Protein AF-0000000084599382 (afdb_homodimer)

Sequence (572 aa):
MKQIPFYIVDVFTDQAFSGNQLAVFILDDNLEVSIRQQLAKELHFSETIFLQLTENHIIDAWIHTPEEEIPFGGHPLIGAAFIWHSRYGSTLNKVVFRTKSGLVPVLIDNQTSIYWMTQQTPQFSQVIPPYEAAKVLGLKEVDFHPFWPVQEISTGLPVVVAPVKSVEVLKRTKLNHSAYEALISRIEAKGICVFAMEGDRSDLSVRDFAPCYGIPEDVATGSSNGAILAFIMKHEAVSCLSLVSEQGVFMNRPSTLHLKGEKKVNSFDIHVGGQAVLLASGTWNAMKQIPFYIVDVFTDQAFSGNQLAVFILDDNLEVSIRQQLAKELHFSETIFLQLTENHIIDAWIHTPEEEIPFGGHPLIGAAFIWHSRYGSTLNKVVFRTKSGLVPVLIDNQTSIYWMTQQTPQFSQVIPPYEAAKVLGLKEVDFHPFWPVQEISTGLPVVVAPVKSVEVLKRTKLNHSAYEALISRIEAKGICVFAMEGDRSDLSVRDFAPCYGIPEDVATGSSNGAILAFIMKHEAVSCLSLVSEQGVFMNRPSTLHLKGEKKVNSFDIHVGGQAVLLASGTWNA

Foldseek 3Di:
DDKWKKFWKAWQDPDPPFHFIEMETEDADDDDQVVVLCVQLVVQGQKYKYWYQDPVQEIEIWIAGNVGTDQDFDRHVQVVVVVCCVPVPPPDQWHWYQTNLGIWIWGADPVVRKIKIWFAFKDWDDFDDLVLVCLQFVHDSQQFDPPATFTWMFRRAIETETEGADVVRVLPTDGDPVSLVVVCVVDPHQKYKYWYCDDDPWRMEIWMAHCVSVGRTGQDGQGNVQRVVQRCCVVVVHFKDWTWYWGNVSVVRIGIKIWIWGDDPPTITIMIIRHMGTDDIDIDDD/DDKWKKFWKAWQDPDPPFHFIEMETEDADDDDQVVVLCVQLVVQGQKYKYWYDDPVQEIEIWIAGNVGTDQDFDRHVQVNVVVCCVPVPDPPQWHWYQTNLGIWIWGADPVVRKIKIWFAFKDWDDFDDLVLVCLQFVHDSQQFDPPATFTWMFRSAIETETEGADVVRVLPTDGDPVSLVVVCVVDPHQKYKYWYCDDDPWRMEIWMAHCVSVGRTGQDGQGNVQRVVQRCCVVVVHFKDWTWYWGNVSVVRIGIKIWIWGDDPPTITIMIIRHMDTDDIDIDDD

InterPro domains:
  IPR003719 Phenazine biosynthesis PhzF-like [PF02567] (9-282)
  IPR003719 Phenazine biosynthesis PhzF-like [PIRSF016184] (1-285)
  IPR003719 Phenazine biosynthesis PhzF-like [PTHR13774] (5-284)
  IPR003719 Phenazine biosynthesis PhzF-like [TIGR00654] (3-285)

Organism: NCBI:txid1246626

Secondary structure (DSSP, 8-state):
--EEEEEEEEES-SSTT-SEEEEEEEESS---HHHHHHHHHHH--SEEEEEEE-TTSEEEEEEE-SS-EES--HHHHHHHHHHHHHHH--S-SEEEEEETTEEEEEEEETTTTEEEEEPPPPEEEEEEPHHHHHHHHT--GGGB-SSPPEEEEESSS-EEEEEBS-HHHHHH----HHHHHHHHTTSS--EEEEEES--SSSSEEEEEEEGGGTEEEES--HHHHHHHHHHHHHHHT-SEEEEEEEESGGGT--EEEEEEEEE-SSSEEEEEEE-EEEEEEEEEE-/--EEEEEEEEES-SSTT-SEEEEEEEESS---HHHHHHHHHHH--SEEEEEEE-TTSEEEEEEE-SS-EES--HHHHHHHHHHHHHHH--S-SEEEEEETTEEEEEEEETTTTEEEEEPPPPEEEEEEPHHHHHHHHT--GGGB-SSSPEEEEESSS-EEEEEBS-HHHHHH----HHHHHHHHTTSS--EEEEEES--SSSSEEEEEEEGGGTEEEES--HHHHHHHHHHHHHHHT-SEEEEEEEESGGGT--EEEEEEEEE-SSSEEEEEEE-EEEEEEEEEE-

Structure (mmCIF, N/CA/C/O backbone):
data_AF-0000000084599382-model_v1
#
loop_
_entity.id
_entity.type
_entity.pdbx_description
1 polymer 'Phenazine biosynthesis PhzC/PhzF protein'
#
loop_
_atom_site.group_PDB
_atom_site.id
_atom_site.type_symbol
_atom_site.label_atom_id
_atom_site.label_alt_id
_atom_site.label_comp_id
_atom_site.label_asym_id
_atom_site.label_entity_id
_atom_site.label_seq_id
_atom_site.pdbx_PDB_ins_code
_atom_site.Cartn_x
_atom_site.Cartn_y
_atom_site.Cartn_z
_atom_site.occupancy
_atom_site.B_iso_or_equiv
_atom_site.auth_seq_id
_atom_site.auth_comp_id
_atom_site.auth_asym_id
_atom_site.auth_atom_id
_atom_site.pdbx_PDB_model_num
ATOM 1 N N . MET A 1 1 ? 21.266 0.388 14.094 1 64.56 1 MET A N 1
ATOM 2 C CA . MET A 1 1 ? 20.234 -0.246 13.273 1 64.56 1 MET A CA 1
ATOM 3 C C . MET A 1 1 ? 20.859 -0.95 12.07 1 64.56 1 MET A C 1
ATOM 5 O O . MET A 1 1 ? 21.844 -0.473 11.508 1 64.56 1 MET A O 1
ATOM 9 N N . LYS A 1 2 ? 20.594 -2.242 11.914 1 84.31 2 LYS A N 1
ATOM 10 C CA . LYS A 1 2 ? 21.094 -3.039 10.797 1 84.31 2 LYS A CA 1
ATOM 11 C C . LYS A 1 2 ? 20.484 -2.574 9.477 1 84.31 2 LYS A C 1
ATOM 13 O O . LYS A 1 2 ? 19.297 -2.225 9.422 1 84.31 2 LYS A O 1
ATOM 18 N N . GLN A 1 3 ? 21.375 -2.4 8.453 1 92.25 3 GLN A N 1
ATOM 19 C CA . GLN A 1 3 ? 20.906 -2.039 7.121 1 92.25 3 GLN A CA 1
ATOM 20 C C . GLN A 1 3 ? 20.719 -3.279 6.25 1 92.25 3 GLN A C 1
ATOM 22 O O . GLN A 1 3 ? 21.656 -4.062 6.066 1 92.25 3 GLN A O 1
ATOM 27 N N . ILE A 1 4 ? 19.625 -3.438 5.738 1 95.06 4 ILE A N 1
ATOM 28 C CA . ILE A 1 4 ? 19.281 -4.602 4.93 1 95.06 4 ILE A CA 1
ATOM 29 C C . ILE A 1 4 ? 19.062 -4.176 3.479 1 95.06 4 ILE A C 1
ATOM 31 O O . ILE A 1 4 ? 18.188 -3.359 3.189 1 95.06 4 ILE A O 1
ATOM 35 N N . PRO A 1 5 ? 19.797 -4.711 2.57 1 95.69 5 PR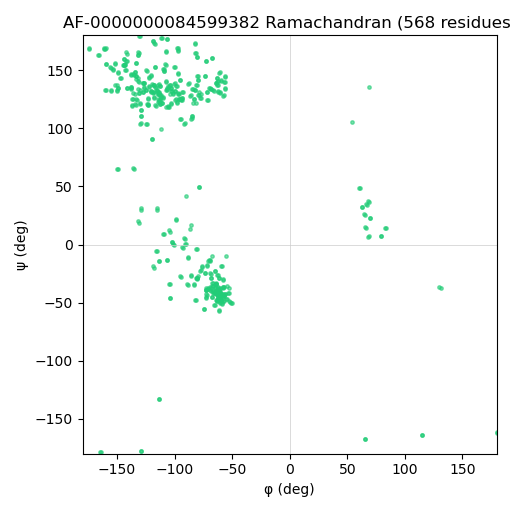O A N 1
ATOM 36 C CA . PRO A 1 5 ? 19.531 -4.402 1.163 1 95.69 5 PRO A CA 1
ATOM 37 C C . PRO A 1 5 ? 18.156 -4.871 0.709 1 95.69 5 PRO A C 1
ATOM 39 O O . PRO A 1 5 ? 17.688 -5.941 1.12 1 95.69 5 PRO A O 1
ATOM 42 N N . PHE A 1 6 ? 17.484 -4.02 -0.124 1 96.62 6 PHE A N 1
ATOM 43 C CA . PHE A 1 6 ? 16.203 -4.418 -0.664 1 96.62 6 PHE A CA 1
ATOM 44 C C . PHE A 1 6 ? 16.031 -3.908 -2.088 1 96.62 6 PHE A C 1
ATOM 46 O O . PHE A 1 6 ? 16.75 -3.014 -2.525 1 96.62 6 PHE A O 1
ATOM 53 N N . TYR A 1 7 ? 15.125 -4.555 -2.799 1 97 7 TYR A N 1
ATOM 54 C CA . TYR A 1 7 ? 14.766 -4.246 -4.18 1 97 7 TYR A CA 1
ATOM 55 C C . TYR A 1 7 ? 13.258 -4.211 -4.359 1 97 7 TYR A C 1
ATOM 57 O O . TYR A 1 7 ? 12.523 -4.949 -3.691 1 97 7 TYR A O 1
ATOM 65 N N . ILE A 1 8 ? 12.828 -3.324 -5.215 1 96.5 8 ILE A N 1
ATOM 66 C CA . ILE A 1 8 ? 11.438 -3.311 -5.664 1 96.5 8 ILE A CA 1
ATOM 67 C C . ILE A 1 8 ? 11.375 -3.699 -7.137 1 96.5 8 ILE A C 1
ATOM 69 O O . ILE A 1 8 ? 12.047 -3.098 -7.977 1 96.5 8 ILE A O 1
ATOM 73 N N . VAL A 1 9 ? 10.555 -4.688 -7.445 1 97.25 9 VAL A N 1
ATOM 74 C CA . VAL A 1 9 ? 10.461 -5.199 -8.812 1 97.25 9 VAL A CA 1
ATOM 75 C C . VAL A 1 9 ? 8.992 -5.367 -9.195 1 97.25 9 VAL A C 1
ATOM 77 O O . VAL A 1 9 ? 8.133 -5.57 -8.336 1 97.25 9 VAL A O 1
ATOM 80 N N . ASP A 1 10 ? 8.727 -5.188 -10.445 1 96.88 10 ASP A N 1
ATOM 81 C CA . ASP A 1 10 ? 7.473 -5.641 -11.047 1 96.88 10 ASP A CA 1
ATOM 82 C C . ASP A 1 10 ? 7.645 -7 -11.719 1 96.88 10 ASP A C 1
ATOM 84 O O . ASP A 1 10 ? 8.539 -7.184 -12.547 1 96.88 10 ASP A O 1
ATOM 88 N N . VAL A 1 11 ? 6.801 -7.898 -11.305 1 97.94 11 VAL A N 1
ATOM 89 C CA . VAL A 1 11 ? 6.93 -9.273 -11.773 1 97.94 11 VAL A CA 1
ATOM 90 C C . VAL A 1 11 ? 5.785 -9.602 -12.734 1 97.94 11 VAL A C 1
ATOM 92 O O . VAL A 1 11 ? 4.691 -9.039 -12.617 1 97.94 11 VAL A O 1
ATOM 95 N N . PHE A 1 12 ? 6.043 -10.492 -13.711 1 97.94 12 PHE A N 1
ATOM 96 C CA . PHE A 1 12 ? 5.133 -10.914 -14.773 1 97.94 12 PHE A CA 1
ATOM 97 C C . PHE A 1 12 ? 4.871 -9.766 -15.742 1 97.94 12 PHE A C 1
ATOM 99 O O . PHE A 1 12 ? 3.738 -9.562 -16.188 1 97.94 12 PHE A O 1
ATOM 106 N N . THR A 1 13 ? 5.895 -9 -15.984 1 97 13 THR A N 1
ATOM 107 C CA . THR A 1 13 ? 5.891 -7.902 -16.953 1 97 13 THR A CA 1
ATOM 108 C C . THR A 1 13 ? 7.312 -7.535 -17.359 1 97 13 THR A C 1
ATOM 110 O O . THR A 1 13 ? 8.273 -7.859 -16.656 1 97 13 THR A O 1
ATOM 113 N N . ASP A 1 14 ? 7.391 -6.988 -18.484 1 94.56 14 ASP A N 1
ATOM 114 C CA . ASP A 1 14 ? 8.672 -6.43 -18.906 1 94.56 14 ASP A CA 1
ATOM 115 C C . ASP A 1 14 ? 8.625 -4.902 -18.922 1 94.56 14 ASP A C 1
ATOM 117 O O . ASP A 1 14 ? 9.555 -4.254 -19.406 1 94.56 14 ASP A O 1
ATOM 121 N N . GLN A 1 15 ? 7.5 -4.363 -18.375 1 93.5 15 GLN A N 1
ATOM 122 C CA . GLN A 1 15 ? 7.309 -2.916 -18.344 1 93.5 15 GLN A CA 1
ATOM 123 C C . GLN A 1 15 ? 7.105 -2.42 -16.906 1 93.5 15 GLN A C 1
ATOM 125 O O . GLN A 1 15 ? 6.34 -3.01 -16.141 1 93.5 15 GLN A O 1
ATOM 130 N N . ALA A 1 16 ? 7.785 -1.302 -16.578 1 92 16 ALA A N 1
ATOM 131 C CA . ALA A 1 16 ? 7.629 -0.704 -15.25 1 92 16 ALA A CA 1
ATOM 132 C C . ALA A 1 16 ? 6.184 -0.266 -15.016 1 92 16 ALA A C 1
ATOM 134 O O . ALA A 1 16 ? 5.508 0.185 -15.938 1 92 16 ALA A O 1
ATOM 135 N N . PHE A 1 17 ? 5.699 -0.323 -13.789 1 91.12 17 PHE A N 1
ATOM 136 C CA . PHE A 1 17 ? 4.398 0.143 -13.328 1 91.12 17 PHE A CA 1
ATOM 137 C C . PHE A 1 17 ? 3.279 -0.732 -13.883 1 91.12 17 PHE A C 1
ATOM 139 O O . PHE A 1 17 ? 2.154 -0.265 -14.07 1 91.12 17 PHE A O 1
ATOM 146 N N . SER A 1 18 ? 3.682 -1.909 -14.211 1 93.38 18 SER A N 1
ATOM 147 C CA . SER A 1 18 ? 2.781 -3 -14.57 1 93.38 18 SER A CA 1
ATOM 148 C C . SER A 1 18 ? 3.102 -4.266 -13.781 1 93.38 18 SER A C 1
ATOM 150 O O . SER A 1 18 ? 3.918 -4.238 -12.859 1 93.38 18 SER A O 1
ATOM 152 N N . GLY A 1 19 ? 2.438 -5.277 -14.031 1 95.75 19 GLY A N 1
ATOM 153 C CA . GLY A 1 19 ? 2.746 -6.516 -13.336 1 95.75 19 GLY A CA 1
ATOM 154 C C . GLY A 1 19 ? 2.482 -6.434 -11.844 1 95.75 19 GLY A C 1
ATOM 155 O O . GLY A 1 19 ? 1.806 -5.516 -11.375 1 95.75 19 GLY A O 1
ATOM 156 N N . ASN A 1 20 ? 2.965 -7.398 -11.18 1 96.62 20 ASN A N 1
ATOM 157 C CA . ASN A 1 20 ? 2.75 -7.531 -9.742 1 96.62 20 ASN A CA 1
ATOM 158 C C . ASN A 1 20 ? 3.951 -7.023 -8.953 1 96.62 20 ASN A C 1
ATOM 160 O O . ASN A 1 20 ? 5.062 -7.535 -9.109 1 96.62 20 ASN A O 1
ATOM 164 N N . GLN A 1 21 ? 3.734 -6.105 -8.055 1 95.25 21 GLN A N 1
ATOM 165 C CA . GLN A 1 21 ? 4.812 -5.492 -7.289 1 95.25 21 GLN A CA 1
ATOM 166 C C . GLN A 1 21 ? 5.352 -6.457 -6.234 1 95.25 21 GLN A C 1
ATOM 168 O O . GLN A 1 21 ? 4.59 -7.211 -5.629 1 95.25 21 GLN A O 1
ATOM 173 N N . LEU A 1 22 ? 6.668 -6.363 -6.016 1 97.06 22 LEU A N 1
ATOM 174 C CA . LEU A 1 22 ? 7.328 -7.227 -5.043 1 97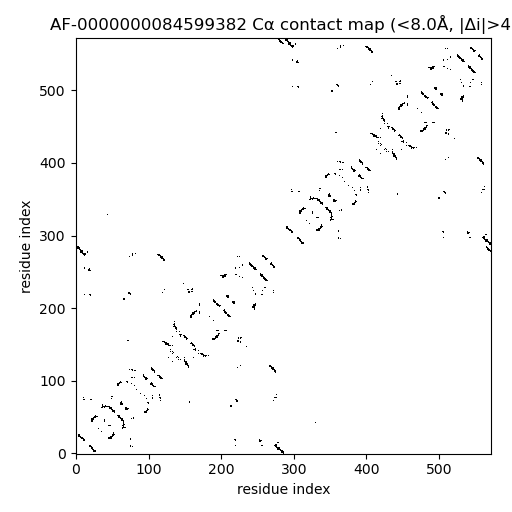.06 22 LEU A CA 1
ATOM 175 C C . LEU A 1 22 ? 8.523 -6.523 -4.414 1 97.06 22 LEU A C 1
ATOM 177 O O . LEU A 1 22 ? 9.297 -5.863 -5.113 1 97.06 22 LEU A O 1
ATOM 181 N N . ALA A 1 23 ? 8.609 -6.633 -3.148 1 97.44 23 ALA A N 1
ATOM 182 C CA . ALA A 1 23 ? 9.844 -6.254 -2.467 1 97.44 23 ALA A CA 1
ATOM 183 C C . ALA A 1 23 ? 10.695 -7.48 -2.15 1 97.44 23 ALA A C 1
ATOM 185 O O . ALA A 1 23 ? 10.18 -8.492 -1.676 1 97.44 23 ALA A O 1
ATOM 186 N N . VAL A 1 24 ? 11.945 -7.379 -2.471 1 97.62 24 VAL A N 1
ATOM 187 C CA . VAL A 1 24 ? 12.906 -8.445 -2.213 1 97.62 24 VAL A CA 1
ATOM 188 C C . VAL A 1 24 ? 13.969 -7.949 -1.237 1 97.62 24 VAL A C 1
ATOM 190 O O . VAL A 1 24 ? 14.688 -6.984 -1.523 1 97.62 24 VAL A O 1
ATOM 193 N N . PHE A 1 25 ? 14.078 -8.602 -0.101 1 97.31 25 PHE A N 1
ATOM 194 C CA . PHE A 1 25 ? 15.102 -8.289 0.883 1 97.31 25 PHE A CA 1
ATOM 195 C C . PHE A 1 25 ? 16.203 -9.344 0.883 1 97.31 25 PHE A C 1
ATOM 197 O O . PHE A 1 25 ? 15.914 -10.539 0.803 1 97.31 25 PHE A O 1
ATOM 204 N N . ILE A 1 26 ? 17.406 -8.945 0.932 1 95.19 26 ILE A N 1
ATOM 205 C CA . ILE A 1 26 ? 18.547 -9.852 1.043 1 95.19 26 ILE A CA 1
ATOM 206 C C . ILE A 1 26 ? 19.109 -9.797 2.463 1 95.19 26 ILE A C 1
ATOM 208 O O . ILE A 1 26 ? 19.641 -8.766 2.895 1 95.19 26 ILE A O 1
ATOM 212 N N . LEU A 1 27 ? 19.078 -10.945 3.119 1 94.25 27 LEU A N 1
ATOM 213 C CA . LEU A 1 27 ? 19.469 -11 4.52 1 94.25 27 LEU A CA 1
ATOM 214 C C . LEU A 1 27 ? 20.875 -11.586 4.668 1 94.25 27 LEU A C 1
ATOM 216 O O . LEU A 1 27 ? 21.188 -12.602 4.043 1 94.25 27 LEU A O 1
ATOM 220 N N . ASP A 1 28 ? 21.703 -10.922 5.445 1 87.12 28 ASP A N 1
ATOM 221 C CA . ASP A 1 28 ? 22.984 -11.492 5.832 1 87.12 28 ASP A CA 1
ATOM 222 C C . ASP A 1 28 ? 22.828 -12.43 7.027 1 87.12 28 ASP A C 1
ATOM 224 O O . ASP A 1 28 ? 23.594 -13.391 7.172 1 87.12 28 ASP A O 1
ATOM 228 N N . ASP A 1 29 ? 21.906 -12.07 7.914 1 86.88 29 ASP A N 1
ATOM 229 C CA . ASP A 1 29 ? 21.609 -12.844 9.109 1 86.88 29 ASP A CA 1
ATOM 230 C C . ASP A 1 29 ? 20.109 -13.062 9.266 1 86.88 29 ASP A C 1
ATOM 232 O O . ASP A 1 29 ? 19.297 -12.391 8.609 1 86.88 29 ASP A O 1
ATOM 236 N N . ASN A 1 30 ? 19.859 -14.008 10.125 1 86.44 30 ASN A N 1
ATOM 237 C CA . ASN A 1 30 ? 18.453 -14.305 10.359 1 86.44 30 ASN A CA 1
ATOM 238 C C . ASN A 1 30 ? 17.719 -13.102 10.938 1 86.44 30 ASN A C 1
ATOM 240 O O . ASN A 1 30 ? 18.25 -12.391 11.797 1 86.44 30 ASN A O 1
ATOM 244 N N . LEU A 1 31 ? 16.641 -12.789 10.398 1 91.19 31 LEU A N 1
ATOM 245 C CA . LEU A 1 31 ? 15.727 -11.758 10.891 1 91.19 31 LEU A CA 1
ATOM 246 C C . LEU A 1 31 ? 14.492 -12.375 11.523 1 91.19 31 LEU A C 1
ATOM 248 O O . LEU A 1 31 ? 13.891 -13.297 10.961 1 91.19 31 LEU A O 1
ATOM 252 N N . GLU A 1 32 ? 14.109 -11.906 12.68 1 92.56 32 GLU A N 1
ATOM 253 C CA . GLU A 1 32 ? 12.938 -12.438 13.367 1 92.56 32 GLU A CA 1
ATOM 254 C C . GLU A 1 32 ? 11.695 -12.352 12.477 1 92.56 32 GLU A C 1
ATOM 256 O O . GLU A 1 32 ? 11.508 -11.367 11.75 1 92.56 32 GLU A O 1
ATOM 261 N N . VAL A 1 33 ? 10.859 -13.359 12.625 1 94.44 33 VAL A N 1
ATOM 262 C CA . VAL A 1 33 ? 9.633 -13.438 11.828 1 94.44 33 VAL A CA 1
ATOM 263 C C . VAL A 1 33 ? 8.789 -12.188 12.055 1 94.44 33 VAL A C 1
ATOM 265 O O . VAL A 1 33 ? 8.172 -11.672 11.117 1 94.44 33 VAL A O 1
ATOM 268 N N . SER A 1 34 ? 8.781 -11.688 13.289 1 93.31 34 SER A N 1
ATOM 269 C CA . SER A 1 34 ? 7.961 -10.516 13.609 1 93.31 34 SER A CA 1
ATOM 270 C C . SER A 1 34 ? 8.438 -9.289 12.852 1 93.31 34 SER A C 1
ATOM 272 O O . SER A 1 34 ? 7.625 -8.469 12.414 1 93.31 34 SER A O 1
ATOM 274 N N . ILE A 1 35 ? 9.719 -9.156 12.695 1 92.25 35 ILE A N 1
ATOM 275 C CA . ILE A 1 35 ? 10.281 -8.016 11.984 1 92.25 35 ILE A CA 1
ATOM 276 C C . ILE A 1 35 ? 10 -8.156 10.484 1 92.25 35 ILE A C 1
ATOM 278 O O . ILE A 1 35 ? 9.625 -7.18 9.828 1 92.25 35 ILE A O 1
ATOM 282 N N . ARG A 1 36 ? 10.172 -9.352 9.914 1 95.75 36 ARG A N 1
ATOM 283 C CA . ARG A 1 36 ? 9.852 -9.586 8.508 1 95.75 36 ARG A CA 1
ATOM 284 C C . ARG A 1 36 ? 8.391 -9.234 8.211 1 95.75 36 ARG A C 1
ATOM 286 O O . ARG A 1 36 ? 8.094 -8.57 7.219 1 95.75 36 ARG A O 1
ATOM 293 N N . GLN A 1 37 ? 7.547 -9.695 9.133 1 94.69 37 GLN A N 1
ATOM 294 C CA . GLN A 1 37 ? 6.121 -9.422 8.977 1 94.69 37 GLN A CA 1
ATOM 295 C C . GLN A 1 37 ? 5.832 -7.926 9.031 1 94.69 37 GLN A C 1
ATOM 297 O O . GLN A 1 37 ? 5.012 -7.418 8.266 1 94.69 37 GLN A O 1
ATOM 302 N N . GLN A 1 38 ? 6.484 -7.238 9.914 1 91.44 38 GLN A N 1
ATOM 303 C CA . GLN A 1 38 ? 6.309 -5.797 10.031 1 91.44 38 GLN A CA 1
ATOM 304 C C . GLN A 1 38 ? 6.77 -5.082 8.758 1 91.44 38 GLN A C 1
ATOM 306 O O . GLN A 1 38 ? 6.133 -4.129 8.312 1 91.44 38 GLN A O 1
ATOM 311 N N . LEU A 1 39 ? 7.852 -5.52 8.195 1 93.69 39 LEU A N 1
ATOM 312 C CA . LEU A 1 39 ? 8.367 -4.945 6.961 1 93.69 39 LEU A CA 1
ATOM 313 C C . LEU A 1 39 ? 7.387 -5.145 5.812 1 93.69 39 LEU A C 1
ATOM 315 O O . LEU A 1 39 ? 7.129 -4.223 5.039 1 93.69 39 LEU A O 1
ATOM 319 N N . ALA A 1 40 ? 6.836 -6.32 5.754 1 93.81 40 ALA A N 1
ATOM 320 C CA . ALA A 1 40 ? 5.848 -6.613 4.723 1 93.81 40 ALA A CA 1
ATOM 321 C C . ALA A 1 40 ? 4.621 -5.715 4.859 1 93.81 40 ALA A C 1
ATOM 323 O O . ALA A 1 40 ? 4.125 -5.176 3.869 1 93.81 40 ALA A O 1
ATOM 324 N N . LYS A 1 41 ? 4.188 -5.578 6.07 1 90.19 41 LYS A N 1
ATOM 325 C CA . LYS A 1 41 ? 3.043 -4.719 6.348 1 90.19 41 LYS A CA 1
ATOM 326 C C . LYS A 1 41 ? 3.338 -3.271 5.965 1 90.19 41 LYS A C 1
ATOM 328 O O . LYS A 1 41 ? 2.477 -2.582 5.414 1 90.19 41 LYS A O 1
ATOM 333 N N . GLU A 1 42 ? 4.566 -2.859 6.273 1 90.56 42 GLU A N 1
ATOM 334 C CA . GLU A 1 42 ? 4.992 -1.486 6.023 1 90.56 42 GLU A CA 1
ATOM 335 C C . GLU A 1 42 ? 4.953 -1.16 4.531 1 90.56 42 GLU A C 1
ATOM 337 O O . GLU A 1 42 ? 4.617 -0.039 4.145 1 90.56 42 GLU A O 1
ATOM 342 N N . LEU A 1 43 ? 5.273 -2.025 3.682 1 91.06 43 LEU A N 1
ATOM 343 C CA . LEU A 1 43 ? 5.406 -1.781 2.25 1 91.06 43 LEU A CA 1
ATOM 344 C C . LEU A 1 43 ? 4.059 -1.911 1.548 1 91.06 43 LEU A C 1
ATOM 346 O O . LEU A 1 43 ? 3.867 -1.37 0.456 1 91.06 43 LEU A O 1
ATOM 350 N N . HIS A 1 44 ? 3.162 -2.645 2.055 1 86.75 44 HIS A N 1
ATOM 351 C CA . HIS A 1 44 ? 1.785 -2.801 1.597 1 86.75 44 HIS A CA 1
ATOM 352 C C . HIS A 1 44 ? 1.733 -3.451 0.219 1 86.75 44 HIS A C 1
ATOM 354 O O . HIS A 1 44 ? 0.762 -3.273 -0.52 1 86.75 44 HIS A O 1
ATOM 360 N N . PHE A 1 45 ? 2.83 -4.062 -0.264 1 91.31 45 PHE A N 1
ATOM 361 C CA . PHE A 1 45 ? 2.754 -4.871 -1.476 1 91.31 45 PHE A CA 1
ATOM 362 C C . PHE A 1 45 ? 2.039 -6.188 -1.204 1 91.31 45 PHE A C 1
ATOM 364 O O . PHE A 1 45 ? 1.893 -6.594 -0.05 1 91.31 45 PHE A O 1
ATOM 371 N N . SER A 1 46 ? 1.513 -6.785 -2.23 1 90.12 46 SER A N 1
ATOM 372 C CA . SER A 1 46 ? 0.814 -8.047 -2.037 1 90.12 46 SER A CA 1
ATOM 373 C C . SER A 1 46 ? 1.688 -9.055 -1.297 1 90.12 46 SER A C 1
ATOM 375 O O . SER A 1 46 ? 1.208 -9.773 -0.419 1 90.12 46 SER A O 1
ATOM 377 N N . GLU A 1 47 ? 2.988 -9.055 -1.737 1 93.06 47 GLU A N 1
ATOM 378 C CA . GLU A 1 47 ? 3.922 -9.922 -1.031 1 93.06 47 GLU A CA 1
ATOM 379 C C . GLU A 1 47 ? 5.305 -9.281 -0.933 1 93.06 47 GLU A C 1
ATOM 381 O O . GLU A 1 47 ? 5.645 -8.406 -1.725 1 93.06 47 GLU A O 1
ATOM 386 N N . THR A 1 48 ? 6.031 -9.656 0.032 1 96.88 48 THR A N 1
ATOM 387 C CA . THR A 1 48 ? 7.441 -9.367 0.28 1 96.88 48 THR A CA 1
ATOM 388 C C . THR A 1 48 ? 8.227 -10.648 0.511 1 96.88 48 THR A C 1
ATOM 390 O O . THR A 1 48 ? 7.762 -11.555 1.212 1 96.88 48 THR A O 1
ATOM 393 N N . ILE A 1 49 ? 9.359 -10.734 -0.106 1 97.69 49 ILE A N 1
ATOM 394 C CA . ILE A 1 49 ? 10.148 -11.953 0.051 1 97.69 49 ILE A CA 1
ATOM 395 C C . ILE A 1 49 ? 11.5 -11.617 0.672 1 97.69 49 ILE A C 1
ATOM 397 O O . ILE A 1 49 ? 12.102 -10.594 0.344 1 97.69 49 ILE A O 1
ATOM 401 N N . PHE A 1 50 ? 11.922 -12.461 1.606 1 97.56 50 PHE A N 1
ATOM 402 C CA . PHE A 1 50 ? 13.211 -12.352 2.279 1 97.56 50 PHE A CA 1
ATOM 403 C C . PHE A 1 50 ? 14.117 -13.516 1.902 1 97.56 50 PHE A C 1
ATOM 405 O O . PHE A 1 50 ? 13.719 -14.68 2.002 1 97.56 50 PHE A O 1
ATOM 412 N N . LEU A 1 51 ? 15.344 -13.188 1.474 1 95.62 51 LEU A N 1
ATOM 413 C CA . LEU A 1 51 ? 16.281 -14.195 0.977 1 95.62 51 LEU A CA 1
ATOM 414 C C . LEU A 1 51 ? 17.531 -14.242 1.846 1 95.62 51 LEU A C 1
ATOM 416 O O . LEU A 1 51 ? 18.047 -13.203 2.266 1 95.62 51 LEU A O 1
ATOM 420 N N . GLN A 1 52 ? 17.938 -15.398 2.107 1 93.31 52 GLN A N 1
ATOM 421 C CA . GLN A 1 52 ? 19.203 -15.617 2.779 1 93.31 52 GLN A CA 1
ATOM 422 C C . GLN A 1 52 ? 20 -16.719 2.092 1 93.31 52 GLN A C 1
ATOM 424 O O . GLN A 1 52 ? 19.516 -17.844 1.925 1 93.31 52 GLN A O 1
ATOM 429 N N . LEU A 1 53 ? 21.172 -16.344 1.647 1 84.56 53 LEU A N 1
ATOM 430 C CA . LEU A 1 53 ? 22.031 -17.328 1.007 1 84.56 53 LEU A CA 1
ATOM 431 C C . LEU A 1 53 ? 22.594 -18.312 2.033 1 84.56 53 LEU A C 1
ATOM 433 O O . LEU A 1 53 ? 23.031 -17.891 3.111 1 84.56 53 LEU A O 1
ATOM 437 N N . THR A 1 54 ? 22.422 -19.547 1.608 1 79.31 54 THR A N 1
ATOM 438 C CA . THR A 1 54 ? 23.016 -20.594 2.447 1 79.31 54 THR A CA 1
ATOM 439 C C . THR A 1 54 ? 24.25 -21.188 1.776 1 79.31 54 THR A C 1
ATOM 441 O O . THR A 1 54 ? 24.516 -20.922 0.603 1 79.31 54 THR A O 1
ATOM 444 N N . GLU A 1 55 ? 25.031 -21.922 2.477 1 70.31 55 GLU A N 1
ATOM 445 C CA . GLU A 1 55 ? 26.297 -22.5 2.053 1 70.31 55 GLU A CA 1
ATOM 446 C C . GLU A 1 55 ? 26.094 -23.484 0.896 1 70.31 55 GLU A C 1
ATOM 448 O O . GLU A 1 55 ? 27 -23.672 0.08 1 70.31 55 GLU A O 1
ATOM 453 N N . ASN A 1 56 ? 25.078 -24.109 0.663 1 71.44 56 ASN A N 1
ATOM 454 C CA . ASN A 1 56 ? 24.875 -25.156 -0.333 1 71.44 56 ASN A CA 1
ATOM 455 C C . ASN A 1 56 ? 24.203 -24.625 -1.592 1 71.44 56 ASN A C 1
ATOM 457 O O . ASN A 1 56 ? 23.531 -25.375 -2.309 1 71.44 56 ASN A O 1
ATOM 461 N N . HIS A 1 57 ? 24.266 -23.391 -1.83 1 78.81 57 HIS A N 1
ATOM 462 C CA . HIS A 1 57 ? 23.75 -22.719 -3.02 1 78.81 57 HIS A CA 1
ATOM 463 C C . HIS A 1 57 ? 22.219 -22.75 -3.043 1 78.81 57 HIS A C 1
ATOM 465 O O . HIS A 1 57 ? 21.609 -22.688 -4.113 1 78.81 57 HIS A O 1
ATOM 471 N N . ILE A 1 58 ? 21.656 -23.203 -2 1 88.25 58 ILE A N 1
ATOM 472 C CA . ILE A 1 58 ? 20.219 -23.078 -1.788 1 88.25 58 ILE A CA 1
ATOM 473 C C . ILE A 1 58 ? 19.922 -21.75 -1.084 1 88.25 58 ILE A C 1
ATOM 475 O O . ILE A 1 58 ? 20.672 -21.328 -0.188 1 88.25 58 ILE A O 1
ATOM 479 N N . ILE A 1 59 ? 18.922 -21.141 -1.524 1 92.5 59 ILE A N 1
ATOM 480 C CA . ILE A 1 59 ? 18.547 -19.844 -0.947 1 92.5 59 ILE A CA 1
ATOM 481 C C . ILE A 1 59 ? 17.312 -20.016 -0.074 1 92.5 59 ILE A C 1
ATOM 483 O O . ILE A 1 59 ? 16.234 -20.391 -0.564 1 92.5 59 ILE A O 1
ATOM 487 N N . ASP A 1 60 ? 17.422 -19.734 1.191 1 94.75 60 ASP A N 1
ATOM 488 C CA . ASP A 1 60 ? 16.234 -19.688 2.033 1 94.75 60 ASP A CA 1
ATOM 489 C C . ASP A 1 60 ? 15.336 -18.516 1.664 1 94.75 60 ASP A C 1
ATOM 491 O O . ASP A 1 60 ? 15.82 -17.391 1.449 1 94.75 60 ASP A O 1
ATOM 495 N N . ALA A 1 61 ? 14.062 -18.844 1.566 1 95.88 61 ALA A N 1
ATOM 496 C CA . ALA A 1 61 ? 13.109 -17.812 1.144 1 95.88 61 ALA A CA 1
ATOM 497 C C . ALA A 1 61 ? 11.883 -17.812 2.047 1 95.88 61 ALA A C 1
ATOM 499 O O . ALA A 1 61 ? 11.25 -18.844 2.262 1 95.88 61 ALA A O 1
ATOM 500 N N . TRP A 1 62 ? 11.57 -16.656 2.619 1 97 62 TRP A N 1
ATOM 501 C CA . TRP A 1 62 ? 10.344 -16.438 3.381 1 97 62 TRP A CA 1
ATOM 502 C C . TRP A 1 62 ? 9.438 -15.43 2.672 1 97 62 TRP A C 1
ATOM 504 O O . TRP A 1 62 ? 9.883 -14.344 2.289 1 97 62 TRP A O 1
ATOM 514 N N . ILE A 1 63 ? 8.242 -15.773 2.504 1 95.44 63 ILE A N 1
ATOM 515 C CA . ILE A 1 63 ? 7.281 -14.938 1.788 1 95.44 63 ILE A CA 1
ATOM 516 C C . ILE A 1 63 ? 6.203 -14.445 2.752 1 95.44 63 ILE A C 1
ATOM 518 O O . ILE A 1 63 ? 5.609 -15.234 3.488 1 95.44 63 ILE A O 1
ATOM 522 N N . HIS A 1 64 ? 5.984 -13.164 2.707 1 96.06 64 HIS A N 1
ATOM 523 C CA . HIS A 1 64 ? 4.992 -12.555 3.59 1 96.06 64 HIS A CA 1
ATOM 524 C C . HIS A 1 64 ? 3.996 -11.711 2.803 1 96.06 64 HIS A C 1
ATOM 526 O O . HIS A 1 64 ? 4.383 -10.953 1.914 1 96.06 64 HIS A O 1
ATOM 532 N N . THR A 1 65 ? 2.695 -11.914 3.074 1 92.56 65 THR A N 1
ATOM 533 C CA . THR A 1 65 ? 1.702 -10.891 2.779 1 92.56 65 THR A CA 1
ATOM 534 C C . THR A 1 65 ? 1.655 -9.844 3.893 1 92.56 65 THR A C 1
ATOM 536 O O . THR A 1 65 ? 2.352 -9.977 4.902 1 92.56 65 THR A O 1
ATOM 539 N N . PRO A 1 66 ? 0.913 -8.766 3.715 1 89.69 66 PRO A N 1
ATOM 540 C CA . PRO A 1 66 ? 0.824 -7.785 4.801 1 89.69 66 PRO A CA 1
ATOM 541 C C . PRO A 1 66 ? 0.266 -8.383 6.09 1 89.69 66 PRO A C 1
ATOM 543 O O . PRO A 1 66 ? 0.547 -7.883 7.18 1 89.69 66 PRO A O 1
ATOM 546 N N . GLU A 1 67 ? -0.417 -9.547 5.961 1 89.62 67 GLU A N 1
ATOM 547 C CA . GLU A 1 67 ? -1.136 -10.086 7.113 1 89.62 67 GLU A CA 1
ATOM 548 C C . GLU A 1 67 ? -0.383 -11.25 7.738 1 89.62 67 GLU A C 1
ATOM 550 O O . GLU A 1 67 ? -0.436 -11.453 8.953 1 89.62 67 GLU A O 1
ATOM 555 N N . GLU A 1 68 ? 0.265 -11.984 6.852 1 92.19 68 GLU A N 1
ATOM 556 C CA . GLU A 1 68 ? 0.888 -13.195 7.387 1 92.19 68 GLU A CA 1
ATOM 557 C C . GLU A 1 68 ? 1.965 -13.719 6.445 1 92.19 68 GLU A C 1
ATOM 559 O O . GLU A 1 68 ? 2.078 -13.266 5.305 1 92.19 68 GLU A O 1
ATOM 564 N N . GLU A 1 69 ? 2.721 -14.703 7.035 1 94.19 69 GLU A N 1
ATOM 565 C CA . GLU A 1 69 ? 3.643 -15.469 6.203 1 94.19 69 GLU A CA 1
ATOM 566 C C . GLU A 1 69 ? 2.912 -16.578 5.453 1 94.19 69 GLU A C 1
ATOM 568 O O . GLU A 1 69 ? 2.045 -17.25 6.016 1 94.19 69 GLU A O 1
ATOM 573 N N . ILE A 1 70 ? 3.213 -16.766 4.215 1 89.19 70 ILE A N 1
ATOM 574 C CA . ILE A 1 70 ? 2.592 -17.812 3.422 1 89.19 70 ILE A CA 1
ATOM 575 C C . ILE A 1 70 ? 3.656 -18.812 2.967 1 89.19 70 ILE A C 1
ATOM 577 O O . ILE A 1 70 ? 4.828 -18.453 2.826 1 89.19 70 ILE A O 1
ATOM 581 N N . PRO A 1 71 ? 3.277 -20.031 2.742 1 89.25 71 PRO A N 1
ATOM 582 C CA . PRO A 1 71 ? 4.262 -21.078 2.477 1 89.25 71 PRO A CA 1
ATOM 583 C C . PRO A 1 71 ? 4.812 -21.031 1.053 1 89.25 71 PRO A C 1
ATOM 585 O O . PRO A 1 71 ? 5.859 -21.609 0.77 1 89.25 71 PRO A O 1
ATOM 588 N N . PHE A 1 72 ? 4.066 -20.438 0.203 1 86.56 72 PHE A N 1
ATOM 589 C CA . PHE A 1 72 ? 4.438 -20.438 -1.206 1 86.56 72 PHE A CA 1
ATOM 590 C C . PHE A 1 72 ? 3.857 -19.219 -1.915 1 86.56 72 PHE A C 1
ATOM 592 O O . PHE A 1 72 ? 2.799 -18.719 -1.532 1 86.56 72 PHE A O 1
ATOM 599 N N . GLY A 1 73 ? 4.578 -18.766 -2.949 1 86.62 73 GLY A N 1
ATOM 600 C CA . GLY A 1 73 ? 4.145 -17.703 -3.844 1 86.62 73 GLY A CA 1
ATOM 601 C C . GLY A 1 73 ? 4.875 -17.703 -5.172 1 86.62 73 GLY A C 1
ATOM 602 O O . GLY A 1 73 ? 6.098 -17.844 -5.215 1 86.62 73 GLY A O 1
ATOM 603 N N . GLY A 1 74 ? 4.203 -17.594 -6.172 1 88.31 74 GLY A N 1
ATOM 604 C CA . GLY A 1 74 ? 4.793 -17.656 -7.5 1 88.31 74 GLY A CA 1
ATOM 605 C C . GLY A 1 74 ? 5.555 -16.391 -7.867 1 88.31 74 GLY A C 1
ATOM 606 O O . GLY A 1 74 ? 6.758 -16.453 -8.133 1 88.31 74 GLY A O 1
ATOM 607 N N . HIS A 1 75 ? 4.848 -15.227 -7.793 1 92.25 75 HIS A N 1
ATOM 608 C CA . HIS A 1 75 ? 5.504 -14.008 -8.258 1 92.25 75 HIS A CA 1
ATOM 609 C C . HIS A 1 75 ? 6.68 -13.648 -7.355 1 92.25 75 HIS A C 1
ATOM 611 O O . HIS A 1 75 ? 7.719 -13.188 -7.84 1 92.25 75 HIS A O 1
ATOM 617 N N . PRO A 1 76 ? 6.633 -13.914 -6.066 1 95.5 76 PRO A N 1
ATOM 618 C CA . PRO A 1 76 ? 7.812 -13.625 -5.246 1 95.5 76 PRO A CA 1
ATOM 619 C C . PRO A 1 76 ? 9.039 -14.422 -5.672 1 95.5 76 PRO A C 1
ATOM 621 O O . PRO A 1 76 ? 10.148 -13.883 -5.711 1 95.5 76 PRO A O 1
ATOM 624 N N . LEU A 1 77 ? 8.859 -15.656 -5.98 1 94.5 77 LEU A N 1
ATOM 625 C CA . LEU A 1 77 ? 10 -16.5 -6.324 1 94.5 77 LEU A CA 1
ATOM 626 C C . LEU A 1 77 ? 10.57 -16.109 -7.684 1 94.5 77 LEU A C 1
ATOM 628 O O . LEU A 1 77 ? 11.789 -16.141 -7.879 1 94.5 77 LEU A O 1
ATOM 632 N N . ILE A 1 78 ? 9.742 -15.781 -8.586 1 95.81 78 ILE A N 1
ATOM 633 C CA . ILE A 1 78 ? 10.203 -15.305 -9.891 1 95.81 78 ILE A CA 1
ATOM 634 C C . ILE A 1 78 ? 10.984 -14 -9.711 1 95.81 78 ILE A C 1
ATOM 636 O O . ILE A 1 78 ? 12.078 -13.852 -10.266 1 95.81 78 ILE A O 1
ATOM 640 N N . GLY A 1 79 ? 10.438 -13.078 -8.969 1 96.75 79 GLY A N 1
ATOM 641 C CA . GLY A 1 79 ? 11.133 -11.844 -8.68 1 96.75 79 GLY A CA 1
ATOM 642 C C . GLY A 1 79 ? 12.461 -12.055 -7.973 1 96.75 79 GLY A C 1
ATOM 643 O O . GLY A 1 79 ? 13.453 -11.398 -8.281 1 96.75 79 GLY A O 1
ATOM 644 N N . ALA A 1 80 ? 12.445 -12.953 -7.012 1 95.88 80 ALA A N 1
ATOM 645 C CA . ALA A 1 80 ? 13.664 -13.289 -6.281 1 95.88 80 ALA A CA 1
ATOM 646 C C . ALA A 1 80 ? 14.734 -13.828 -7.223 1 95.88 80 ALA A C 1
ATOM 648 O O . ALA A 1 80 ? 15.906 -13.453 -7.121 1 95.88 80 ALA A O 1
ATOM 649 N N . ALA A 1 81 ? 14.344 -14.688 -8.109 1 94.06 81 ALA A N 1
ATOM 650 C CA . ALA A 1 81 ? 15.289 -15.258 -9.07 1 94.06 81 ALA A CA 1
ATOM 651 C C . ALA A 1 81 ? 15.883 -14.164 -9.961 1 94.06 81 ALA A C 1
ATOM 653 O O . ALA A 1 81 ? 17.078 -14.164 -10.234 1 94.06 81 ALA A O 1
ATOM 654 N N . PHE A 1 82 ? 15.086 -13.32 -10.414 1 94.75 82 PHE A N 1
ATOM 655 C CA . PHE A 1 82 ? 15.516 -12.195 -11.234 1 94.75 82 PHE A CA 1
ATOM 656 C C . PHE A 1 82 ? 16.578 -11.375 -10.516 1 94.75 82 PHE A C 1
ATOM 658 O O . PHE A 1 82 ? 17.625 -11.078 -11.086 1 94.75 82 PHE A O 1
ATOM 665 N N . ILE A 1 83 ? 16.312 -11.055 -9.195 1 93.81 83 ILE A N 1
ATOM 666 C CA . ILE A 1 83 ? 17.234 -10.258 -8.406 1 93.81 83 ILE A CA 1
ATOM 667 C C . ILE A 1 83 ? 18.516 -11.039 -8.172 1 93.81 83 ILE A C 1
ATOM 669 O O . ILE A 1 83 ? 19.625 -10.484 -8.273 1 93.81 83 ILE A O 1
ATOM 673 N N . TRP A 1 84 ? 18.344 -12.242 -7.828 1 88.25 84 TRP A N 1
ATOM 674 C CA . TRP A 1 84 ? 19.516 -13.078 -7.59 1 88.25 84 TRP A CA 1
ATOM 675 C C . TRP A 1 84 ? 20.391 -13.141 -8.836 1 88.25 84 TRP A C 1
ATOM 677 O O . TRP A 1 84 ? 21.625 -13 -8.742 1 88.25 84 TRP A O 1
ATOM 687 N N . HIS A 1 85 ? 19.766 -13.336 -9.945 1 87.12 85 HIS A N 1
ATOM 688 C CA . HIS A 1 85 ? 20.469 -13.391 -11.219 1 87.12 85 HIS A CA 1
ATOM 689 C C . HIS A 1 85 ? 21.172 -12.07 -11.531 1 87.12 85 HIS A C 1
ATOM 691 O O . HIS A 1 85 ? 22.297 -12.047 -12.016 1 87.12 85 HIS A O 1
ATOM 697 N N . SER A 1 86 ? 20.531 -11.016 -11.258 1 84 86 SER A N 1
ATOM 698 C CA . SER A 1 86 ? 21.062 -9.688 -11.539 1 84 86 SER A CA 1
ATOM 699 C C . SER A 1 86 ? 22.25 -9.359 -10.625 1 84 86 SER A C 1
ATOM 701 O O . SER A 1 86 ? 23.188 -8.695 -11.039 1 84 86 SER A O 1
ATOM 703 N N . ARG A 1 87 ? 22.188 -9.734 -9.438 1 80.25 87 ARG A N 1
ATOM 704 C CA . ARG A 1 87 ? 23.172 -9.375 -8.422 1 80.25 87 ARG A CA 1
ATOM 705 C C . ARG A 1 87 ? 24.391 -10.289 -8.492 1 80.25 87 ARG A C 1
ATOM 707 O O . ARG A 1 87 ? 25.516 -9.836 -8.312 1 80.25 87 ARG A O 1
ATOM 714 N N . TYR A 1 88 ? 24.172 -11.523 -8.555 1 74.38 88 TYR A N 1
ATOM 715 C CA . TYR A 1 88 ? 25.266 -12.469 -8.352 1 74.38 88 TYR A CA 1
ATOM 716 C C . TYR A 1 88 ? 25.734 -13.062 -9.68 1 74.38 88 TYR A C 1
ATOM 718 O O . TYR A 1 88 ? 26.734 -13.773 -9.734 1 74.38 88 TYR A O 1
ATOM 726 N N . GLY A 1 89 ? 25.281 -12.5 -10.711 1 69.31 89 GLY A N 1
ATOM 727 C CA . GLY A 1 89 ? 25.766 -12.922 -12.016 1 69.31 89 GLY A CA 1
ATOM 728 C C . GLY A 1 89 ? 25.312 -14.32 -12.398 1 69.31 89 GLY A C 1
ATOM 729 O O . GLY A 1 89 ? 24.969 -15.125 -11.523 1 69.31 89 GLY A O 1
ATOM 730 N N . SER A 1 90 ? 24.797 -14.57 -13.781 1 59.81 90 SER A N 1
ATOM 731 C CA . SER A 1 90 ? 24.031 -15.703 -14.289 1 59.81 90 SER A CA 1
ATOM 732 C C . SER A 1 90 ? 24.953 -16.797 -14.812 1 59.81 90 SER A C 1
ATOM 734 O O . SER A 1 90 ? 25.125 -16.938 -16.031 1 59.81 90 SER A O 1
ATOM 736 N N . THR A 1 91 ? 26.031 -17.203 -14.281 1 64.38 91 THR A N 1
ATOM 737 C CA . THR A 1 91 ? 26.422 -18.359 -15.078 1 64.38 91 THR A CA 1
ATOM 738 C C . THR A 1 91 ? 25.438 -19.516 -14.883 1 64.38 91 THR A C 1
ATOM 740 O O . THR A 1 91 ? 25.453 -20.469 -15.656 1 64.38 91 THR A O 1
ATOM 743 N N . LEU A 1 92 ? 24.547 -19.312 -13.867 1 67.69 92 LEU A N 1
ATOM 744 C CA . LEU A 1 92 ? 23.672 -20.438 -13.602 1 67.69 92 LEU A CA 1
ATOM 745 C C . LEU A 1 92 ? 22.266 -20.172 -14.164 1 67.69 92 LEU A C 1
ATOM 747 O O . LEU A 1 92 ? 21.766 -19.047 -14.078 1 67.69 92 LEU A O 1
ATOM 751 N N . ASN A 1 93 ? 21.734 -21.125 -14.93 1 82.06 93 ASN A N 1
ATOM 752 C CA . ASN A 1 93 ? 20.406 -21.078 -15.516 1 82.06 93 ASN A CA 1
ATOM 753 C C . ASN A 1 93 ? 19.344 -21.625 -14.562 1 82.06 93 ASN A C 1
ATOM 755 O O . ASN A 1 93 ? 18.234 -21.953 -14.984 1 82.06 93 ASN A O 1
ATOM 759 N N . LYS A 1 94 ? 19.828 -21.781 -13.203 1 88.38 94 LYS A N 1
ATOM 760 C CA . LYS A 1 94 ? 18.891 -22.344 -12.242 1 88.38 94 LYS A CA 1
ATOM 761 C C . LYS A 1 94 ? 19.156 -21.828 -10.836 1 88.38 94 LYS A C 1
ATOM 763 O O . LYS A 1 94 ? 20.312 -21.719 -10.43 1 88.38 94 LYS A O 1
ATOM 768 N N . VAL A 1 95 ? 18.141 -21.5 -10.133 1 90.38 95 VAL A N 1
ATOM 769 C CA . VAL A 1 95 ? 18.219 -21.188 -8.711 1 90.38 95 VAL A CA 1
ATOM 770 C C . VAL A 1 95 ? 17.203 -22.016 -7.934 1 90.38 95 VAL A C 1
ATOM 772 O O . VAL A 1 95 ? 16.078 -22.25 -8.414 1 90.38 95 VAL A O 1
ATOM 775 N N . VAL A 1 96 ? 17.594 -22.531 -6.746 1 91.62 96 VAL A N 1
ATOM 776 C CA . VAL A 1 96 ? 16.688 -23.328 -5.914 1 91.62 96 VAL A CA 1
ATOM 777 C C . VAL A 1 96 ? 16.391 -22.578 -4.613 1 91.62 96 VAL A C 1
ATOM 779 O O . VAL A 1 96 ? 17.312 -22.219 -3.873 1 91.62 96 VAL A O 1
ATOM 782 N N . PHE A 1 97 ? 15.148 -22.391 -4.367 1 93.56 97 PHE A N 1
ATOM 783 C CA . PHE A 1 97 ? 14.711 -21.734 -3.141 1 93.56 97 PHE A CA 1
ATOM 784 C C . PHE A 1 97 ? 14.156 -22.75 -2.152 1 93.56 97 PHE A C 1
ATOM 786 O O . PHE A 1 97 ? 13.43 -23.672 -2.541 1 93.56 97 PHE A O 1
ATOM 793 N N . ARG A 1 98 ? 14.523 -22.594 -0.888 1 94.12 98 ARG A N 1
ATOM 794 C CA . ARG A 1 98 ? 13.867 -23.328 0.185 1 94.12 98 ARG A CA 1
ATOM 795 C C . ARG A 1 98 ? 12.75 -22.5 0.815 1 94.12 98 ARG A C 1
ATOM 797 O O . ARG A 1 98 ? 13.008 -21.469 1.435 1 94.12 98 ARG A O 1
ATOM 804 N N . THR A 1 99 ? 11.531 -22.891 0.546 1 92.5 99 THR A N 1
ATOM 805 C CA . THR A 1 99 ? 10.352 -22.266 1.128 1 92.5 99 THR A CA 1
ATOM 806 C C . THR A 1 99 ? 9.719 -23.172 2.182 1 92.5 99 THR A C 1
ATOM 808 O O . THR A 1 99 ? 10.195 -24.281 2.42 1 92.5 99 THR A O 1
ATOM 811 N N . LYS A 1 100 ? 8.664 -22.734 2.857 1 89.94 100 LYS A N 1
ATOM 812 C CA . LYS A 1 100 ? 7.941 -23.562 3.814 1 89.94 100 LYS A CA 1
ATOM 813 C C . LYS A 1 100 ? 7.273 -24.75 3.119 1 89.94 100 LYS A C 1
ATOM 815 O O . LYS A 1 100 ? 7.02 -25.781 3.746 1 89.94 100 LYS A O 1
ATOM 820 N N . SER A 1 101 ? 7.039 -24.609 1.844 1 85.25 101 SER A N 1
ATOM 821 C CA . SER A 1 101 ? 6.418 -25.688 1.076 1 85.25 101 SER A CA 1
ATOM 822 C C . SER A 1 101 ? 7.465 -26.625 0.492 1 85.25 101 SER A C 1
ATOM 824 O O . SER A 1 101 ? 7.129 -27.594 -0.205 1 85.25 101 SER A O 1
ATOM 826 N N . GLY A 1 102 ? 8.727 -26.375 0.747 1 88.81 102 GLY A N 1
ATOM 827 C CA . GLY A 1 102 ? 9.797 -27.219 0.234 1 88.81 102 GLY A CA 1
ATOM 828 C C . GLY A 1 102 ? 10.703 -26.5 -0.746 1 88.81 102 GLY A C 1
ATOM 829 O O . GLY A 1 102 ? 10.758 -25.266 -0.767 1 88.81 102 GLY A O 1
ATOM 830 N N . LEU A 1 103 ? 11.453 -27.297 -1.466 1 90.06 103 LEU A N 1
ATOM 831 C CA . LEU A 1 103 ? 12.398 -26.766 -2.445 1 90.06 103 LEU A CA 1
ATOM 832 C C . LEU A 1 103 ? 11.688 -26.438 -3.756 1 90.06 103 LEU A C 1
ATOM 834 O O . LEU A 1 103 ? 10.93 -27.25 -4.281 1 90.06 103 LEU A O 1
ATOM 838 N N . VAL A 1 104 ? 11.961 -25.281 -4.281 1 90.31 104 VAL A N 1
ATOM 839 C CA . VAL A 1 104 ? 11.344 -24.828 -5.527 1 90.31 104 VAL A CA 1
ATOM 840 C C . VAL A 1 104 ? 12.414 -24.344 -6.492 1 90.31 104 VAL A C 1
ATOM 842 O O . VAL A 1 104 ? 12.984 -23.266 -6.309 1 90.31 104 VAL A O 1
ATOM 845 N N . PRO A 1 105 ? 12.609 -25.062 -7.516 1 92.19 105 PRO A N 1
ATOM 846 C CA . PRO A 1 105 ? 13.547 -24.594 -8.531 1 92.19 105 PRO A CA 1
ATOM 847 C C . PRO A 1 105 ? 12.945 -23.547 -9.461 1 92.19 105 PRO A C 1
ATOM 849 O O . PRO A 1 105 ? 11.766 -23.641 -9.828 1 92.19 105 PRO A O 1
ATOM 852 N N . VAL A 1 106 ? 13.711 -22.578 -9.828 1 93.56 106 VAL A N 1
ATOM 853 C CA . VAL A 1 106 ? 13.375 -21.594 -10.859 1 93.56 106 VAL A CA 1
ATOM 854 C C . VAL A 1 106 ? 14.445 -21.609 -11.953 1 93.56 106 VAL A C 1
ATOM 856 O O . VAL A 1 106 ? 15.633 -21.406 -11.672 1 93.56 106 VAL A O 1
ATOM 859 N N . LEU A 1 107 ? 13.961 -21.906 -13.125 1 93.5 107 LEU A N 1
ATOM 860 C CA . LEU A 1 107 ? 14.852 -21.938 -14.281 1 93.5 107 LEU A CA 1
ATOM 861 C C . LEU A 1 107 ? 14.797 -20.625 -15.047 1 93.5 107 LEU A C 1
ATOM 863 O O . LEU A 1 107 ? 13.727 -20.016 -15.164 1 93.5 107 LEU A O 1
ATOM 867 N N . ILE A 1 108 ? 15.906 -20.297 -15.594 1 90.5 108 ILE A N 1
ATOM 868 C CA . ILE A 1 108 ? 15.984 -19.062 -16.391 1 90.5 108 ILE A CA 1
ATOM 869 C C . ILE A 1 108 ? 16.203 -19.422 -17.859 1 90.5 108 ILE A C 1
ATOM 871 O O . ILE A 1 108 ? 17.141 -20.141 -18.203 1 90.5 108 ILE A O 1
ATOM 875 N N . ASP A 1 109 ? 15.32 -18.938 -18.672 1 91.31 109 ASP A N 1
ATOM 876 C CA . ASP A 1 109 ? 15.516 -19 -20.109 1 91.31 109 ASP A CA 1
ATOM 877 C C . ASP A 1 109 ? 16.203 -17.734 -20.625 1 91.31 109 ASP A C 1
ATOM 879 O O . ASP A 1 109 ? 15.555 -16.703 -20.828 1 91.31 109 ASP A O 1
ATOM 883 N N . ASN A 1 110 ? 17.422 -17.797 -20.922 1 85.31 110 ASN A N 1
ATOM 884 C CA . ASN A 1 110 ? 18.234 -16.641 -21.266 1 85.31 110 ASN A CA 1
ATOM 885 C C . ASN A 1 110 ? 17.828 -16.031 -22.609 1 85.31 110 ASN A C 1
ATOM 887 O O . ASN A 1 110 ? 18.094 -14.859 -22.875 1 85.31 110 ASN A O 1
ATOM 891 N N . GLN A 1 111 ? 17.266 -16.875 -23.406 1 87.06 111 GLN A N 1
ATOM 892 C CA . GLN A 1 111 ? 16.859 -16.375 -24.719 1 87.06 111 GLN A CA 1
ATOM 893 C C . GLN A 1 111 ? 15.633 -15.469 -24.609 1 87.06 111 GLN A C 1
ATOM 895 O O . GLN A 1 111 ? 15.562 -14.422 -25.25 1 87.06 111 GLN A O 1
ATOM 900 N N . THR A 1 112 ? 14.711 -15.797 -23.734 1 91 112 THR A N 1
ATOM 901 C CA . THR A 1 112 ? 13.453 -15.062 -23.625 1 91 112 THR A CA 1
ATOM 902 C C . THR A 1 112 ? 13.43 -14.203 -22.375 1 91 112 THR A C 1
ATOM 904 O O . THR A 1 112 ? 12.547 -13.367 -22.203 1 91 112 THR A O 1
ATOM 907 N N . SER A 1 113 ? 14.359 -14.438 -21.484 1 91.31 113 SER A N 1
ATOM 908 C CA . SER A 1 113 ? 14.43 -13.758 -20.188 1 91.31 113 SER A CA 1
ATOM 909 C C . SER A 1 113 ? 13.227 -14.109 -19.328 1 91.31 113 SER A C 1
ATOM 911 O O . SER A 1 113 ? 12.766 -13.289 -18.531 1 91.31 113 SER A O 1
ATOM 913 N N . ILE A 1 114 ? 12.703 -15.289 -19.625 1 95.88 114 ILE A N 1
A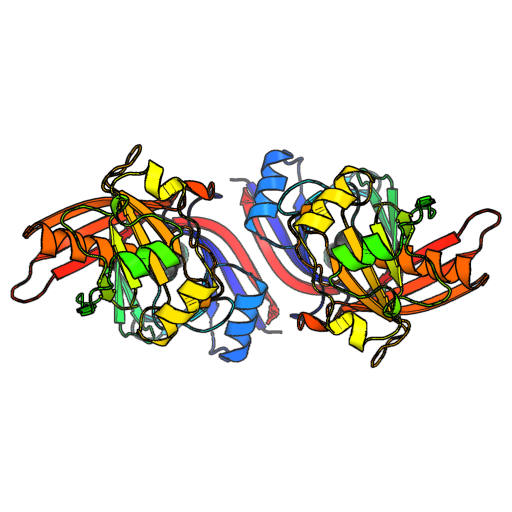TOM 914 C CA . ILE A 1 114 ? 11.594 -15.773 -18.812 1 95.88 114 ILE A CA 1
ATOM 915 C C . ILE A 1 114 ? 12.125 -16.656 -17.688 1 95.88 114 ILE A C 1
ATOM 917 O O . ILE A 1 114 ? 12.992 -17.516 -17.922 1 95.88 114 ILE A O 1
ATOM 921 N N . TYR A 1 115 ? 11.672 -16.391 -16.531 1 96.12 115 TYR A N 1
ATOM 922 C CA . TYR A 1 115 ? 11.938 -17.234 -15.359 1 96.12 115 TYR A CA 1
ATOM 923 C C . TYR A 1 115 ? 10.797 -18.219 -15.141 1 96.12 115 TYR A C 1
ATOM 925 O O . TYR A 1 115 ? 9.641 -17.828 -15 1 96.12 115 TYR A O 1
ATOM 933 N N . TRP A 1 116 ? 11.109 -19.516 -15.07 1 96.44 116 TRP A N 1
ATOM 934 C CA . TRP A 1 116 ? 10.117 -20.578 -14.977 1 96.44 116 TRP A CA 1
ATOM 935 C C . TRP A 1 116 ? 10.156 -21.234 -13.609 1 96.44 116 TRP A C 1
ATOM 937 O O . TRP A 1 116 ? 11.164 -21.844 -13.227 1 96.44 116 TRP A O 1
ATOM 947 N N . MET A 1 117 ? 9.078 -21.188 -12.977 1 94.5 117 MET A N 1
ATOM 948 C CA . MET A 1 117 ? 8.938 -21.891 -11.703 1 94.5 117 MET A CA 1
ATOM 949 C C . MET A 1 117 ? 8.211 -23.219 -11.891 1 94.5 117 MET A C 1
ATOM 951 O O . MET A 1 117 ? 7.254 -23.297 -12.672 1 94.5 117 MET A O 1
ATOM 955 N N . THR A 1 118 ? 8.68 -24.203 -11.219 1 91.94 118 THR A N 1
ATOM 956 C CA . THR A 1 118 ? 7.988 -25.484 -11.164 1 91.94 118 THR A CA 1
ATOM 957 C C . THR A 1 118 ? 7.07 -25.562 -9.953 1 91.94 118 THR A C 1
ATOM 959 O O . THR A 1 118 ? 7.516 -25.359 -8.82 1 91.94 118 THR A O 1
ATOM 962 N N . GLN A 1 119 ? 5.844 -25.859 -10.234 1 89.44 119 GLN A N 1
ATOM 963 C CA . GLN A 1 119 ? 4.902 -25.938 -9.117 1 89.44 119 GLN A CA 1
ATOM 964 C C . GLN A 1 119 ? 4.719 -27.375 -8.656 1 89.44 119 GLN A C 1
ATOM 966 O O . GLN A 1 119 ? 5.18 -28.312 -9.32 1 89.44 119 GLN A O 1
ATOM 971 N N . GLN A 1 120 ? 4.121 -27.5 -7.516 1 86.88 120 GLN A N 1
ATOM 972 C CA . GLN A 1 120 ? 3.854 -28.828 -6.98 1 86.88 120 GLN A CA 1
ATOM 973 C C . GLN A 1 120 ? 2.822 -29.578 -7.828 1 86.88 120 GLN A C 1
ATOM 975 O O . GLN A 1 120 ? 2.084 -28.953 -8.594 1 86.88 120 GLN A O 1
ATOM 980 N N . THR A 1 121 ? 2.846 -30.906 -7.637 1 90.94 121 THR A N 1
ATOM 981 C CA . THR A 1 121 ? 1.836 -31.703 -8.312 1 90.94 121 THR A CA 1
ATOM 982 C C . THR A 1 121 ? 0.431 -31.25 -7.934 1 90.94 121 THR A C 1
ATOM 984 O O . THR A 1 121 ? 0.12 -31.109 -6.75 1 90.94 121 THR A O 1
ATOM 987 N N . PRO A 1 122 ? -0.361 -31.016 -8.953 1 94.5 122 PRO A N 1
ATOM 988 C CA . PRO A 1 122 ? -1.708 -30.516 -8.664 1 94.5 122 PRO A CA 1
ATOM 989 C C . PRO A 1 122 ? -2.543 -31.516 -7.863 1 94.5 122 PRO A C 1
ATOM 991 O O . PRO A 1 122 ? -2.484 -32.719 -8.117 1 94.5 122 PRO A O 1
ATOM 994 N N . GLN A 1 123 ? -3.227 -30.984 -6.902 1 93.94 123 GLN A N 1
ATOM 995 C CA . GLN A 1 123 ? -4.227 -31.734 -6.141 1 93.94 123 GLN A CA 1
ATOM 996 C C . GLN A 1 123 ? -5.625 -31.188 -6.391 1 93.94 123 GLN A C 1
ATOM 998 O O . GLN A 1 123 ? -5.883 -30 -6.164 1 93.94 123 GLN A O 1
ATOM 1003 N N . PHE A 1 124 ? -6.5 -32.094 -6.855 1 95.31 124 PHE A N 1
ATOM 1004 C CA . PHE A 1 124 ? -7.883 -31.734 -7.129 1 95.31 124 PHE A CA 1
ATOM 1005 C C . PHE A 1 124 ? -8.781 -32.125 -5.961 1 95.31 124 PHE A C 1
ATOM 1007 O O . PHE A 1 124 ? -8.859 -33.281 -5.594 1 95.31 124 PHE A O 1
ATOM 1014 N N . SER A 1 125 ? -9.43 -31.141 -5.48 1 96.25 125 SER A N 1
ATOM 1015 C CA . SER A 1 125 ? -10.25 -31.391 -4.297 1 96.25 125 SER A CA 1
ATOM 1016 C C . SER A 1 125 ? -11.734 -31.234 -4.613 1 96.25 125 SER A C 1
ATOM 1018 O O . SER A 1 125 ? -12.234 -31.781 -5.602 1 96.25 125 SER A O 1
ATOM 1020 N N . GLN A 1 126 ? -12.453 -30.5 -3.746 1 95.44 126 GLN A N 1
ATOM 1021 C CA . GLN A 1 126 ? -13.914 -30.5 -3.82 1 95.44 126 GLN A CA 1
ATOM 1022 C C . GLN A 1 126 ? -14.414 -29.578 -4.922 1 95.44 126 GLN A C 1
ATOM 1024 O O . GLN A 1 126 ? -13.82 -28.516 -5.168 1 95.44 126 GLN A O 1
ATOM 1029 N N . VAL A 1 127 ? -15.5 -30.062 -5.508 1 97.44 127 VAL A N 1
ATOM 1030 C CA . VAL A 1 127 ? -16.234 -29.234 -6.449 1 97.44 127 VAL A CA 1
ATOM 1031 C C . VAL A 1 127 ? -17.203 -28.328 -5.691 1 97.44 127 VAL A C 1
ATOM 1033 O O . VAL A 1 127 ? -17.875 -28.766 -4.758 1 97.44 127 VAL A O 1
ATOM 1036 N N . ILE A 1 128 ? -17.188 -27.094 -6.078 1 97.62 128 ILE A N 1
ATOM 1037 C CA . ILE A 1 128 ? -18.078 -26.109 -5.469 1 97.62 128 ILE A CA 1
ATOM 1038 C C . ILE A 1 128 ? -19.328 -25.938 -6.328 1 97.62 128 ILE A C 1
ATOM 1040 O O . ILE A 1 128 ? -19.234 -25.703 -7.539 1 97.62 128 ILE A O 1
ATOM 1044 N N . PRO A 1 129 ? -20.516 -26.031 -5.691 1 95.88 129 PRO A N 1
ATOM 1045 C CA . PRO A 1 129 ? -21.734 -25.828 -6.473 1 95.88 129 PRO A CA 1
ATOM 1046 C C . PRO A 1 129 ? -21.797 -24.453 -7.129 1 95.88 129 PRO A C 1
ATOM 1048 O O . PRO A 1 129 ? -21.422 -23.453 -6.512 1 95.88 129 PRO A O 1
ATOM 1051 N N . PRO A 1 130 ? -22.281 -24.453 -8.328 1 94.38 130 PRO A N 1
ATOM 1052 C CA . PRO A 1 130 ? -22.312 -23.188 -9.07 1 94.38 130 PRO A CA 1
ATOM 1053 C C . PRO A 1 130 ? -23.094 -22.094 -8.328 1 94.38 130 PRO A C 1
ATOM 1055 O O . PRO A 1 130 ? -22.719 -20.922 -8.398 1 94.38 130 PRO A O 1
ATOM 1058 N N . TYR A 1 131 ? -24.125 -22.453 -7.672 1 95.56 131 TYR A N 1
ATOM 1059 C CA . TYR A 1 131 ? -24.922 -21.453 -6.973 1 95.56 131 TYR A CA 1
ATOM 1060 C C . TYR A 1 131 ? -24.125 -20.781 -5.867 1 95.56 131 TYR A C 1
ATOM 1062 O O . TYR A 1 131 ? -24.281 -19.578 -5.621 1 95.56 131 TYR A O 1
ATOM 1070 N N . GLU A 1 132 ? -23.297 -21.5 -5.293 1 96.94 132 GLU A N 1
ATOM 1071 C CA . GLU A 1 132 ? -22.453 -20.953 -4.242 1 96.94 132 GLU A CA 1
ATOM 1072 C C . GLU A 1 132 ? -21.375 -20.031 -4.824 1 96.94 132 GLU A C 1
ATOM 1074 O O . GLU A 1 132 ? -21.141 -18.938 -4.309 1 96.94 132 GLU A O 1
ATOM 1079 N N . ALA A 1 133 ? -20.781 -20.531 -5.867 1 97.44 133 ALA A N 1
ATOM 1080 C CA . ALA A 1 133 ? -19.766 -19.719 -6.543 1 97.44 133 ALA A CA 1
ATOM 1081 C C . ALA A 1 133 ? -20.375 -18.422 -7.07 1 97.44 133 ALA A C 1
ATOM 1083 O O . ALA A 1 133 ? -19.75 -17.359 -7 1 97.44 133 ALA A O 1
ATOM 1084 N N . ALA A 1 134 ? -21.578 -18.516 -7.559 1 98.06 134 ALA A N 1
ATOM 1085 C CA . ALA A 1 134 ? -22.281 -17.359 -8.094 1 98.06 134 ALA A CA 1
ATOM 1086 C C . ALA A 1 134 ? -22.516 -16.312 -7.008 1 98.06 134 ALA A C 1
ATOM 1088 O O . ALA A 1 134 ? -22.328 -15.117 -7.238 1 98.06 134 ALA A O 1
ATOM 1089 N N . LYS A 1 135 ? -22.891 -16.75 -5.895 1 97.56 135 LYS A N 1
ATOM 1090 C CA . LYS A 1 135 ? -23.125 -15.852 -4.762 1 97.56 135 LYS A CA 1
ATOM 1091 C C . LYS A 1 135 ? -21.844 -15.148 -4.34 1 97.56 135 LYS A C 1
ATOM 1093 O O . LYS A 1 135 ? -21.844 -13.945 -4.078 1 97.56 135 LYS A O 1
ATOM 1098 N N . VAL A 1 136 ? -20.766 -15.836 -4.32 1 97.88 136 VAL A N 1
ATOM 1099 C CA . VAL A 1 136 ? -19.484 -15.312 -3.879 1 97.88 136 VAL A CA 1
ATOM 1100 C C . VAL A 1 136 ? -18.969 -14.281 -4.887 1 97.88 136 VAL A C 1
ATOM 1102 O O . VAL A 1 136 ? -18.438 -13.242 -4.5 1 97.88 136 VAL A O 1
ATOM 1105 N N . LEU A 1 137 ? -19.234 -14.547 -6.16 1 98.31 137 LEU A N 1
ATOM 1106 C CA . LEU A 1 137 ? -18.594 -13.766 -7.211 1 98.31 137 LEU A CA 1
ATOM 1107 C C . LEU A 1 137 ? -19.547 -12.711 -7.762 1 98.31 137 LEU A C 1
ATOM 1109 O O . LEU A 1 137 ? -19.188 -11.969 -8.68 1 98.31 137 LEU A O 1
ATOM 1113 N N . GLY A 1 138 ? -20.75 -12.656 -7.23 1 97.75 138 GLY A N 1
ATOM 1114 C CA . GLY A 1 138 ? -21.734 -11.703 -7.719 1 97.75 138 GLY A CA 1
ATOM 1115 C C . GLY A 1 138 ? -22.172 -11.984 -9.141 1 97.75 138 GLY A C 1
ATOM 1116 O O . GLY A 1 138 ? -22.328 -11.062 -9.945 1 97.75 138 GLY A O 1
ATOM 1117 N N . LEU A 1 139 ? -22.234 -13.203 -9.438 1 98.06 139 LEU A N 1
ATOM 1118 C CA . LEU A 1 139 ? -22.594 -13.648 -10.781 1 98.06 139 LEU A CA 1
ATOM 1119 C C . LEU A 1 139 ? -23.875 -14.492 -10.75 1 98.06 139 LEU A C 1
ATOM 1121 O O . LEU A 1 139 ? -24.469 -14.68 -9.688 1 98.06 139 LEU A O 1
ATOM 1125 N N . LYS A 1 140 ? -24.375 -14.875 -11.953 1 97.38 140 LYS A N 1
ATOM 1126 C CA . LYS A 1 140 ? -25.438 -15.859 -12.117 1 97.38 140 LYS A CA 1
ATOM 1127 C C . LYS A 1 140 ? -24.875 -17.219 -12.5 1 97.38 140 LYS A C 1
ATOM 1129 O O . LYS A 1 140 ? -23.797 -17.312 -13.078 1 97.38 140 LYS A O 1
ATOM 1134 N N . GLU A 1 141 ? -25.547 -18.25 -12.164 1 97.31 141 GLU A N 1
ATOM 1135 C CA . GLU A 1 141 ? -25.078 -19.594 -12.492 1 97.31 141 GLU A CA 1
ATOM 1136 C C . GLU A 1 141 ? -24.797 -19.734 -13.984 1 97.31 141 GLU A C 1
ATOM 1138 O O . GLU A 1 141 ? -23.828 -20.391 -14.375 1 97.31 141 GLU A O 1
ATOM 1143 N N . VAL A 1 142 ? -25.578 -19.094 -14.789 1 97.31 142 VAL A N 1
ATOM 1144 C CA . VAL A 1 142 ? -25.5 -19.234 -16.25 1 97.31 142 VAL A CA 1
ATOM 1145 C C . VAL A 1 142 ? -24.219 -18.562 -16.75 1 97.31 142 VAL A C 1
ATOM 1147 O O . VAL A 1 142 ? -23.797 -18.797 -17.875 1 97.31 142 VAL A O 1
ATOM 1150 N N . ASP A 1 143 ? -23.578 -17.766 -15.93 1 98.06 143 ASP A N 1
ATOM 1151 C CA . ASP A 1 143 ? -22.391 -17.031 -16.312 1 98.06 143 ASP A CA 1
ATOM 1152 C C . ASP A 1 143 ? -21.172 -17.953 -16.359 1 98.06 143 ASP A C 1
ATOM 1154 O O . ASP A 1 143 ? -20.141 -17.594 -16.922 1 98.06 143 ASP A O 1
ATOM 1158 N N . PHE A 1 144 ? -21.281 -19.062 -15.711 1 97.94 144 PHE A N 1
ATOM 1159 C CA . PHE A 1 144 ? -20.156 -19.984 -15.625 1 97.94 144 PHE A CA 1
ATOM 1160 C C . PHE A 1 144 ? -20.047 -20.828 -16.891 1 97.94 144 PHE A C 1
ATOM 1162 O O . PHE A 1 144 ? -20.969 -20.859 -17.703 1 97.94 144 PHE A O 1
ATOM 1169 N N . HIS A 1 145 ? -18.859 -21.406 -17.062 1 96.06 145 HIS A N 1
ATOM 1170 C CA . HIS A 1 145 ? -18.656 -22.328 -18.172 1 96.06 145 HIS A CA 1
ATOM 1171 C C . HIS A 1 145 ? -19.672 -23.469 -18.125 1 96.06 145 HIS A C 1
ATOM 1173 O O . HIS A 1 145 ? -19.922 -24.047 -17.062 1 96.06 145 HIS A O 1
ATOM 1179 N N . PRO A 1 146 ? -20.188 -23.859 -19.234 1 93.75 146 PRO A N 1
ATOM 1180 C CA . PRO A 1 146 ? -21.281 -24.828 -19.234 1 93.75 146 PRO A CA 1
ATOM 1181 C C . PRO A 1 146 ? -20.828 -26.25 -18.891 1 93.75 146 PRO A C 1
ATOM 1183 O O . PRO A 1 146 ? -21.609 -27.047 -18.359 1 93.75 146 PRO A O 1
ATOM 1186 N N . PHE A 1 147 ? -19.594 -26.562 -19.109 1 95.12 147 PHE A N 1
ATOM 1187 C CA . PHE A 1 147 ? -19.188 -27.969 -19 1 95.12 147 PHE A CA 1
ATOM 1188 C C . PHE A 1 147 ? -18.141 -28.125 -17.922 1 95.12 147 PHE A C 1
ATOM 1190 O O . PHE A 1 147 ? -17.859 -29.25 -17.484 1 95.12 147 PHE A O 1
ATOM 1197 N N . TRP A 1 148 ? -17.484 -27.094 -17.516 1 97.38 148 TRP A N 1
ATOM 1198 C CA . TRP A 1 148 ? -16.406 -27.172 -16.531 1 97.38 148 TRP A CA 1
ATOM 1199 C C . TRP A 1 148 ? -16.922 -26.797 -15.148 1 97.38 148 TRP A C 1
ATOM 1201 O O . TRP A 1 148 ? -17.641 -25.812 -14.992 1 97.38 148 TRP A O 1
ATOM 1211 N N . PRO A 1 149 ? -16.562 -27.5 -14.164 1 98 149 PRO A N 1
ATOM 1212 C CA . PRO A 1 149 ? -17.016 -27.203 -12.797 1 98 149 PRO A CA 1
ATOM 1213 C C . PRO A 1 149 ? -16.172 -26.109 -12.133 1 98 149 PRO A C 1
ATOM 1215 O O . PRO A 1 149 ? -15.117 -25.734 -12.648 1 98 149 PRO A O 1
ATOM 1218 N N . VAL A 1 150 ? -16.672 -25.562 -11.07 1 98.44 150 VAL A N 1
ATOM 1219 C CA . VAL A 1 150 ? -15.875 -24.797 -10.125 1 98.44 150 VAL A CA 1
ATOM 1220 C C . VAL A 1 150 ? -15.242 -25.734 -9.102 1 98.44 150 VAL A C 1
ATOM 1222 O O . VAL A 1 150 ? -15.93 -26.562 -8.5 1 98.44 150 VAL A O 1
ATOM 1225 N N . GLN A 1 151 ? -13.938 -25.609 -8.93 1 98.38 151 GLN A N 1
ATOM 1226 C CA . GLN A 1 151 ? -13.273 -26.656 -8.156 1 98.38 151 GLN A CA 1
ATOM 1227 C C . GLN A 1 151 ? -12.102 -26.078 -7.363 1 98.38 151 GLN A C 1
ATOM 1229 O O . GLN A 1 151 ? -11.406 -25.172 -7.828 1 98.38 151 GLN A O 1
ATOM 1234 N N . GLU A 1 152 ? -11.922 -26.594 -6.176 1 98.31 152 GLU A N 1
ATOM 1235 C CA . GLU A 1 152 ? -10.734 -26.312 -5.367 1 98.31 152 GLU A CA 1
ATOM 1236 C C . GLU A 1 152 ? -9.531 -27.109 -5.855 1 98.31 152 GLU A C 1
ATOM 1238 O O . GLU A 1 152 ? -9.602 -28.344 -5.977 1 98.31 152 GLU A O 1
ATOM 1243 N N . ILE A 1 153 ? -8.453 -26.469 -6.141 1 96.69 153 ILE A N 1
ATOM 1244 C CA . ILE A 1 153 ? -7.238 -27.094 -6.664 1 96.69 153 ILE A CA 1
ATOM 1245 C C . ILE A 1 153 ? -6.016 -26.5 -5.969 1 96.69 153 ILE A C 1
ATOM 1247 O O . ILE A 1 153 ? -6.004 -25.312 -5.613 1 96.69 153 ILE A O 1
ATOM 1251 N N . SER A 1 154 ? -5.012 -27.281 -5.773 1 93.44 154 SER A N 1
ATOM 1252 C CA . SER A 1 154 ? -3.773 -26.781 -5.184 1 93.44 154 SER A CA 1
ATOM 1253 C C . SER A 1 154 ? -2.561 -27.203 -6 1 93.44 154 SER A C 1
ATOM 1255 O O . SER A 1 154 ? -2.463 -28.359 -6.418 1 93.44 154 SER A O 1
ATOM 1257 N N . THR A 1 155 ? -1.722 -26.359 -6.328 1 90.12 155 THR A N 1
ATOM 1258 C CA . THR A 1 155 ? -0.376 -26.625 -6.828 1 90.12 155 THR A CA 1
ATOM 1259 C C . THR A 1 155 ? 0.673 -26.109 -5.848 1 90.12 155 THR A C 1
ATOM 1261 O O . THR A 1 155 ? 1.736 -25.641 -6.254 1 90.12 155 THR A O 1
ATOM 1264 N N . GLY A 1 156 ? 0.408 -26.078 -4.598 1 83.06 156 GLY A N 1
ATOM 1265 C CA . GLY A 1 156 ? 1.213 -25.562 -3.502 1 83.06 156 GLY A CA 1
ATOM 1266 C C . GLY A 1 156 ? 0.438 -24.656 -2.57 1 83.06 156 GLY A C 1
ATOM 1267 O O . GLY A 1 156 ? 0.657 -24.656 -1.357 1 83.06 156 GLY A O 1
ATOM 1268 N N . LEU A 1 157 ? -0.432 -23.875 -3.088 1 86.06 157 LEU A N 1
ATOM 1269 C CA . LEU A 1 157 ? -1.377 -23.016 -2.383 1 86.06 157 LEU A CA 1
ATOM 1270 C C . LEU A 1 157 ? -2.795 -23.234 -2.904 1 86.06 157 LEU A C 1
ATOM 1272 O O . LEU A 1 157 ? -3.088 -22.922 -4.059 1 86.06 157 LEU A O 1
ATOM 1276 N N . PRO A 1 158 ? -3.682 -23.719 -2.092 1 93.62 158 PRO A N 1
ATOM 1277 C CA . PRO A 1 158 ? -5.035 -24.016 -2.568 1 93.62 158 PRO A CA 1
ATOM 1278 C C . PRO A 1 158 ? -5.781 -22.766 -3.043 1 93.62 158 PRO A C 1
ATOM 1280 O O . PRO A 1 158 ? -5.656 -21.703 -2.436 1 93.62 158 PRO A O 1
ATOM 1283 N N . VAL A 1 159 ? -6.566 -22.984 -4.109 1 96.5 159 VAL A N 1
ATOM 1284 C CA . VAL A 1 159 ? -7.375 -21.906 -4.676 1 96.5 159 VAL A CA 1
ATOM 1285 C C . VAL A 1 159 ? -8.648 -22.484 -5.293 1 96.5 159 VAL A C 1
ATOM 1287 O O . VAL A 1 159 ? -8.656 -23.641 -5.738 1 96.5 159 VAL A O 1
ATOM 1290 N N . VAL A 1 160 ? -9.711 -21.75 -5.266 1 98.38 160 VAL A N 1
ATOM 1291 C CA . VAL A 1 160 ? -10.906 -22.109 -6.02 1 98.38 160 VAL A CA 1
ATOM 1292 C C . VAL A 1 160 ? -10.773 -21.641 -7.461 1 98.38 160 VAL A C 1
ATOM 1294 O O . VAL A 1 160 ? -10.508 -20.453 -7.711 1 98.38 160 VAL A O 1
ATOM 1297 N N . VAL A 1 161 ? -10.93 -22.531 -8.359 1 98.62 161 VAL A N 1
ATOM 1298 C CA . VAL A 1 161 ? -10.852 -22.234 -9.781 1 98.62 161 VAL A CA 1
ATOM 1299 C C . VAL A 1 161 ? -12.266 -22.188 -10.375 1 98.62 161 VAL A C 1
ATOM 1301 O O . VAL A 1 161 ? -12.992 -23.172 -10.352 1 98.62 161 VAL A O 1
ATOM 1304 N N . ALA A 1 162 ? -12.625 -21.031 -10.953 1 98.69 162 ALA A N 1
ATOM 1305 C CA . ALA A 1 162 ? -13.969 -20.828 -11.477 1 98.69 162 ALA A CA 1
ATOM 1306 C C . ALA A 1 162 ? -13.938 -20.422 -12.945 1 98.69 162 ALA A C 1
ATOM 1308 O O . ALA A 1 162 ? -13.688 -19.266 -13.273 1 98.69 162 ALA A O 1
ATOM 1309 N N . PRO A 1 163 ? -14.25 -21.328 -13.875 1 98.5 163 PRO A N 1
ATOM 1310 C CA . PRO A 1 163 ? -14.328 -21 -15.297 1 98.5 163 PRO A CA 1
ATOM 1311 C C . PRO A 1 163 ? -15.617 -20.266 -15.664 1 98.5 163 PRO A C 1
ATOM 1313 O O . PRO A 1 163 ? -16.703 -20.719 -15.312 1 98.5 163 PRO A O 1
ATOM 1316 N N . VAL A 1 164 ? -15.484 -19.156 -16.359 1 98.06 164 VAL A N 1
ATOM 1317 C CA . VAL A 1 164 ? -16.656 -18.406 -16.797 1 98.06 164 VAL A CA 1
ATOM 1318 C C . VAL A 1 164 ? -16.719 -18.375 -18.328 1 98.06 164 VAL A C 1
ATOM 1320 O O . VAL A 1 164 ? -15.75 -18.75 -19 1 98.06 164 VAL A O 1
ATOM 1323 N N . LYS A 1 165 ? -17.828 -17.844 -18.844 1 96.38 165 LYS A N 1
ATOM 1324 C CA . LYS A 1 165 ? -18.125 -18 -20.25 1 96.38 165 LYS A CA 1
ATOM 1325 C C . LYS A 1 165 ? -17.344 -17 -21.094 1 96.38 165 LYS A C 1
ATOM 1327 O O . LYS A 1 165 ? -17.062 -17.25 -22.281 1 96.38 165 LYS A O 1
ATOM 1332 N N . SER A 1 166 ? -17.047 -15.82 -20.453 1 95.94 166 SER A N 1
ATOM 1333 C CA . SER A 1 166 ? -16.469 -14.773 -21.281 1 95.94 166 SER A CA 1
ATOM 1334 C C . SER A 1 166 ? -15.75 -13.727 -20.438 1 95.94 166 SER A C 1
ATOM 1336 O O . SER A 1 166 ? -15.906 -13.703 -19.219 1 95.94 166 SER A O 1
ATOM 1338 N N . VAL A 1 167 ? -15 -12.883 -21.156 1 96.06 167 VAL A N 1
ATOM 1339 C CA . VAL A 1 167 ? -14.281 -11.789 -20.516 1 96.06 167 VAL A CA 1
ATOM 1340 C C . VAL A 1 167 ? -15.281 -10.758 -19.984 1 96.06 167 VAL A C 1
ATOM 1342 O O . VAL A 1 167 ? -15.039 -10.125 -18.953 1 96.06 167 VAL A O 1
ATOM 1345 N N . GLU A 1 168 ? -16.422 -10.664 -20.625 1 95.38 168 GLU A N 1
ATOM 1346 C CA . GLU A 1 168 ? -17.453 -9.75 -20.156 1 95.38 168 GLU A CA 1
ATOM 1347 C C . GLU A 1 168 ? -17.953 -10.141 -18.766 1 95.38 168 GLU A C 1
ATOM 1349 O O . GLU A 1 168 ? -18.203 -9.273 -17.922 1 95.38 168 GLU A O 1
ATOM 1354 N N . VAL A 1 169 ? -18.094 -11.453 -18.594 1 96.44 169 VAL A N 1
ATOM 1355 C CA . VAL A 1 169 ? -18.484 -11.953 -17.281 1 96.44 169 VAL A CA 1
ATOM 1356 C C . VAL A 1 169 ? -17.406 -11.648 -16.25 1 96.44 169 VAL A C 1
ATOM 1358 O O . VAL A 1 169 ? -17.688 -11.25 -15.125 1 96.44 169 VAL A O 1
ATOM 1361 N N . LEU A 1 170 ? -16.141 -11.852 -16.672 1 95.5 170 LEU A N 1
ATOM 1362 C CA . LEU A 1 170 ? -15 -11.547 -15.82 1 95.5 170 LEU A CA 1
ATOM 1363 C C . LEU A 1 170 ? -15.031 -10.094 -15.367 1 95.5 170 LEU A C 1
ATOM 1365 O O . LEU A 1 170 ? -14.789 -9.797 -14.195 1 95.5 170 LEU A O 1
ATOM 1369 N N . LYS A 1 171 ? -15.344 -9.195 -16.219 1 94.62 171 LYS A N 1
ATOM 1370 C CA . LYS A 1 171 ? -15.359 -7.754 -15.984 1 94.62 171 LYS A CA 1
ATOM 1371 C C . LYS A 1 171 ? -16.406 -7.383 -14.93 1 94.62 171 LYS A C 1
ATOM 1373 O O . LYS A 1 171 ? -16.188 -6.465 -14.141 1 94.62 171 LYS A O 1
ATOM 1378 N N . ARG A 1 172 ? -17.469 -8.094 -14.898 1 94.94 172 ARG A N 1
ATOM 1379 C CA . ARG A 1 172 ? -18.562 -7.711 -14.023 1 94.94 172 ARG A CA 1
ATOM 1380 C C . ARG A 1 172 ? -18.469 -8.422 -12.672 1 94.94 172 ARG A C 1
ATOM 1382 O O . ARG A 1 172 ? -19.281 -8.18 -11.781 1 94.94 172 ARG A O 1
ATOM 1389 N N . THR A 1 173 ? -17.531 -9.25 -12.492 1 96.69 173 THR A N 1
ATOM 1390 C CA . THR A 1 173 ? -17.344 -9.992 -11.25 1 96.69 173 THR A CA 1
ATOM 1391 C C . THR A 1 173 ? -17.125 -9.039 -10.078 1 96.69 173 THR A C 1
ATOM 1393 O O . THR A 1 173 ? -16.328 -8.102 -10.172 1 96.69 173 THR A O 1
ATOM 1396 N N . LYS A 1 174 ? -17.859 -9.25 -9.039 1 94.75 174 LYS A N 1
ATOM 1397 C CA . LYS A 1 174 ? -17.734 -8.508 -7.793 1 94.75 174 LYS A CA 1
ATOM 1398 C C . LYS A 1 174 ? -17.812 -9.438 -6.586 1 94.75 174 LYS A C 1
ATOM 1400 O O . LYS A 1 174 ? -18.828 -10.078 -6.352 1 94.75 174 LYS A O 1
ATOM 1405 N N . LEU A 1 175 ? -16.797 -9.43 -5.844 1 95.75 175 LEU A N 1
ATOM 1406 C CA . LEU A 1 175 ? -16.719 -10.359 -4.723 1 95.75 175 LEU A CA 1
ATOM 1407 C C . LEU A 1 175 ? -17.672 -9.945 -3.609 1 95.75 175 LEU A C 1
ATOM 1409 O O . LEU A 1 175 ? -17.672 -8.789 -3.184 1 95.75 175 LEU A O 1
ATOM 1413 N N . ASN A 1 176 ? -18.516 -10.844 -3.244 1 95 176 ASN A N 1
ATOM 1414 C CA . ASN A 1 176 ? -19.344 -10.711 -2.047 1 95 176 ASN A CA 1
ATOM 1415 C C . ASN A 1 176 ? -18.594 -11.18 -0.799 1 95 176 ASN A C 1
ATOM 1417 O O . ASN A 1 176 ? -18.422 -12.383 -0.587 1 95 176 ASN A O 1
ATOM 1421 N N . HIS A 1 177 ? -18.266 -10.273 0.046 1 93 177 HIS A N 1
ATOM 1422 C CA . HIS A 1 177 ? -17.359 -10.562 1.155 1 93 177 HIS A CA 1
ATOM 1423 C C . HIS A 1 177 ? -18 -11.539 2.141 1 93 177 HIS A C 1
ATOM 1425 O O . HIS A 1 177 ? -17.328 -12.453 2.629 1 93 177 HIS A O 1
ATOM 1431 N N . SER A 1 178 ? -19.266 -11.359 2.445 1 93.19 178 SER A N 1
ATOM 1432 C CA . SER A 1 178 ? -19.938 -12.258 3.381 1 93.19 178 SER A CA 1
ATOM 1433 C C . SER A 1 178 ? -19.984 -13.68 2.834 1 93.19 178 SER A C 1
ATOM 1435 O O . SER A 1 178 ? -19.703 -14.641 3.557 1 93.19 178 SER A O 1
ATOM 1437 N N . ALA A 1 179 ? -20.391 -13.805 1.614 1 96.38 179 ALA A N 1
ATOM 1438 C CA . ALA A 1 179 ? -20.438 -15.117 0.979 1 96.38 179 ALA A CA 1
ATOM 1439 C C . ALA A 1 179 ? -19.047 -15.734 0.875 1 96.38 179 ALA A C 1
ATOM 1441 O O . ALA A 1 179 ? -18.891 -16.938 1.046 1 96.38 179 ALA A O 1
ATOM 1442 N N . TYR A 1 180 ? -18.094 -14.914 0.581 1 97.19 180 TYR A N 1
ATOM 1443 C CA . TYR A 1 180 ? -16.703 -15.344 0.505 1 97.19 180 TYR A CA 1
ATOM 1444 C C . TYR A 1 180 ? -16.234 -15.922 1.835 1 97.19 180 TYR A C 1
ATOM 1446 O O . TYR A 1 180 ? -15.68 -17.016 1.878 1 97.19 180 TYR A O 1
ATOM 1454 N N . GLU A 1 181 ? -16.5 -15.227 2.875 1 95.44 181 GLU A N 1
ATOM 1455 C CA . GLU A 1 181 ? -16.094 -15.68 4.203 1 95.44 181 GLU A CA 1
ATOM 1456 C C . GLU A 1 181 ? -16.734 -17.016 4.555 1 95.44 181 GLU A C 1
ATOM 1458 O O . GLU A 1 181 ? -16.109 -17.891 5.145 1 95.44 181 GLU A O 1
ATOM 1463 N N . ALA A 1 182 ? -17.984 -17.109 4.266 1 96 182 ALA A N 1
ATOM 1464 C CA . ALA A 1 182 ? -18.703 -18.359 4.531 1 96 182 ALA A CA 1
ATOM 1465 C C . ALA A 1 182 ? -18.078 -19.531 3.77 1 96 182 ALA A C 1
ATOM 1467 O O . ALA A 1 182 ? -17.922 -20.625 4.32 1 96 182 ALA A O 1
ATOM 1468 N N . LEU A 1 183 ? -17.734 -19.359 2.564 1 96.81 183 LEU A N 1
ATOM 1469 C CA . LEU A 1 183 ? -17.156 -20.406 1.734 1 96.81 183 LEU A CA 1
ATOM 1470 C C . LEU A 1 183 ? -15.797 -20.844 2.268 1 96.81 183 LEU A C 1
ATOM 1472 O O . LEU A 1 183 ? -15.547 -22.031 2.471 1 96.81 183 LEU A O 1
ATOM 1476 N N . ILE A 1 184 ? -14.891 -19.891 2.506 1 95.44 184 ILE A N 1
ATOM 1477 C CA . ILE A 1 184 ? -13.5 -20.219 2.82 1 95.44 184 ILE A CA 1
ATOM 1478 C C . ILE A 1 184 ? -13.414 -20.812 4.227 1 95.44 184 ILE A C 1
ATOM 1480 O O . ILE A 1 184 ? -12.398 -21.391 4.594 1 95.44 184 ILE A O 1
ATOM 1484 N N . SER A 1 185 ? -14.445 -20.594 5.047 1 95.56 185 SER A N 1
ATOM 1485 C CA . SER A 1 185 ? -14.477 -21.188 6.379 1 95.56 185 SER A CA 1
ATOM 1486 C C . SER A 1 185 ? -14.656 -22.703 6.312 1 95.56 185 SER A C 1
ATOM 1488 O O . SER A 1 185 ? -14.414 -23.406 7.293 1 95.56 185 SER A O 1
ATOM 1490 N N . ARG A 1 186 ? -15.031 -23.219 5.164 1 95.31 186 ARG A N 1
ATOM 1491 C CA . ARG A 1 186 ? -15.375 -24.641 5.051 1 95.31 186 ARG A CA 1
ATOM 1492 C C . ARG A 1 186 ? -14.398 -25.359 4.133 1 95.31 186 ARG A C 1
ATOM 1494 O O . ARG A 1 186 ? -14.492 -26.578 3.965 1 95.31 186 ARG A O 1
ATOM 1501 N N . ILE A 1 187 ? -13.539 -24.688 3.52 1 95.5 187 ILE A N 1
ATOM 1502 C CA . ILE A 1 187 ? -12.594 -25.297 2.598 1 95.5 187 ILE A CA 1
ATOM 1503 C C . ILE A 1 187 ? -11.172 -24.844 2.934 1 95.5 187 ILE A C 1
ATOM 1505 O O . ILE A 1 187 ? -10.977 -24.047 3.852 1 95.5 187 ILE A O 1
ATOM 1509 N N . GLU A 1 188 ? -10.195 -25.297 2.213 1 93.69 188 GLU A N 1
ATOM 1510 C CA . GLU A 1 188 ? -8.805 -24.938 2.484 1 93.69 188 GLU A CA 1
ATOM 1511 C C . GLU A 1 188 ? -8.398 -23.672 1.734 1 93.69 188 GLU A C 1
ATOM 1513 O O . GLU A 1 188 ? -7.598 -22.875 2.234 1 93.69 188 GLU A O 1
ATOM 1518 N N . ALA A 1 189 ? -8.945 -23.531 0.577 1 95.5 189 ALA A N 1
ATOM 1519 C CA . ALA A 1 189 ? -8.602 -22.391 -0.27 1 95.5 189 ALA A CA 1
ATOM 1520 C C . ALA A 1 189 ? -9.031 -21.078 0.375 1 95.5 189 ALA A C 1
ATOM 1522 O O . ALA A 1 189 ? -10.102 -21 0.978 1 95.5 189 ALA A O 1
ATOM 1523 N N . LYS A 1 190 ? -8.141 -20.125 0.236 1 94.06 190 LYS A N 1
ATOM 1524 C CA . LYS A 1 190 ? -8.469 -18.781 0.697 1 94.06 190 LYS A CA 1
ATOM 1525 C C . LYS A 1 190 ? -8.562 -17.797 -0.475 1 94.06 190 LYS A C 1
ATOM 1527 O O . LYS A 1 190 ? -9.031 -16.672 -0.313 1 94.06 190 LYS A O 1
ATOM 1532 N N . GLY A 1 191 ? -8.062 -18.25 -1.608 1 95.06 191 GLY A N 1
ATOM 1533 C CA . GLY A 1 191 ? -8.188 -17.469 -2.828 1 95.06 191 GLY A CA 1
ATOM 1534 C C . GLY A 1 191 ? -9.188 -18.047 -3.809 1 95.06 191 GLY A C 1
ATOM 1535 O O . GLY A 1 191 ? -9.484 -19.25 -3.76 1 95.06 191 GLY A O 1
ATOM 1536 N N . ILE A 1 192 ? -9.75 -17.219 -4.652 1 97.56 192 ILE A N 1
ATOM 1537 C CA . ILE A 1 192 ? -10.625 -17.641 -5.746 1 97.56 192 ILE A CA 1
ATOM 1538 C C . ILE A 1 192 ? -10.164 -17 -7.051 1 97.56 192 ILE A C 1
ATOM 1540 O O . ILE A 1 192 ? -10.078 -15.766 -7.152 1 97.56 192 ILE A O 1
ATOM 1544 N N . CYS A 1 193 ? -9.852 -17.781 -8.008 1 97.94 193 CYS A N 1
ATOM 1545 C CA . CYS A 1 193 ? -9.516 -17.281 -9.336 1 97.94 193 CYS A CA 1
ATOM 1546 C C . CYS A 1 193 ? -10.633 -17.562 -10.328 1 97.94 193 CYS A C 1
ATOM 1548 O O . CYS A 1 193 ? -11.234 -18.641 -10.312 1 97.94 193 CYS A O 1
ATOM 1550 N N . VAL A 1 194 ? -10.969 -16.609 -11.086 1 98.5 194 VAL A N 1
ATOM 1551 C CA . VAL A 1 194 ? -11.977 -16.656 -12.141 1 98.5 194 VAL A CA 1
ATOM 1552 C C . VAL A 1 194 ? -11.312 -16.438 -13.492 1 98.5 194 VAL A C 1
ATOM 1554 O O . VAL A 1 194 ? -10.477 -15.531 -13.641 1 98.5 194 VAL A O 1
ATOM 1557 N N . PHE A 1 195 ? -11.672 -17.328 -14.477 1 98.44 195 PHE A N 1
ATOM 1558 C CA . PHE A 1 195 ? -10.969 -17.141 -15.742 1 98.44 195 PHE A CA 1
ATOM 1559 C C . PHE A 1 195 ? -11.898 -17.438 -16.922 1 98.44 195 PHE A C 1
ATOM 1561 O O . PHE A 1 195 ? -12.906 -18.125 -16.766 1 98.44 195 PHE A O 1
ATOM 1568 N N . ALA A 1 196 ? -11.609 -16.844 -18.031 1 97.81 196 ALA A N 1
ATOM 1569 C CA . ALA A 1 196 ? -12.227 -17.094 -19.328 1 97.81 196 ALA A CA 1
ATOM 1570 C C . ALA A 1 196 ? -11.18 -17.5 -20.359 1 97.81 196 ALA A C 1
ATOM 1572 O O . ALA A 1 196 ? -10.055 -17 -20.344 1 97.81 196 ALA A O 1
ATOM 1573 N N . MET A 1 197 ? -11.562 -18.391 -21.219 1 95.31 197 MET A N 1
ATOM 1574 C CA . MET A 1 197 ? -10.672 -18.859 -22.281 1 95.31 197 MET A CA 1
ATOM 1575 C C . MET A 1 197 ? -10.617 -17.859 -23.422 1 95.31 197 MET A C 1
ATOM 1577 O O . MET A 1 197 ? -10.891 -18.203 -24.578 1 95.31 197 MET A O 1
ATOM 1581 N N . GLU A 1 198 ? -10.414 -16.688 -23.172 1 89.44 198 GLU A N 1
ATOM 1582 C CA . GLU A 1 198 ? -10.273 -15.578 -24.125 1 89.44 198 GLU A CA 1
ATOM 1583 C C . GLU A 1 198 ? -9.461 -14.438 -23.516 1 89.44 198 GLU A C 1
ATOM 1585 O O . GLU A 1 198 ? -9.32 -14.344 -22.297 1 89.44 198 GLU A O 1
ATOM 1590 N N . GLY A 1 199 ? -8.812 -13.727 -24.5 1 79.44 199 GLY A N 1
ATOM 1591 C CA . GLY A 1 199 ? -8.07 -12.547 -24.094 1 79.44 199 GLY A CA 1
ATOM 1592 C C . GLY A 1 199 ? -7.68 -11.648 -25.266 1 79.44 199 GLY A C 1
ATOM 1593 O O . GLY A 1 199 ? -7.867 -12.023 -26.422 1 79.44 199 GLY A O 1
ATOM 1594 N N . ASP A 1 200 ? -7.34 -10.477 -24.984 1 73.69 200 ASP A N 1
ATOM 1595 C CA . ASP A 1 200 ? -6.902 -9.594 -26.062 1 73.69 200 ASP A CA 1
ATOM 1596 C C . ASP A 1 200 ? -5.656 -10.148 -26.75 1 73.69 200 ASP A C 1
ATOM 1598 O O . ASP A 1 200 ? -5.672 -10.383 -27.953 1 73.69 200 ASP A O 1
ATOM 1602 N N . ARG A 1 201 ? -4.602 -10.398 -26.109 1 81.81 201 ARG A N 1
ATOM 1603 C CA . ARG A 1 201 ? -3.379 -10.977 -26.672 1 81.81 201 ARG A CA 1
ATOM 1604 C C . ARG A 1 201 ? -2.914 -12.172 -25.844 1 81.81 201 ARG A C 1
ATOM 1606 O O . ARG A 1 201 ? -1.712 -12.398 -25.703 1 81.81 201 ARG A O 1
ATOM 1613 N N . SER A 1 202 ? -3.895 -12.82 -25.297 1 93.56 202 SER A N 1
ATOM 1614 C CA . SER A 1 202 ? -3.6 -13.984 -24.469 1 93.56 202 SER A CA 1
ATOM 1615 C C . SER A 1 202 ? -4.633 -15.086 -24.672 1 93.56 202 SER A C 1
ATOM 1617 O O . SER A 1 202 ? -5.652 -14.867 -25.328 1 93.56 202 SER A O 1
ATOM 1619 N N . ASP A 1 203 ? -4.285 -16.25 -24.203 1 95.81 203 ASP A N 1
ATOM 1620 C CA . ASP A 1 203 ? -5.195 -17.391 -24.297 1 95.81 203 ASP A CA 1
ATOM 1621 C C . ASP A 1 203 ? -6.234 -17.359 -23.188 1 95.81 203 ASP A C 1
ATOM 1623 O O . ASP A 1 203 ? -7.332 -17.906 -23.328 1 95.81 203 ASP A O 1
ATOM 1627 N N . LEU A 1 204 ? -5.848 -16.766 -22.062 1 96.56 204 LEU A N 1
ATOM 1628 C CA . LEU A 1 204 ? -6.656 -16.703 -20.859 1 96.56 204 LEU A CA 1
ATOM 1629 C C . LEU A 1 204 ? -6.699 -15.289 -20.297 1 96.56 204 LEU A C 1
ATOM 1631 O O . LEU A 1 204 ? -5.707 -14.555 -20.375 1 96.56 204 LEU A O 1
ATOM 1635 N N . SER A 1 205 ? -7.852 -14.914 -19.766 1 97.88 205 SER A N 1
ATOM 1636 C CA . SER A 1 205 ? -7.98 -13.758 -18.891 1 97.88 205 SER A CA 1
ATOM 1637 C C . SER A 1 205 ? -8.383 -14.18 -17.484 1 97.88 205 SER A C 1
ATOM 1639 O O . SER A 1 205 ? -9.32 -14.953 -17.297 1 97.88 205 SER A O 1
ATOM 1641 N N . VAL A 1 206 ? -7.664 -13.664 -16.547 1 98.06 206 VAL A N 1
ATOM 1642 C CA . VAL A 1 206 ? -7.824 -14.18 -15.195 1 98.06 206 VAL A CA 1
ATOM 1643 C C . VAL A 1 206 ? -7.996 -13.023 -14.211 1 98.06 206 VAL A C 1
ATOM 1645 O O . VAL A 1 206 ? -7.379 -11.969 -14.367 1 98.06 206 VAL A O 1
ATOM 1648 N N . ARG A 1 207 ? -8.828 -13.156 -13.281 1 97.94 207 ARG A N 1
ATOM 1649 C CA . ARG A 1 207 ? -8.883 -12.367 -12.055 1 97.94 207 ARG A CA 1
ATOM 1650 C C . ARG A 1 207 ? -8.727 -13.25 -10.82 1 97.94 207 ARG A C 1
ATOM 1652 O O . ARG A 1 207 ? -9.172 -14.398 -10.812 1 97.94 207 ARG A O 1
ATOM 1659 N N . ASP A 1 208 ? -8.094 -12.758 -9.812 1 97.31 208 ASP A N 1
ATOM 1660 C CA . ASP A 1 208 ? -7.816 -13.523 -8.602 1 97.31 208 ASP A CA 1
ATOM 1661 C C . ASP A 1 208 ? -8.094 -12.695 -7.352 1 97.31 208 ASP A C 1
ATOM 1663 O O . ASP A 1 208 ? -7.543 -11.602 -7.188 1 97.31 208 ASP A O 1
ATOM 1667 N N . PHE A 1 209 ? -8.938 -13.242 -6.457 1 96.75 209 PHE A N 1
ATOM 1668 C CA . PHE A 1 209 ? -9.352 -12.547 -5.246 1 96.75 209 PHE A CA 1
ATOM 1669 C C . PHE A 1 209 ? -8.922 -13.32 -4.004 1 96.75 209 PHE A C 1
ATOM 1671 O O . PHE A 1 209 ? -9.117 -14.531 -3.92 1 96.75 209 PHE A O 1
ATOM 1678 N N . ALA A 1 210 ? -8.266 -12.617 -3.016 1 93.12 210 ALA A N 1
ATOM 1679 C CA . ALA A 1 210 ? -7.836 -13.258 -1.773 1 93.12 210 ALA A CA 1
ATOM 1680 C C . ALA A 1 210 ? -7.848 -12.258 -0.617 1 93.12 210 ALA A C 1
ATOM 1682 O O . ALA A 1 210 ? -6.828 -12.062 0.05 1 93.12 210 ALA A O 1
ATOM 1683 N N . PRO A 1 211 ? -9 -11.742 -0.232 1 91.19 211 PRO A N 1
ATOM 1684 C CA . PRO A 1 211 ? -9.062 -10.75 0.842 1 91.19 211 PRO A CA 1
ATOM 1685 C C . PRO A 1 211 ? -8.555 -11.297 2.176 1 91.19 211 PRO A C 1
ATOM 1687 O O . PRO A 1 211 ? -8.023 -10.539 2.992 1 91.19 211 PRO A O 1
ATOM 1690 N N . CYS A 1 212 ? -8.68 -12.516 2.381 1 89.19 212 CYS A N 1
ATOM 1691 C CA . CYS A 1 212 ? -8.219 -13.141 3.617 1 89.19 212 CYS A CA 1
ATOM 1692 C C . CYS A 1 212 ? -6.727 -12.906 3.826 1 89.19 212 CYS A C 1
ATOM 1694 O O . CYS A 1 212 ? -6.266 -12.789 4.965 1 89.19 212 CYS A O 1
ATOM 1696 N N . TYR A 1 213 ? -5.992 -12.781 2.766 1 86.06 213 TYR A N 1
ATOM 1697 C CA . TYR A 1 213 ? -4.551 -12.555 2.822 1 86.06 213 TYR A CA 1
ATOM 1698 C C . TYR A 1 213 ? -4.238 -11.062 2.814 1 86.06 213 TYR A C 1
ATOM 1700 O O . TYR A 1 213 ? -3.08 -10.664 2.662 1 86.06 213 TYR A O 1
ATOM 1708 N N . GLY A 1 214 ? -5.301 -10.281 2.871 1 83 214 GLY A N 1
ATOM 1709 C CA . GLY A 1 214 ? -5.109 -8.836 2.809 1 83 214 GLY A CA 1
ATOM 1710 C C . GLY A 1 214 ? -4.965 -8.32 1.392 1 83 214 GLY A C 1
ATOM 1711 O O . GLY A 1 214 ? -4.523 -7.188 1.184 1 83 214 GLY A O 1
ATOM 1712 N N . ILE A 1 215 ? -5.293 -9.102 0.455 1 86.44 215 ILE A N 1
ATOM 1713 C CA . ILE A 1 215 ? -5.203 -8.773 -0.964 1 86.44 215 ILE A CA 1
ATOM 1714 C C . ILE A 1 215 ? -6.594 -8.844 -1.598 1 86.44 215 ILE A C 1
ATOM 1716 O O . ILE A 1 215 ? -7.02 -9.906 -2.055 1 86.44 215 ILE A O 1
ATOM 1720 N N . PRO A 1 216 ? -7.266 -7.785 -1.606 1 89.31 216 PRO A N 1
ATOM 1721 C CA . PRO A 1 216 ? -8.602 -7.852 -2.205 1 89.31 216 PRO A CA 1
ATOM 1722 C C . PRO A 1 216 ? -8.594 -8.484 -3.596 1 89.31 216 PRO A C 1
ATOM 1724 O O . PRO A 1 216 ? -9.352 -9.414 -3.859 1 89.31 216 PRO A O 1
ATOM 1727 N N . GLU A 1 217 ? -7.762 -8.023 -4.414 1 94.38 217 GLU A N 1
ATOM 1728 C CA . GLU A 1 217 ? -7.508 -8.594 -5.734 1 94.38 217 GLU A CA 1
ATOM 1729 C C . GLU A 1 217 ? -6.023 -8.547 -6.082 1 94.38 217 GLU A C 1
ATOM 1731 O O . GLU A 1 217 ? -5.352 -7.543 -5.836 1 94.38 217 GLU A O 1
ATOM 1736 N N . ASP A 1 218 ? -5.578 -9.656 -6.594 1 94.56 218 ASP A N 1
ATOM 1737 C CA . ASP A 1 218 ? -4.164 -9.758 -6.945 1 94.56 218 ASP A CA 1
ATOM 1738 C C . ASP A 1 218 ? -3.941 -9.445 -8.422 1 94.56 218 ASP A C 1
ATOM 1740 O O . ASP A 1 218 ? -4.719 -9.875 -9.281 1 94.56 218 ASP A O 1
ATOM 1744 N N . VAL A 1 219 ? -2.893 -8.789 -8.711 1 95.44 219 VAL A N 1
ATOM 1745 C CA . VAL A 1 219 ? -2.58 -8.344 -10.062 1 95.44 219 VAL A CA 1
ATOM 1746 C C . VAL A 1 219 ? -2.15 -9.539 -10.914 1 95.44 219 VAL A C 1
ATOM 1748 O O . VAL A 1 219 ? -2.479 -9.609 -12.102 1 95.44 219 VAL A O 1
ATOM 1751 N N . ALA A 1 220 ? -1.432 -10.406 -10.359 1 96.62 220 ALA A N 1
ATOM 1752 C CA . ALA A 1 220 ? -0.95 -11.625 -11.008 1 96.62 220 ALA A CA 1
ATOM 1753 C C . ALA A 1 220 ? -0.643 -12.711 -9.984 1 96.62 220 ALA A C 1
ATOM 1755 O O . ALA A 1 220 ? 0.022 -12.453 -8.977 1 96.62 220 ALA A O 1
ATOM 1756 N N . THR A 1 221 ? -1.119 -13.859 -10.266 1 95.19 221 THR A N 1
ATOM 1757 C CA . THR A 1 221 ? -1.007 -14.945 -9.305 1 95.19 221 THR A CA 1
ATOM 1758 C C . THR A 1 221 ? -0.44 -16.203 -9.969 1 95.19 221 THR A C 1
ATOM 1760 O O . THR A 1 221 ? -1.183 -16.984 -10.562 1 95.19 221 THR A O 1
ATOM 1763 N N . GLY A 1 222 ? 0.804 -16.438 -9.703 1 94 222 GLY A N 1
ATOM 1764 C CA . GLY A 1 222 ? 1.45 -17.594 -10.289 1 94 222 GLY A CA 1
ATOM 1765 C C . GLY A 1 222 ? 0.805 -18.906 -9.883 1 94 222 GLY A C 1
ATOM 1766 O O . GLY A 1 222 ? 0.499 -19.75 -10.734 1 94 222 GLY A O 1
ATOM 1767 N N . SER A 1 223 ? 0.597 -19.094 -8.609 1 90.88 223 SER A N 1
ATOM 1768 C CA . SER A 1 223 ? 0.026 -20.328 -8.094 1 90.88 223 SER A CA 1
ATOM 1769 C C . SER A 1 223 ? -1.347 -20.609 -8.703 1 90.88 223 SER A C 1
ATOM 1771 O O . SER A 1 223 ? -1.634 -21.719 -9.125 1 90.88 223 SER A O 1
ATOM 1773 N N . SER A 1 224 ? -2.188 -19.578 -8.805 1 96.12 224 SER A N 1
ATOM 1774 C CA . SER A 1 224 ? -3.531 -19.734 -9.344 1 96.12 224 SER A CA 1
ATOM 1775 C C . SER A 1 224 ? -3.486 -20.094 -10.828 1 96.12 224 SER A C 1
ATOM 1777 O O . SER A 1 224 ? -4.285 -20.906 -11.305 1 96.12 224 SER A O 1
ATOM 1779 N N . ASN A 1 225 ? -2.604 -19.484 -11.531 1 97.62 225 ASN A N 1
ATOM 1780 C CA . ASN A 1 225 ? -2.492 -19.766 -12.961 1 97.62 225 ASN A CA 1
ATOM 1781 C C . ASN A 1 225 ? -2.002 -21.188 -13.219 1 97.62 225 ASN A C 1
ATOM 1783 O O . ASN A 1 225 ? -2.393 -21.812 -14.203 1 97.62 225 ASN A O 1
ATOM 1787 N N . GLY A 1 226 ? -1.107 -21.625 -12.336 1 95.94 226 GLY A N 1
ATOM 1788 C CA . GLY A 1 226 ? -0.75 -23.031 -12.406 1 95.94 226 GLY A CA 1
ATOM 1789 C C . GLY A 1 226 ? -1.93 -23.953 -12.188 1 95.94 226 GLY A C 1
ATOM 1790 O O . GLY A 1 226 ? -2.084 -24.953 -12.898 1 95.94 226 GLY A O 1
ATOM 1791 N N . ALA A 1 227 ? -2.709 -23.672 -11.227 1 96.25 227 ALA A N 1
ATOM 1792 C CA . ALA A 1 227 ? -3.912 -24.469 -10.953 1 96.25 227 ALA A CA 1
ATOM 1793 C C . ALA A 1 227 ? -4.859 -24.438 -12.148 1 96.25 227 ALA A C 1
ATOM 1795 O O . ALA A 1 227 ? -5.457 -25.469 -12.492 1 96.25 227 ALA A O 1
ATOM 1796 N N . ILE A 1 228 ? -5.016 -23.297 -12.766 1 98 228 ILE A N 1
ATOM 1797 C CA . ILE A 1 228 ? -5.863 -23.156 -13.945 1 98 228 ILE A CA 1
ATOM 1798 C C . ILE A 1 228 ? -5.348 -24.078 -15.055 1 98 228 ILE A C 1
ATOM 1800 O O . ILE A 1 228 ? -6.129 -24.766 -15.719 1 98 228 ILE A O 1
ATOM 1804 N N . LEU A 1 229 ? -4.055 -24.031 -15.281 1 98 229 LEU A N 1
ATOM 1805 C CA . LEU A 1 229 ? -3.459 -24.859 -16.312 1 98 229 LEU A CA 1
ATOM 1806 C C . LEU A 1 229 ? -3.756 -26.344 -16.062 1 98 229 LEU A C 1
ATOM 1808 O O . LEU A 1 229 ? -4.172 -27.062 -16.969 1 98 229 LEU A O 1
ATOM 1812 N N . ALA A 1 230 ? -3.523 -26.766 -14.828 1 96.62 230 ALA A N 1
ATOM 1813 C CA . ALA A 1 230 ? -3.807 -28.156 -14.461 1 96.62 230 ALA A CA 1
ATOM 1814 C C . ALA A 1 230 ? -5.273 -28.5 -14.703 1 96.62 230 ALA A C 1
ATOM 1816 O O . ALA A 1 230 ? -5.586 -29.578 -15.219 1 96.62 230 ALA A O 1
ATOM 1817 N N . PHE A 1 231 ? -6.074 -27.609 -14.336 1 97.56 231 PHE A N 1
ATOM 1818 C CA . PHE A 1 231 ? -7.516 -27.766 -14.5 1 97.56 231 PHE A CA 1
ATOM 1819 C C . PHE A 1 231 ? -7.871 -27.969 -15.969 1 97.56 231 PHE A C 1
ATOM 1821 O O . PHE A 1 231 ? -8.602 -28.906 -16.312 1 97.56 231 PHE A O 1
ATOM 1828 N N . ILE A 1 232 ? -7.375 -27.094 -16.812 1 97.19 232 ILE A N 1
ATOM 1829 C CA . ILE A 1 232 ? -7.676 -27.156 -18.234 1 97.19 232 ILE A CA 1
ATOM 1830 C C . ILE A 1 232 ? -7.156 -28.469 -18.812 1 97.19 232 ILE A C 1
ATOM 1832 O O . ILE A 1 232 ? -7.863 -29.141 -19.578 1 97.19 232 ILE A O 1
ATOM 1836 N N . MET A 1 233 ? -5.973 -28.812 -18.484 1 96.5 233 MET A N 1
ATOM 1837 C CA . MET A 1 233 ? -5.371 -30.031 -19 1 96.5 233 MET A CA 1
ATOM 1838 C C . MET A 1 233 ? -6.195 -31.266 -18.625 1 96.5 233 MET A C 1
ATOM 1840 O O . MET A 1 233 ? -6.402 -32.156 -19.438 1 96.5 233 MET A O 1
ATOM 1844 N N . LYS A 1 234 ? -6.645 -31.312 -17.391 1 94.75 234 LYS A N 1
ATOM 1845 C CA . LYS A 1 234 ? -7.461 -32.406 -16.922 1 94.75 234 LYS A CA 1
ATOM 1846 C C . LYS A 1 234 ? -8.773 -32.5 -17.688 1 94.75 234 LYS A C 1
ATOM 1848 O O . LYS A 1 234 ? -9.148 -33.562 -18.172 1 94.75 234 LYS A O 1
ATOM 1853 N N . HIS A 1 235 ? -9.414 -31.422 -17.844 1 94.81 235 HIS A N 1
ATOM 1854 C CA . HIS A 1 235 ? -10.758 -31.438 -18.391 1 94.81 235 HIS A CA 1
ATOM 1855 C C . HIS A 1 235 ? -10.727 -31.547 -19.922 1 94.81 235 HIS A C 1
ATOM 1857 O O . HIS A 1 235 ? -11.672 -32.062 -20.531 1 94.81 235 HIS A O 1
ATOM 1863 N N . GLU A 1 236 ? -9.688 -31.047 -20.531 1 93.69 236 GLU A N 1
ATOM 1864 C CA . GLU A 1 236 ? -9.539 -31.172 -21.984 1 93.69 236 GLU A CA 1
ATOM 1865 C C . GLU A 1 236 ? -8.82 -32.469 -22.344 1 93.69 236 GLU A C 1
ATOM 1867 O O . GLU A 1 236 ? -8.711 -32.812 -23.531 1 93.69 236 GLU A O 1
ATOM 1872 N N . ALA A 1 237 ? -8.234 -33.188 -21.453 1 91.5 237 ALA A N 1
ATOM 1873 C CA . ALA A 1 237 ? -7.551 -34.469 -21.625 1 91.5 237 ALA A CA 1
ATOM 1874 C C . ALA A 1 237 ? -6.375 -34.312 -22.594 1 91.5 237 ALA A C 1
ATOM 1876 O O . ALA A 1 237 ? -6.27 -35.062 -23.562 1 91.5 237 ALA A O 1
ATOM 1877 N N . VAL A 1 238 ? -5.617 -33.312 -22.312 1 93.25 238 VAL A N 1
ATOM 1878 C CA . VAL A 1 238 ? -4.441 -33.094 -23.156 1 93.25 238 VAL A CA 1
ATOM 1879 C C . VAL A 1 238 ? -3.18 -33.438 -22.359 1 93.25 238 VAL A C 1
ATOM 1881 O O . VAL A 1 238 ? -3.15 -33.281 -21.141 1 93.25 238 VAL A O 1
ATOM 1884 N N . SER A 1 239 ? -2.133 -33.875 -23.062 1 93.19 239 SER A N 1
ATOM 1885 C CA . SER A 1 239 ? -0.9 -34.312 -22.422 1 93.19 239 SER A CA 1
ATOM 1886 C C . SER A 1 239 ? 0.125 -33.188 -22.344 1 93.19 239 SER A C 1
ATOM 1888 O O . SER A 1 239 ? 1.04 -33.25 -21.516 1 93.19 239 SER A O 1
ATOM 1890 N N . CYS A 1 240 ? 0.051 -32.281 -23.25 1 95.44 240 CYS A N 1
ATOM 1891 C CA . CYS A 1 240 ? 0.915 -31.125 -23.281 1 95.44 240 CYS A CA 1
ATOM 1892 C C . CYS A 1 240 ? 0.123 -29.875 -23.641 1 95.44 240 CYS A C 1
ATOM 1894 O O . CYS A 1 240 ? -0.753 -29.906 -24.516 1 95.44 240 CYS A O 1
ATOM 1896 N N . LEU A 1 241 ? 0.396 -28.812 -22.906 1 96.19 241 LEU A N 1
ATOM 1897 C CA . LEU A 1 241 ? -0.316 -27.562 -23.156 1 96.19 241 LEU A CA 1
ATOM 1898 C C . LEU A 1 241 ? 0.551 -26.359 -22.812 1 96.19 241 LEU A C 1
ATOM 1900 O O . LEU A 1 241 ? 1.246 -26.359 -21.781 1 96.19 241 LEU A O 1
ATOM 1904 N N . SER A 1 242 ? 0.627 -25.391 -23.688 1 96.69 242 SER A N 1
ATOM 1905 C CA . SER A 1 242 ? 1.257 -24.109 -23.453 1 96.69 242 SER A CA 1
ATOM 1906 C C . SER A 1 242 ? 0.272 -22.953 -23.688 1 96.69 242 SER A C 1
ATOM 1908 O O . SER A 1 242 ? -0.372 -22.891 -24.734 1 96.69 242 SER A O 1
ATOM 1910 N N . LEU A 1 243 ? 0.149 -22.125 -22.672 1 97.62 243 LEU A N 1
ATOM 1911 C CA . LEU A 1 243 ? -0.784 -21 -22.75 1 97.62 243 LEU A CA 1
ATOM 1912 C C . LEU A 1 243 ? -0.129 -19.719 -22.266 1 97.62 243 LEU A C 1
ATOM 1914 O O . LEU A 1 243 ? 0.849 -19.75 -21.516 1 97.62 243 LEU A O 1
ATOM 1918 N N . VAL A 1 244 ? -0.619 -18.609 -22.703 1 97.88 244 VAL A N 1
ATOM 1919 C CA . VAL A 1 244 ? -0.317 -17.297 -22.172 1 97.88 244 VAL A CA 1
ATOM 1920 C C . VAL A 1 244 ? -1.545 -16.734 -21.453 1 97.88 244 VAL A C 1
ATOM 1922 O O . VAL A 1 244 ? -2.65 -16.75 -22 1 97.88 244 VAL A O 1
ATOM 1925 N N . SER A 1 245 ? -1.335 -16.344 -20.266 1 97.94 245 SER A N 1
ATOM 1926 C CA . SER A 1 245 ? -2.408 -15.82 -19.438 1 97.94 245 SER A CA 1
ATOM 1927 C C . SER A 1 245 ? -2.209 -14.336 -19.156 1 97.94 245 SER A C 1
ATOM 1929 O O . SER A 1 245 ? -1.086 -13.891 -18.906 1 97.94 245 SER A O 1
ATOM 1931 N N . GLU A 1 246 ? -3.301 -13.547 -19.25 1 97.69 246 GLU A N 1
ATOM 1932 C CA . GLU A 1 246 ? -3.266 -12.172 -18.781 1 97.69 246 GLU A CA 1
ATOM 1933 C C . GLU A 1 246 ? -4.059 -12.008 -17.484 1 97.69 246 GLU A C 1
ATOM 1935 O O . GLU A 1 246 ? -5.105 -12.633 -17.312 1 97.69 246 GLU A O 1
ATOM 1940 N N . GLN A 1 247 ? -3.57 -11.258 -16.609 1 97.19 247 GLN A N 1
ATOM 1941 C CA . GLN A 1 247 ? -4.203 -10.914 -15.344 1 97.19 247 GLN A CA 1
ATOM 1942 C C . GLN A 1 247 ? -3.943 -9.453 -14.977 1 97.19 247 GLN A C 1
ATOM 1944 O O . GLN A 1 247 ? -3.004 -8.836 -15.484 1 97.19 247 GLN A O 1
ATOM 1949 N N . GLY A 1 248 ? -4.793 -8.898 -14.125 1 95.62 248 GLY A N 1
ATOM 1950 C CA . GLY A 1 248 ? -4.613 -7.531 -13.664 1 95.62 248 GLY A CA 1
ATOM 1951 C C . GLY A 1 248 ? -5.074 -6.488 -14.664 1 95.62 248 GLY A C 1
ATOM 1952 O O . GLY A 1 248 ? -4.855 -5.293 -14.469 1 95.62 248 GLY A O 1
ATOM 1953 N N . VAL A 1 249 ? -5.699 -6.902 -15.742 1 93.56 249 VAL A N 1
ATOM 1954 C CA . VAL A 1 249 ? -6.125 -6.008 -16.812 1 93.56 249 VAL A CA 1
ATOM 1955 C C . VAL A 1 249 ? -7.121 -4.988 -16.281 1 93.56 249 VAL A C 1
ATOM 1957 O O . VAL A 1 249 ? -6.98 -3.785 -16.516 1 93.56 249 VAL A O 1
ATOM 1960 N N . PHE A 1 250 ? -8.016 -5.398 -15.484 1 91.56 250 PHE A N 1
ATOM 1961 C CA . PHE A 1 250 ? -9.078 -4.539 -14.977 1 91.56 250 PHE A CA 1
ATOM 1962 C C . PHE A 1 250 ? -8.578 -3.705 -13.797 1 91.56 250 PHE A C 1
ATOM 1964 O O . PHE A 1 250 ? -9.305 -2.857 -13.273 1 91.56 250 PHE A O 1
ATOM 1971 N N . MET A 1 251 ? -7.391 -3.939 -13.406 1 91.19 251 MET A N 1
ATOM 1972 C CA . MET A 1 251 ? -6.742 -3.172 -12.344 1 91.19 251 MET A CA 1
ATOM 1973 C C . MET A 1 251 ? -5.758 -2.166 -12.93 1 91.19 251 MET A C 1
ATOM 1975 O O . MET A 1 251 ? -5.043 -1.49 -12.188 1 91.19 251 MET A O 1
ATOM 1979 N N . ASN A 1 252 ? -5.668 -2.098 -14.18 1 89.94 252 ASN A N 1
ATOM 1980 C CA . ASN A 1 252 ? -4.758 -1.234 -14.93 1 89.94 252 ASN A CA 1
ATOM 1981 C C . ASN A 1 252 ? -3.299 -1.572 -14.641 1 89.94 252 ASN A C 1
ATOM 1983 O O . ASN A 1 252 ? -2.455 -0.678 -14.547 1 89.94 252 ASN A O 1
ATOM 1987 N N . ARG A 1 253 ? -3.051 -2.814 -14.391 1 93.06 253 ARG A N 1
ATOM 1988 C CA . ARG A 1 253 ? -1.712 -3.373 -14.242 1 93.06 253 ARG A CA 1
ATOM 1989 C C . ARG A 1 253 ? -1.585 -4.699 -14.992 1 93.06 253 ARG A C 1
ATOM 1991 O O . ARG A 1 253 ? -1.353 -5.742 -14.383 1 93.06 253 ARG A O 1
ATOM 1998 N N . PRO A 1 254 ? -1.688 -4.566 -16.25 1 94.81 254 PRO A N 1
ATOM 1999 C CA . PRO A 1 254 ? -1.647 -5.812 -17.016 1 94.81 254 PRO A CA 1
ATOM 2000 C C . PRO A 1 254 ? -0.383 -6.629 -16.75 1 94.81 254 PRO A C 1
ATOM 2002 O O . PRO A 1 254 ? 0.719 -6.07 -16.719 1 94.81 254 PRO A O 1
ATOM 2005 N N . SER A 1 255 ? -0.585 -7.887 -16.547 1 97.12 255 SER A N 1
ATOM 2006 C CA . SER A 1 255 ? 0.471 -8.867 -16.328 1 97.12 255 SER A CA 1
ATOM 2007 C C . SER A 1 255 ? 0.388 -10.008 -17.328 1 97.12 255 SER A C 1
ATOM 2009 O O . SER A 1 255 ? -0.7 -10.359 -17.797 1 97.12 255 SER A O 1
ATOM 2011 N N . THR A 1 256 ? 1.52 -10.562 -17.641 1 97.44 256 THR A N 1
ATOM 2012 C CA . THR A 1 256 ? 1.593 -11.688 -18.578 1 97.44 256 THR A CA 1
ATOM 2013 C C . THR A 1 256 ? 2.281 -12.883 -17.922 1 97.44 256 THR A C 1
ATOM 2015 O O . THR A 1 256 ? 3.438 -12.789 -17.5 1 97.44 256 THR A O 1
ATOM 2018 N N . LEU A 1 257 ? 1.556 -13.945 -17.875 1 97.88 257 LEU A N 1
ATOM 2019 C CA . LEU A 1 257 ? 2.096 -15.195 -17.359 1 97.88 257 LEU A CA 1
ATOM 2020 C C . LEU A 1 257 ? 2.188 -16.25 -18.453 1 97.88 257 LEU A C 1
ATOM 2022 O O . LEU A 1 257 ? 1.28 -16.359 -19.281 1 97.88 257 LEU A O 1
ATOM 2026 N N . HIS A 1 258 ? 3.262 -16.953 -18.484 1 97.88 258 HIS A N 1
ATOM 2027 C CA . HIS A 1 258 ? 3.455 -18.078 -19.391 1 97.88 258 HIS A CA 1
ATOM 2028 C C . HIS A 1 258 ? 3.242 -19.406 -18.672 1 97.88 258 HIS A C 1
ATOM 2030 O O . HIS A 1 258 ? 3.785 -19.625 -17.578 1 97.88 258 HIS A O 1
ATOM 2036 N N . LEU A 1 259 ? 2.436 -20.25 -19.25 1 97.88 259 LEU A N 1
ATOM 2037 C CA . LEU A 1 259 ? 2.074 -21.531 -18.641 1 97.88 259 LEU A CA 1
ATOM 2038 C C . LEU A 1 259 ? 2.506 -22.688 -19.516 1 97.88 259 LEU A C 1
ATOM 2040 O O . LEU A 1 259 ? 2.312 -22.656 -20.734 1 97.88 259 LEU A O 1
ATOM 2044 N N . LYS A 1 260 ? 3.158 -23.641 -18.938 1 97.19 260 LYS A N 1
ATOM 2045 C CA . LYS A 1 260 ? 3.533 -24.875 -19.625 1 97.19 260 LYS A CA 1
ATOM 2046 C C . LYS A 1 260 ? 3.238 -26.109 -18.766 1 97.19 260 LYS A C 1
ATOM 2048 O O . LYS A 1 260 ? 3.621 -26.156 -17.594 1 97.19 260 LYS A O 1
ATOM 2053 N N . GLY A 1 261 ? 2.568 -27.062 -19.328 1 96.81 261 GLY A N 1
ATOM 2054 C CA . GLY A 1 261 ? 2.246 -28.297 -18.641 1 96.81 261 GLY A CA 1
ATOM 2055 C C . GLY A 1 261 ? 2.488 -29.547 -19.484 1 96.81 261 GLY A C 1
ATOM 2056 O O . GLY A 1 261 ? 2.352 -29.5 -20.703 1 96.81 261 GLY A O 1
ATOM 2057 N N . GLU A 1 262 ? 2.887 -30.578 -18.797 1 95.25 262 GLU A N 1
ATOM 2058 C CA . GLU A 1 262 ? 3.068 -31.891 -19.422 1 95.25 262 GLU A CA 1
ATOM 2059 C C . GLU A 1 262 ? 2.531 -33 -18.531 1 95.25 262 GLU A C 1
ATOM 2061 O O . GLU A 1 262 ? 2.758 -33 -17.328 1 95.25 262 GLU A O 1
ATOM 2066 N N . LYS A 1 263 ? 1.828 -33.844 -19.156 1 90.12 263 LYS A N 1
ATOM 2067 C CA . LYS A 1 263 ? 1.3 -35 -18.438 1 90.12 263 LYS A CA 1
ATOM 2068 C C . LYS A 1 263 ? 2.414 -35.969 -18.062 1 90.12 263 LYS A C 1
ATOM 2070 O O . LYS A 1 263 ? 3.307 -36.25 -18.875 1 90.12 263 LYS A O 1
ATOM 2075 N N . LYS A 1 264 ? 2.322 -36.375 -16.875 1 85.88 264 LYS A N 1
ATOM 2076 C CA . LYS A 1 264 ? 3.154 -37.469 -16.391 1 85.88 264 LYS A CA 1
ATOM 2077 C C . LYS A 1 264 ? 2.314 -38.719 -16.109 1 85.88 264 LYS A C 1
ATOM 2079 O O . LYS A 1 264 ? 1.134 -38.781 -16.469 1 85.88 264 LYS A O 1
ATOM 2084 N N . VAL A 1 265 ? 2.916 -39.812 -15.703 1 80.5 265 VAL A N 1
ATOM 2085 C CA . VAL A 1 265 ? 2.227 -41.094 -15.508 1 80.5 265 VAL A CA 1
ATOM 2086 C C . VAL A 1 265 ? 1.014 -40.875 -14.602 1 80.5 265 VAL A C 1
ATOM 2088 O O . VAL A 1 265 ? -0.106 -41.25 -14.961 1 80.5 265 VAL A O 1
ATOM 2091 N N . ASN A 1 266 ? 1.13 -40.219 -13.5 1 79.88 266 ASN A N 1
ATOM 2092 C CA . ASN A 1 266 ? -0.01 -40.062 -12.602 1 79.88 266 ASN A CA 1
ATOM 2093 C C . ASN A 1 266 ? -0.184 -38.625 -12.156 1 79.88 266 ASN A C 1
ATOM 2095 O O . ASN A 1 266 ? -0.809 -38.344 -11.133 1 79.88 266 ASN A O 1
ATOM 2099 N N . SER A 1 267 ? 0.396 -37.75 -12.938 1 84.31 267 SER A N 1
ATOM 2100 C CA . SER A 1 267 ? 0.317 -36.375 -12.523 1 84.31 267 SER A CA 1
ATOM 2101 C C . SER A 1 267 ? 0.687 -35.438 -13.672 1 84.31 267 SER A C 1
ATOM 2103 O O . SER A 1 267 ? 0.645 -35.812 -14.836 1 84.31 267 SER A O 1
ATOM 2105 N N . PHE A 1 268 ? 0.689 -34.156 -13.453 1 89.31 268 PHE A N 1
ATOM 2106 C CA . PHE A 1 268 ? 1.116 -33.125 -14.398 1 89.31 268 PHE A CA 1
ATOM 2107 C C . PHE A 1 268 ? 2.326 -32.375 -13.867 1 89.31 268 PHE A C 1
ATOM 2109 O O . PHE A 1 268 ? 2.4 -32.094 -12.672 1 89.31 268 PHE A O 1
ATOM 2116 N N . ASP A 1 269 ? 3.277 -32.188 -14.734 1 93.06 269 ASP A N 1
ATOM 2117 C CA . ASP A 1 269 ? 4.285 -31.156 -14.484 1 93.06 269 ASP A CA 1
ATOM 2118 C C . ASP A 1 269 ? 3.779 -29.781 -14.883 1 93.06 269 ASP A C 1
ATOM 2120 O O . ASP A 1 269 ? 3.379 -29.562 -16.031 1 93.06 269 ASP A O 1
ATOM 2124 N N . ILE A 1 270 ? 3.771 -28.875 -13.914 1 95.31 270 ILE A N 1
ATOM 2125 C CA . ILE A 1 270 ? 3.215 -27.547 -14.156 1 95.31 270 ILE A CA 1
ATOM 2126 C C . ILE A 1 270 ? 4.305 -26.5 -13.977 1 95.31 270 ILE A C 1
ATOM 2128 O O . ILE A 1 270 ? 4.977 -26.453 -12.945 1 95.31 270 ILE A O 1
ATOM 2132 N N . HIS A 1 271 ? 4.477 -25.656 -14.984 1 95.81 271 HIS A N 1
ATOM 2133 C CA . HIS A 1 271 ? 5.43 -24.547 -14.945 1 95.81 271 HIS A CA 1
ATOM 2134 C C . HIS A 1 271 ? 4.738 -23.219 -15.234 1 95.81 271 HIS A C 1
ATOM 2136 O O . HIS A 1 271 ? 3.91 -23.125 -16.141 1 95.81 271 HIS A O 1
ATOM 2142 N N . VAL A 1 272 ? 5.035 -22.281 -14.438 1 97.12 272 VAL A N 1
ATOM 2143 C CA . VAL A 1 272 ? 4.559 -20.922 -14.641 1 97.12 272 VAL A CA 1
ATOM 2144 C C . VAL A 1 272 ? 5.75 -19.969 -14.773 1 97.12 272 VAL A C 1
ATOM 2146 O O . VAL A 1 272 ? 6.688 -20.031 -13.977 1 97.12 272 VAL A O 1
ATOM 2149 N N . GLY A 1 273 ? 5.738 -19.141 -15.766 1 97.62 273 GLY A N 1
ATOM 2150 C CA . GLY A 1 273 ? 6.863 -18.25 -16.031 1 97.62 273 GLY A CA 1
ATOM 2151 C C . GLY A 1 273 ? 6.453 -16.812 -16.266 1 97.62 273 GLY A C 1
ATOM 2152 O O . GLY A 1 273 ? 5.289 -16.531 -16.547 1 97.6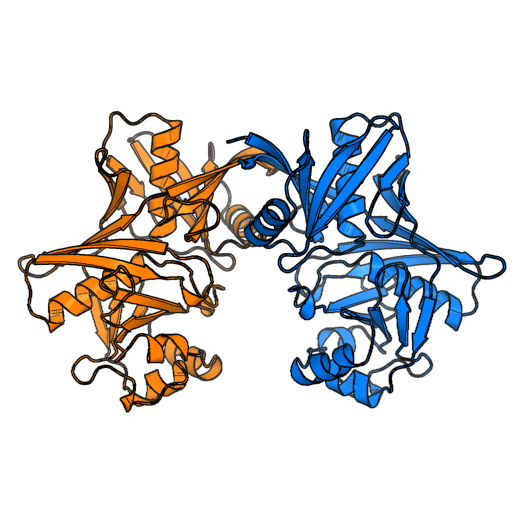2 273 GLY A O 1
ATOM 2153 N N . GLY A 1 274 ? 7.41 -15.977 -16.156 1 97.69 274 GLY A N 1
ATOM 2154 C CA . GLY A 1 274 ? 7.23 -14.555 -16.422 1 97.69 274 GLY A CA 1
ATOM 2155 C C . GLY A 1 274 ? 8.523 -13.766 -16.359 1 97.69 274 GLY A C 1
ATOM 2156 O O . GLY A 1 274 ? 9.578 -14.312 -16.031 1 97.69 274 GLY A O 1
ATOM 2157 N N . GLN A 1 275 ? 8.469 -12.586 -16.797 1 97.31 275 GLN A N 1
ATOM 2158 C CA . GLN A 1 275 ? 9.578 -11.641 -16.734 1 97.31 275 GLN A CA 1
ATOM 2159 C C . GLN A 1 275 ? 9.453 -10.719 -15.523 1 97.31 275 GLN A C 1
ATOM 2161 O O . GLN A 1 275 ? 8.453 -10.758 -14.805 1 97.31 275 GLN A O 1
ATOM 2166 N N . ALA A 1 276 ? 10.508 -9.977 -15.234 1 96.75 276 ALA A N 1
ATOM 2167 C CA . ALA A 1 276 ? 10.508 -9.008 -14.141 1 96.75 276 ALA A CA 1
ATOM 2168 C C . ALA A 1 276 ? 11.305 -7.762 -14.516 1 96.75 276 ALA A C 1
ATOM 2170 O O . ALA A 1 276 ? 12.203 -7.816 -15.359 1 96.75 276 ALA A O 1
ATOM 2171 N N . VAL A 1 277 ? 11.016 -6.672 -13.93 1 95.88 277 VAL A N 1
ATOM 2172 C CA . VAL A 1 277 ? 11.688 -5.398 -14.148 1 95.88 277 VAL A CA 1
ATOM 2173 C C . VAL A 1 277 ? 12.078 -4.777 -12.812 1 95.88 277 VAL A C 1
ATOM 2175 O O . VAL A 1 277 ? 11.281 -4.77 -11.867 1 95.88 277 VAL A O 1
ATOM 2178 N N . LEU A 1 278 ? 13.289 -4.316 -12.688 1 96.12 278 LEU A N 1
ATOM 2179 C CA . LEU A 1 278 ? 13.773 -3.652 -11.477 1 96.12 278 LEU A CA 1
ATOM 2180 C C . LEU A 1 278 ? 13.281 -2.207 -11.43 1 96.12 278 LEU A C 1
ATOM 2182 O O . LEU A 1 278 ? 13.508 -1.438 -12.359 1 96.12 278 LEU A O 1
ATOM 2186 N N . LEU A 1 279 ? 12.688 -1.832 -10.328 1 95.75 279 LEU A N 1
ATOM 2187 C CA . LEU A 1 279 ? 12.188 -0.469 -10.172 1 95.75 279 LEU A CA 1
ATOM 2188 C C . LEU A 1 279 ? 13.117 0.344 -9.273 1 95.75 279 LEU A C 1
ATOM 2190 O O . LEU A 1 279 ? 13.398 1.511 -9.555 1 95.75 279 LEU A O 1
ATOM 2194 N N . ALA A 1 280 ? 13.492 -0.279 -8.172 1 96.25 280 ALA A N 1
ATOM 2195 C CA . ALA A 1 280 ? 14.258 0.46 -7.168 1 96.25 280 ALA A CA 1
ATOM 2196 C C . ALA A 1 280 ? 15.164 -0.473 -6.367 1 96.25 280 ALA A C 1
ATOM 2198 O O . ALA A 1 280 ? 14.93 -1.683 -6.32 1 96.25 280 ALA A O 1
ATOM 2199 N N . SER A 1 281 ? 16.203 0.054 -5.809 1 96.62 281 SER A N 1
ATOM 2200 C CA . SER A 1 281 ? 17.094 -0.647 -4.895 1 96.62 281 SER A CA 1
ATOM 2201 C C . SER A 1 281 ? 17.578 0.273 -3.775 1 96.62 281 SER A C 1
ATOM 2203 O O . SER A 1 281 ? 17.609 1.494 -3.941 1 96.62 281 SER A O 1
ATOM 2205 N N . GLY A 1 282 ? 17.859 -0.309 -2.607 1 96.38 282 GLY A N 1
ATOM 2206 C CA . GLY A 1 282 ? 18.328 0.476 -1.481 1 96.38 282 GLY A CA 1
ATOM 2207 C C . GLY A 1 282 ? 18.594 -0.357 -0.238 1 96.38 282 GLY A C 1
ATOM 2208 O O . GLY A 1 282 ? 18.891 -1.549 -0.333 1 96.38 282 GLY A O 1
ATOM 2209 N N . THR A 1 283 ? 18.641 0.368 0.899 1 96.44 283 THR A N 1
ATOM 2210 C CA . THR A 1 283 ? 18.828 -0.279 2.193 1 96.44 283 THR A CA 1
ATOM 2211 C C . THR A 1 283 ? 17.734 0.137 3.17 1 96.44 283 THR A C 1
ATOM 2213 O O . THR A 1 283 ? 17.281 1.283 3.148 1 96.44 283 THR A O 1
ATOM 2216 N N . TRP A 1 284 ? 17.297 -0.795 3.869 1 94.62 284 TRP A N 1
ATOM 2217 C CA . TRP A 1 284 ? 16.328 -0.577 4.934 1 94.62 284 TRP A CA 1
ATOM 2218 C C . TRP A 1 284 ? 17 -0.625 6.301 1 94.62 284 TRP A C 1
ATOM 2220 O O . TRP A 1 284 ? 17.828 -1.506 6.566 1 94.62 284 TRP A O 1
ATOM 2230 N N . ASN A 1 285 ? 16.625 0.376 7.129 1 90.19 285 ASN A N 1
ATOM 2231 C CA . ASN A 1 285 ? 17.156 0.405 8.492 1 90.19 285 ASN A CA 1
ATOM 2232 C C . ASN A 1 285 ? 16.328 -0.456 9.438 1 90.19 285 ASN A C 1
ATOM 2234 O O . ASN A 1 285 ? 15.156 -0.17 9.664 1 90.19 285 ASN A O 1
ATOM 2238 N N . ALA A 1 286 ? 16.844 -1.519 9.844 1 78.31 286 ALA A N 1
ATOM 2239 C CA . ALA A 1 286 ? 16.109 -2.381 10.773 1 78.31 286 ALA A CA 1
ATOM 2240 C C . ALA A 1 286 ? 16.906 -2.568 12.07 1 78.31 286 ALA A C 1
ATOM 2242 O O . ALA A 1 286 ? 18.125 -2.484 12.078 1 78.31 286 ALA A O 1
ATOM 2243 N N . MET B 1 1 ? 17.781 4.715 -18.031 1 64.75 1 MET B N 1
ATOM 2244 C CA . MET B 1 1 ? 16.797 5.066 -17.016 1 64.75 1 MET B CA 1
ATOM 2245 C C . MET B 1 1 ? 17.406 5.934 -15.922 1 64.75 1 MET B C 1
ATOM 2247 O O . MET B 1 1 ? 18.578 5.746 -15.562 1 64.75 1 MET B O 1
ATOM 2251 N N . LYS B 1 2 ? 16.859 7.109 -15.695 1 84.25 2 LYS B N 1
ATOM 2252 C CA . LYS B 1 2 ? 17.328 8.031 -14.664 1 84.25 2 LYS B CA 1
ATOM 2253 C C . LYS B 1 2 ? 17.094 7.449 -13.273 1 84.25 2 LYS B C 1
ATOM 2255 O O . LYS B 1 2 ? 16.078 6.816 -13.016 1 84.25 2 LYS B O 1
ATOM 2260 N N . GLN B 1 3 ? 18.172 7.52 -12.422 1 92.38 3 GLN B N 1
ATOM 2261 C CA . GLN B 1 3 ? 18.062 7.082 -11.039 1 92.38 3 GLN B CA 1
ATOM 2262 C C . GLN B 1 3 ? 17.719 8.25 -10.117 1 92.38 3 GLN B C 1
ATOM 2264 O O . GLN B 1 3 ? 18.438 9.25 -10.078 1 92.38 3 GLN B O 1
ATOM 2269 N N . ILE B 1 4 ? 16.719 8.148 -9.414 1 95.06 4 ILE B N 1
ATOM 2270 C CA . ILE B 1 4 ? 16.234 9.195 -8.531 1 95.06 4 ILE B CA 1
ATOM 2271 C C . ILE B 1 4 ? 16.391 8.758 -7.078 1 95.06 4 ILE B C 1
ATOM 2273 O O . ILE B 1 4 ? 15.82 7.754 -6.656 1 95.06 4 ILE B O 1
ATOM 2277 N N . PRO B 1 5 ? 17.125 9.492 -6.297 1 95.69 5 PRO B N 1
ATOM 2278 C CA . PRO B 1 5 ? 17.188 9.156 -4.871 1 95.69 5 PRO B CA 1
ATOM 2279 C C . PRO B 1 5 ? 15.836 9.266 -4.172 1 95.69 5 PRO B C 1
ATOM 2281 O O . PRO B 1 5 ? 15.055 10.164 -4.469 1 95.69 5 PRO B O 1
ATOM 2284 N N . PHE B 1 6 ? 15.578 8.281 -3.254 1 96.56 6 PHE B N 1
ATOM 2285 C CA . PHE B 1 6 ? 14.336 8.352 -2.488 1 96.56 6 PHE B CA 1
ATOM 2286 C C . PHE B 1 6 ? 14.555 7.844 -1.065 1 96.56 6 PHE B C 1
ATOM 2288 O O . PHE B 1 6 ? 15.547 7.18 -0.782 1 96.56 6 PHE B O 1
ATOM 2295 N N . TYR B 1 7 ? 13.648 8.258 -0.194 1 97 7 TYR B N 1
ATOM 2296 C CA . TYR B 1 7 ? 13.633 7.902 1.221 1 97 7 TYR B CA 1
ATOM 2297 C C . TYR B 1 7 ? 12.234 7.48 1.66 1 97 7 TYR B C 1
ATOM 2299 O O . TYR B 1 7 ? 11.234 7.988 1.146 1 97 7 TYR B O 1
ATOM 2307 N N . ILE B 1 8 ? 12.211 6.527 2.553 1 96.5 8 ILE B N 1
ATOM 2308 C CA . ILE B 1 8 ? 10.977 6.164 3.234 1 96.5 8 ILE B CA 1
ATOM 2309 C C . ILE B 1 8 ? 11.062 6.559 4.707 1 96.5 8 ILE B C 1
ATOM 2311 O O . ILE B 1 8 ? 12 6.172 5.406 1 96.5 8 ILE B O 1
ATOM 2315 N N . VAL B 1 9 ? 10.086 7.312 5.184 1 97.25 9 VAL B N 1
ATOM 2316 C CA . VAL B 1 9 ? 10.102 7.816 6.551 1 97.25 9 VAL B CA 1
ATOM 2317 C C . VAL B 1 9 ? 8.727 7.609 7.191 1 97.25 9 VAL B C 1
ATOM 2319 O O . VAL B 1 9 ? 7.711 7.57 6.5 1 97.25 9 VAL B O 1
ATOM 2322 N N . ASP B 1 10 ? 8.742 7.391 8.469 1 96.88 10 ASP B N 1
ATOM 2323 C CA . ASP B 1 10 ? 7.539 7.512 9.289 1 96.88 10 ASP B CA 1
ATOM 2324 C C . ASP B 1 10 ? 7.465 8.883 9.953 1 96.88 10 ASP B C 1
ATOM 2326 O O . ASP B 1 10 ? 8.414 9.312 10.617 1 96.88 10 ASP B O 1
ATOM 2330 N N . VAL B 1 11 ? 6.355 9.523 9.719 1 97.88 11 VAL B N 1
ATOM 2331 C CA . VAL B 1 11 ? 6.203 10.898 10.195 1 97.88 11 VAL B CA 1
ATOM 2332 C C . VAL B 1 11 ? 5.199 10.938 11.344 1 97.88 11 VAL B C 1
ATOM 2334 O O . VAL B 1 11 ? 4.289 10.109 11.414 1 97.88 11 VAL B O 1
ATOM 2337 N N . PHE B 1 12 ? 5.379 11.875 12.281 1 97.94 12 PHE B N 1
ATOM 2338 C CA . PHE B 1 12 ? 4.59 12.07 13.492 1 97.94 12 PHE B CA 1
ATOM 2339 C C . PHE B 1 12 ? 4.812 10.922 14.469 1 97.94 12 PHE B C 1
ATOM 2341 O O . PHE B 1 12 ? 3.865 10.438 15.102 1 97.94 12 PHE B O 1
ATOM 2348 N N . THR B 1 13 ? 6.023 10.453 14.508 1 97 13 THR B N 1
ATOM 2349 C CA . THR B 1 13 ? 6.473 9.414 15.43 1 97 13 THR B CA 1
ATOM 2350 C C . THR B 1 13 ? 7.992 9.438 15.57 1 97 13 THR B C 1
ATOM 2352 O O . THR B 1 13 ? 8.695 9.984 14.719 1 97 13 THR B O 1
ATOM 2355 N N . ASP B 1 14 ? 8.414 8.945 16.656 1 94.44 14 ASP B N 1
ATOM 2356 C CA . ASP B 1 14 ? 9.852 8.75 16.828 1 94.44 14 ASP B CA 1
ATOM 2357 C C . ASP B 1 14 ? 10.203 7.262 16.812 1 94.44 14 ASP B C 1
ATOM 2359 O O . ASP B 1 14 ? 11.344 6.887 17.109 1 94.44 14 ASP B O 1
ATOM 2363 N N . GLN B 1 15 ? 9.172 6.438 16.453 1 93.44 15 GLN B N 1
ATOM 2364 C CA . GLN B 1 15 ? 9.367 4.992 16.406 1 93.44 15 GLN B CA 1
ATOM 2365 C C . GLN B 1 15 ? 9.047 4.43 15.031 1 93.44 15 GLN B C 1
ATOM 2367 O O . GLN B 1 15 ? 8.023 4.773 14.43 1 93.44 15 GLN B O 1
ATOM 2372 N N . ALA B 1 16 ? 9.938 3.525 14.539 1 91.88 16 ALA B N 1
ATOM 2373 C CA . ALA B 1 16 ? 9.703 2.879 13.25 1 91.88 16 ALA B CA 1
ATOM 2374 C C . ALA B 1 16 ? 8.406 2.074 13.266 1 91.88 16 ALA B C 1
ATOM 2376 O O . ALA B 1 16 ? 8.047 1.483 14.289 1 91.88 16 ALA B O 1
ATOM 2377 N N . PHE B 1 17 ? 7.719 1.968 12.156 1 91.12 17 PHE B N 1
ATOM 2378 C CA . PHE B 1 17 ? 6.523 1.167 11.922 1 91.12 17 PHE B CA 1
ATOM 2379 C C . PHE B 1 17 ? 5.332 1.735 12.68 1 91.12 17 PHE B C 1
ATOM 2381 O O . PHE B 1 17 ? 4.422 0.998 13.062 1 91.12 17 PHE B O 1
ATOM 2388 N N . SER B 1 18 ? 5.461 2.982 12.969 1 93.38 18 SER B N 1
ATOM 2389 C CA . SER B 1 18 ? 4.387 3.812 13.508 1 93.38 18 SER B CA 1
ATOM 2390 C C . SER B 1 18 ? 4.227 5.098 12.703 1 93.38 18 SER B C 1
ATOM 2392 O O . SER B 1 18 ? 4.836 5.254 11.641 1 93.38 18 SER B O 1
ATOM 2394 N N . GLY B 1 19 ? 3.375 5.918 13.086 1 95.75 19 GLY B N 1
ATOM 2395 C CA . GLY B 1 19 ? 3.227 7.176 12.375 1 95.75 19 GLY B CA 1
ATOM 2396 C C . GLY B 1 19 ? 2.73 7 10.953 1 95.75 19 GLY B C 1
ATOM 2397 O O . GLY B 1 19 ? 2.244 5.93 10.586 1 95.75 19 GLY B O 1
ATOM 2398 N N . ASN B 1 20 ? 2.83 8.039 10.242 1 96.56 20 ASN B N 1
ATOM 2399 C CA . ASN B 1 20 ? 2.342 8.078 8.867 1 96.56 20 ASN B CA 1
ATOM 2400 C C . ASN B 1 20 ? 3.475 7.887 7.863 1 96.56 20 ASN B C 1
ATOM 2402 O O . ASN B 1 20 ? 4.426 8.664 7.836 1 96.56 20 ASN B O 1
ATOM 2406 N N . GLN B 1 21 ? 3.359 6.93 6.996 1 95.25 21 GLN B N 1
ATOM 2407 C CA . GLN B 1 21 ? 4.41 6.598 6.035 1 95.25 21 GLN B CA 1
ATOM 2408 C C . GLN B 1 21 ? 4.488 7.645 4.926 1 95.25 21 GLN B C 1
ATOM 2410 O O . GLN B 1 21 ? 3.463 8.164 4.48 1 95.25 21 GLN B O 1
ATOM 2415 N N . LEU B 1 22 ? 5.711 7.887 4.48 1 97 22 LEU B N 1
ATOM 2416 C CA . LEU B 1 22 ? 5.949 8.875 3.428 1 97 22 LEU B CA 1
ATOM 2417 C C . LEU B 1 22 ? 7.16 8.484 2.586 1 97 22 LEU B C 1
ATOM 2419 O O . LEU B 1 22 ? 8.188 8.062 3.123 1 97 22 LEU B O 1
ATOM 2423 N N . ALA B 1 23 ? 6.992 8.586 1.323 1 97.44 23 ALA B N 1
ATOM 2424 C CA . ALA B 1 23 ? 8.148 8.523 0.428 1 97.44 23 ALA B CA 1
ATOM 2425 C C . ALA B 1 23 ? 8.586 9.922 -0.004 1 97.44 23 ALA B C 1
ATOM 2427 O O . ALA B 1 23 ? 7.75 10.758 -0.367 1 97.44 23 ALA B O 1
ATOM 2428 N N . VAL B 1 24 ? 9.844 10.164 0.099 1 97.56 24 VAL B N 1
ATOM 2429 C CA . VAL B 1 24 ? 10.438 11.438 -0.299 1 97.56 24 VAL B CA 1
ATOM 2430 C C . VAL B 1 24 ? 11.406 11.211 -1.456 1 97.56 24 VAL B C 1
ATOM 2432 O O . VAL B 1 24 ? 12.391 10.469 -1.321 1 97.56 24 VAL B O 1
ATOM 2435 N N . PHE B 1 25 ? 11.141 11.828 -2.582 1 97.31 25 PHE B N 1
ATOM 2436 C CA . PHE B 1 25 ? 12.023 11.766 -3.738 1 97.31 25 PHE B CA 1
ATOM 2437 C C . PHE B 1 25 ? 12.789 13.078 -3.906 1 97.31 25 PHE B C 1
ATOM 2439 O O . PHE B 1 25 ? 12.219 14.156 -3.754 1 97.31 25 PHE B O 1
ATOM 2446 N N . ILE B 1 26 ? 14.039 13.008 -4.172 1 95.12 26 ILE B N 1
ATOM 2447 C CA . ILE B 1 26 ? 14.867 14.164 -4.457 1 95.12 26 ILE B CA 1
ATOM 2448 C C . ILE B 1 26 ? 15.172 14.234 -5.953 1 95.12 26 ILE B C 1
ATOM 2450 O O . ILE B 1 26 ? 15.867 13.367 -6.492 1 95.12 26 ILE B O 1
ATOM 2454 N N . LEU B 1 27 ? 14.719 15.312 -6.57 1 94.31 27 LEU B N 1
ATOM 2455 C CA . LEU B 1 27 ? 14.844 15.438 -8.016 1 94.31 27 LEU B CA 1
ATOM 2456 C C . LEU B 1 27 ? 15.992 16.375 -8.391 1 94.31 27 LEU B C 1
ATOM 2458 O O . LEU B 1 27 ? 16.141 17.453 -7.812 1 94.31 27 LEU B O 1
ATOM 2462 N N . ASP B 1 28 ? 16.812 15.914 -9.32 1 87.12 28 ASP B N 1
ATOM 2463 C CA . ASP B 1 28 ? 17.812 16.797 -9.914 1 87.12 28 ASP B CA 1
ATOM 2464 C C . ASP B 1 28 ? 17.219 17.625 -11.047 1 87.12 28 ASP B C 1
ATOM 2466 O O . ASP B 1 28 ? 17.656 18.75 -11.289 1 87.12 28 ASP B O 1
ATOM 2470 N N . ASP B 1 29 ? 16.281 17.016 -11.766 1 86.88 29 ASP B N 1
ATOM 2471 C CA . ASP B 1 29 ? 15.594 17.672 -12.875 1 86.88 29 ASP B CA 1
ATOM 2472 C C . ASP B 1 29 ? 14.078 17.484 -12.758 1 86.88 29 ASP B C 1
ATOM 2474 O O . ASP B 1 29 ? 13.602 16.656 -11.992 1 86.88 29 ASP B O 1
ATOM 2478 N N . ASN B 1 30 ? 13.453 18.297 -13.547 1 86.44 30 ASN B N 1
ATOM 2479 C CA . ASN B 1 30 ? 12 18.219 -13.531 1 86.44 30 ASN B CA 1
ATOM 2480 C C . ASN B 1 30 ? 11.508 16.844 -14 1 86.44 30 ASN B C 1
ATOM 2482 O O . ASN B 1 30 ? 12.047 16.281 -14.945 1 86.44 30 ASN B O 1
ATOM 2486 N N . LEU B 1 31 ? 10.648 16.297 -13.281 1 91.25 31 LEU B N 1
ATOM 2487 C CA . LEU B 1 31 ? 9.969 15.047 -13.625 1 91.25 31 LEU B CA 1
ATOM 2488 C C . LEU B 1 31 ? 8.523 15.312 -14.016 1 91.25 31 LEU B C 1
ATOM 2490 O O . LEU B 1 31 ? 7.816 16.062 -13.344 1 91.25 31 LEU B O 1
ATOM 2494 N N . GLU B 1 32 ? 8.078 14.734 -15.094 1 92.56 32 GLU B N 1
ATOM 2495 C CA . GLU B 1 32 ? 6.707 14.922 -15.555 1 92.56 32 GLU B CA 1
ATOM 2496 C C . GLU B 1 32 ? 5.707 14.531 -14.469 1 92.56 32 GLU B C 1
ATOM 2498 O O . GLU B 1 32 ? 5.918 13.562 -13.742 1 92.56 32 GLU B O 1
ATOM 2503 N N . VAL B 1 33 ? 4.621 15.289 -14.445 1 94.5 33 VAL B N 1
ATOM 2504 C CA . VAL B 1 33 ? 3.582 15.07 -13.445 1 94.5 33 VAL B CA 1
ATOM 2505 C C . VAL B 1 33 ? 3.062 13.641 -13.547 1 94.5 33 VAL B C 1
ATOM 2507 O O . VAL B 1 33 ? 2.777 13 -12.531 1 94.5 33 VAL B O 1
ATOM 2510 N N . SER B 1 34 ? 2.971 13.117 -14.773 1 93.44 34 SER B N 1
ATOM 2511 C CA . SER B 1 34 ? 2.443 11.773 -14.969 1 93.44 34 SER B CA 1
ATOM 2512 C C . SER B 1 34 ? 3.35 10.719 -14.336 1 93.44 34 SER B C 1
ATOM 2514 O O . SER B 1 34 ? 2.867 9.727 -13.781 1 93.44 34 SER B O 1
ATOM 2516 N N . ILE B 1 35 ? 4.625 10.938 -14.398 1 92.38 35 ILE B N 1
ATOM 2517 C CA . ILE B 1 35 ? 5.582 10 -13.828 1 92.38 35 ILE B CA 1
ATOM 2518 C C . ILE B 1 35 ? 5.543 10.086 -12.305 1 92.38 35 ILE B C 1
ATOM 2520 O O . ILE B 1 35 ? 5.551 9.07 -11.609 1 92.38 35 ILE B O 1
ATOM 2524 N N . ARG B 1 36 ? 5.484 11.312 -11.742 1 95.81 36 ARG B N 1
ATOM 2525 C CA . ARG B 1 36 ? 5.363 11.484 -10.305 1 95.81 36 ARG B CA 1
ATOM 2526 C C . ARG B 1 36 ? 4.125 10.766 -9.766 1 95.81 36 ARG B C 1
ATOM 2528 O O . ARG B 1 36 ? 4.191 10.078 -8.75 1 95.81 36 ARG B O 1
ATOM 2535 N N . GLN B 1 37 ? 3.043 10.969 -10.516 1 94.75 37 GLN B N 1
ATOM 2536 C CA . GLN B 1 37 ? 1.79 10.344 -10.109 1 94.75 37 GLN B CA 1
ATOM 2537 C C . GLN B 1 37 ? 1.898 8.82 -10.156 1 94.75 37 GLN B C 1
ATOM 2539 O O . GLN B 1 37 ? 1.386 8.133 -9.273 1 94.75 37 GLN B O 1
ATOM 2544 N N . GLN B 1 38 ? 2.539 8.305 -11.156 1 91.62 38 GLN B N 1
ATOM 2545 C CA . GLN B 1 38 ? 2.73 6.859 -11.273 1 91.62 38 GLN B CA 1
ATOM 2546 C C . GLN B 1 38 ? 3.574 6.32 -10.125 1 91.62 38 GLN B C 1
ATOM 2548 O O . GLN B 1 38 ? 3.291 5.246 -9.594 1 91.62 38 GLN B O 1
ATOM 2553 N N . LEU B 1 39 ? 4.582 7.035 -9.75 1 93.75 39 LEU B N 1
ATOM 2554 C CA . LEU B 1 39 ? 5.438 6.641 -8.641 1 93.75 39 LEU B CA 1
ATOM 2555 C C . LEU B 1 39 ? 4.652 6.602 -7.336 1 93.75 39 LEU B C 1
ATOM 2557 O O . LEU B 1 39 ? 4.785 5.66 -6.551 1 93.75 39 LEU B O 1
ATOM 2561 N N . ALA B 1 40 ? 3.838 7.594 -7.145 1 93.81 40 ALA B N 1
ATOM 2562 C CA . ALA B 1 40 ? 3.004 7.645 -5.945 1 93.81 40 ALA B CA 1
ATOM 2563 C C . ALA B 1 40 ? 2.051 6.453 -5.895 1 93.81 40 ALA B C 1
ATOM 2565 O O . ALA B 1 40 ? 1.892 5.824 -4.844 1 93.81 40 ALA B O 1
ATOM 2566 N N . LYS B 1 41 ? 1.456 6.191 -7.016 1 90.25 41 LYS B N 1
ATOM 2567 C CA . LYS B 1 41 ? 0.542 5.055 -7.109 1 90.25 41 LYS B CA 1
ATOM 2568 C C . LYS B 1 41 ? 1.264 3.742 -6.82 1 90.25 41 LYS B C 1
ATOM 2570 O O . LYS B 1 41 ? 0.724 2.867 -6.141 1 90.25 41 LYS B O 1
ATOM 2575 N N . GLU B 1 42 ? 2.488 3.652 -7.348 1 90.69 42 GLU B N 1
ATOM 2576 C CA . GLU B 1 42 ? 3.293 2.443 -7.207 1 90.69 42 GLU B CA 1
ATOM 2577 C C . GLU B 1 42 ? 3.6 2.15 -5.742 1 90.69 42 GLU B C 1
ATOM 2579 O O . GLU B 1 42 ? 3.631 0.99 -5.328 1 90.69 42 GLU B O 1
ATOM 2584 N N . LEU B 1 43 ? 3.826 3.084 -4.93 1 91.12 43 LEU B N 1
ATOM 2585 C CA . LEU B 1 43 ? 4.266 2.916 -3.551 1 91.12 43 LEU B CA 1
ATOM 2586 C C . LEU B 1 43 ? 3.076 2.707 -2.623 1 91.12 43 LEU B C 1
ATOM 2588 O O . LEU B 1 43 ? 3.225 2.152 -1.531 1 91.12 43 LEU B O 1
ATOM 2592 N N . HIS B 1 44 ? 1.942 3.182 -2.943 1 86.75 44 HIS B N 1
ATOM 2593 C CA . HIS B 1 44 ? 0.675 2.982 -2.25 1 86.75 44 HIS B CA 1
ATOM 2594 C C . HIS B 1 44 ? 0.694 3.633 -0.871 1 86.75 44 HIS B C 1
ATOM 2596 O O . HIS B 1 44 ? -0.056 3.23 0.021 1 86.75 44 HIS B O 1
ATOM 2602 N N . PHE B 1 45 ? 1.67 4.52 -0.577 1 91 45 PHE B N 1
ATOM 2603 C CA . PHE B 1 45 ? 1.602 5.309 0.648 1 91 45 PHE B CA 1
ATOM 2604 C C . PHE B 1 45 ? 0.532 6.387 0.537 1 91 45 PHE B C 1
ATOM 2606 O O . PHE B 1 45 ? 0.091 6.723 -0.565 1 91 45 PHE B O 1
ATOM 2613 N N . SER B 1 46 ? 0.056 6.855 1.657 1 89.81 46 SER B N 1
ATOM 2614 C CA . SER B 1 46 ? -0.972 7.891 1.621 1 89.81 46 SER B CA 1
ATOM 2615 C C . SER B 1 46 ? -0.534 9.078 0.766 1 89.81 46 SER B C 1
ATOM 2617 O O . SER B 1 46 ? -1.331 9.625 0.004 1 89.81 46 SER B O 1
ATOM 2619 N N . GLU B 1 47 ? 0.782 9.414 0.974 1 92.94 47 GLU B N 1
ATOM 2620 C CA . GLU B 1 47 ? 1.318 10.484 0.138 1 92.94 47 GLU B CA 1
ATOM 2621 C C . GLU B 1 47 ? 2.779 10.227 -0.217 1 92.94 47 GLU B C 1
ATOM 2623 O O . GLU B 1 47 ? 3.471 9.484 0.479 1 92.94 47 GLU B O 1
ATOM 2628 N N . THR B 1 48 ? 3.209 10.75 -1.284 1 96.81 48 THR B N 1
ATOM 2629 C CA . THR B 1 48 ? 4.578 10.836 -1.783 1 96.81 48 THR B CA 1
ATOM 2630 C C . THR B 1 48 ? 4.945 12.273 -2.119 1 96.81 48 THR B C 1
ATOM 2632 O O . THR B 1 48 ? 4.145 13.008 -2.707 1 96.81 48 THR B O 1
ATOM 2635 N N . ILE B 1 49 ? 6.117 12.664 -1.693 1 97.62 49 ILE B N 1
ATOM 2636 C CA . ILE B 1 49 ? 6.52 14.047 -1.958 1 97.62 49 ILE B CA 1
ATOM 2637 C C . ILE B 1 49 ? 7.785 14.055 -2.811 1 97.62 49 ILE B C 1
ATOM 2639 O O . ILE B 1 49 ? 8.68 13.234 -2.615 1 97.62 49 ILE B O 1
ATOM 2643 N N . PHE B 1 50 ? 7.793 14.953 -3.799 1 97.56 50 PHE B N 1
ATOM 2644 C CA . PHE B 1 50 ? 8.93 15.164 -4.688 1 97.56 50 PHE B CA 1
ATOM 2645 C C . PHE B 1 50 ? 9.555 16.531 -4.445 1 97.56 50 PHE B C 1
ATOM 2647 O O . PHE B 1 50 ? 8.859 17.547 -4.449 1 97.56 50 PHE B O 1
ATOM 2654 N N . LEU B 1 51 ? 10.875 16.547 -4.238 1 95.56 51 LEU B N 1
ATOM 2655 C CA . LEU B 1 51 ? 11.594 17.766 -3.889 1 95.56 51 LEU B CA 1
ATOM 2656 C C . LEU B 1 51 ? 12.617 18.125 -4.957 1 95.56 51 LEU B C 1
ATOM 2658 O O . LEU B 1 51 ? 13.297 17.234 -5.488 1 95.56 51 LEU B O 1
ATOM 2662 N N . GLN B 1 52 ? 12.664 19.328 -5.262 1 93.31 52 GLN B N 1
ATOM 2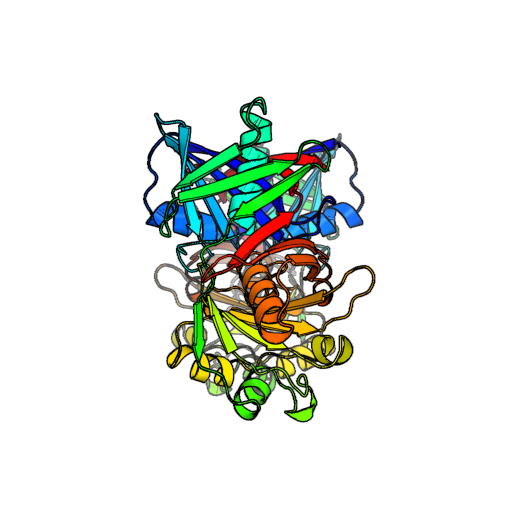663 C CA . GLN B 1 52 ? 13.703 19.859 -6.137 1 93.31 52 GLN B CA 1
ATOM 2664 C C . GLN B 1 52 ? 14.305 21.141 -5.57 1 93.31 52 GLN B C 1
ATOM 2666 O O . GLN B 1 52 ? 13.586 22.094 -5.293 1 93.31 52 GLN B O 1
ATOM 2671 N N . LEU B 1 53 ? 15.594 21.078 -5.344 1 84.44 53 LEU B N 1
ATOM 2672 C CA . LEU B 1 53 ? 16.266 22.266 -4.836 1 84.44 53 LEU B CA 1
ATOM 2673 C C . LEU B 1 53 ? 16.375 23.344 -5.918 1 84.44 53 LEU B C 1
ATOM 2675 O O . LEU B 1 53 ? 16.719 23.031 -7.062 1 84.44 53 LEU B O 1
ATOM 2679 N N . THR B 1 54 ? 15.961 24.5 -5.438 1 78.81 54 THR B N 1
ATOM 2680 C CA . THR B 1 54 ? 16.109 25.641 -6.336 1 78.81 54 THR B CA 1
ATOM 2681 C C . THR B 1 54 ? 17.25 26.562 -5.863 1 78.81 54 THR B C 1
ATOM 2683 O O . THR B 1 54 ? 17.75 26.391 -4.754 1 78.81 54 THR B O 1
ATOM 2686 N N . GLU B 1 55 ? 17.688 27.438 -6.664 1 69.75 55 GLU B N 1
ATOM 2687 C CA . GLU B 1 55 ? 18.828 28.328 -6.441 1 69.75 55 GLU B CA 1
ATOM 2688 C C . GLU B 1 55 ? 18.578 29.25 -5.246 1 69.75 55 GLU B C 1
ATOM 2690 O O . GLU B 1 55 ? 19.516 29.688 -4.586 1 69.75 55 GLU B O 1
ATOM 2695 N N . ASN B 1 56 ? 17.469 29.609 -4.836 1 70.88 56 ASN B N 1
ATOM 2696 C CA . ASN B 1 56 ? 17.188 30.594 -3.803 1 70.88 56 ASN B CA 1
ATOM 2697 C C . ASN B 1 56 ? 16.891 29.938 -2.461 1 70.88 56 ASN B C 1
ATOM 2699 O O . ASN B 1 56 ? 16.188 30.5 -1.629 1 70.88 56 ASN B O 1
ATOM 2703 N N . HIS B 1 57 ? 17.312 28.75 -2.258 1 78.44 57 HIS B N 1
ATOM 2704 C CA . HIS B 1 57 ? 17.172 28 -1.011 1 78.44 57 HIS B CA 1
ATOM 2705 C C . HIS B 1 57 ? 15.727 27.641 -0.733 1 78.44 57 HIS B C 1
ATOM 2707 O O . HIS B 1 57 ? 15.344 27.438 0.42 1 78.44 57 HIS B O 1
ATOM 2713 N N . ILE B 1 58 ? 14.891 27.922 -1.653 1 88.19 58 ILE B N 1
ATOM 2714 C CA . ILE B 1 58 ? 13.523 27.422 -1.628 1 88.19 58 ILE B CA 1
ATOM 2715 C C . ILE B 1 58 ? 13.469 26.047 -2.303 1 88.19 58 ILE B C 1
ATOM 2717 O O . ILE B 1 58 ? 14.125 25.828 -3.318 1 88.19 58 ILE B O 1
ATOM 2721 N N . ILE B 1 59 ? 12.734 25.219 -1.714 1 92.44 59 ILE B N 1
ATOM 2722 C CA . ILE B 1 59 ? 12.617 23.859 -2.25 1 92.44 59 ILE B CA 1
ATOM 2723 C C . ILE B 1 59 ? 11.242 23.672 -2.891 1 92.44 59 ILE B C 1
ATOM 2725 O O . ILE B 1 59 ? 10.219 23.781 -2.215 1 92.44 59 ILE B O 1
ATOM 2729 N N . ASP B 1 60 ? 11.211 23.406 -4.164 1 94.75 60 ASP B N 1
ATOM 2730 C CA . ASP B 1 60 ? 9.945 23.047 -4.789 1 94.75 60 ASP B CA 1
ATOM 2731 C C . ASP B 1 60 ? 9.461 21.672 -4.297 1 94.75 60 ASP B C 1
ATOM 2733 O O . ASP B 1 60 ? 10.25 20.734 -4.199 1 94.75 60 ASP B O 1
ATOM 2737 N N . ALA B 1 61 ? 8.18 21.672 -3.971 1 95.88 61 ALA B N 1
ATOM 2738 C CA . ALA B 1 61 ? 7.613 20.453 -3.414 1 95.88 61 ALA B CA 1
ATOM 2739 C C . ALA B 1 61 ? 6.293 20.094 -4.094 1 95.88 61 ALA B C 1
ATOM 2741 O O . ALA B 1 61 ? 5.387 20.922 -4.172 1 95.88 61 ALA B O 1
ATOM 2742 N N . TRP B 1 62 ? 6.191 18.891 -4.629 1 97 62 TRP B N 1
ATOM 2743 C CA . TRP B 1 62 ? 4.953 18.344 -5.172 1 97 62 TRP B CA 1
ATOM 2744 C C . TRP B 1 62 ? 4.477 17.156 -4.344 1 97 62 TRP B C 1
ATOM 2746 O O . TRP B 1 62 ? 5.246 16.234 -4.066 1 97 62 TRP B O 1
ATOM 2756 N N . ILE B 1 63 ? 3.277 17.172 -3.961 1 95.38 63 ILE B N 1
ATOM 2757 C CA . ILE B 1 63 ? 2.709 16.141 -3.109 1 95.38 63 ILE B CA 1
ATOM 2758 C C . ILE B 1 63 ? 1.647 15.359 -3.881 1 95.38 63 ILE B C 1
ATOM 2760 O O . ILE B 1 63 ? 0.748 15.953 -4.484 1 95.38 63 ILE B O 1
ATOM 2764 N N . HIS B 1 64 ? 1.774 14.062 -3.834 1 95.94 64 HIS B N 1
ATOM 2765 C CA . HIS B 1 64 ? 0.839 13.195 -4.547 1 95.94 64 HIS B CA 1
ATOM 2766 C C . HIS B 1 64 ? 0.247 12.141 -3.619 1 95.94 64 HIS B C 1
ATOM 2768 O O . HIS B 1 64 ? 0.967 11.531 -2.826 1 95.94 64 HIS B O 1
ATOM 2774 N N . THR B 1 65 ? -1.074 12 -3.658 1 92.31 65 THR B N 1
ATOM 2775 C CA . THR B 1 65 ? -1.699 10.758 -3.217 1 92.31 65 THR B CA 1
ATOM 2776 C C . THR B 1 65 ? -1.667 9.711 -4.328 1 92.31 65 THR B C 1
ATOM 2778 O O . THR B 1 65 ? -1.213 9.992 -5.441 1 92.31 65 THR B O 1
ATOM 2781 N N . PRO B 1 66 ? -2.072 8.469 -4.055 1 89.44 66 PRO B N 1
ATOM 2782 C CA . PRO B 1 66 ? -2.092 7.473 -5.133 1 89.44 66 PRO B CA 1
ATOM 2783 C C . PRO B 1 66 ? -3.004 7.875 -6.289 1 89.44 66 PRO B C 1
ATOM 2785 O O . PRO B 1 66 ? -2.799 7.434 -7.422 1 89.44 66 PRO B O 1
ATOM 2788 N N . GLU B 1 67 ? -3.928 8.836 -6.008 1 89.62 67 GLU B N 1
ATOM 2789 C CA . GLU B 1 67 ? -4.949 9.133 -7.004 1 89.62 67 GLU B CA 1
ATOM 2790 C C . GLU B 1 67 ? -4.648 10.453 -7.719 1 89.62 67 GLU B C 1
ATOM 2792 O O . GLU B 1 67 ? -4.969 10.602 -8.898 1 89.62 67 GLU B O 1
ATOM 2797 N N . GLU B 1 68 ? -4.07 11.352 -6.938 1 92 68 GLU B N 1
ATOM 2798 C CA . GLU B 1 68 ? -3.893 12.672 -7.539 1 92 68 GLU B CA 1
ATOM 2799 C C . GLU B 1 68 ? -2.842 13.484 -6.789 1 92 68 GLU B C 1
ATOM 2801 O O . GLU B 1 68 ? -2.412 13.094 -5.703 1 92 68 GLU B O 1
ATOM 2806 N N . GLU B 1 69 ? -2.484 14.602 -7.477 1 94.06 69 GLU B N 1
ATOM 2807 C CA . GLU B 1 69 ? -1.664 15.602 -6.805 1 94.06 69 GLU B CA 1
ATOM 2808 C C . GLU B 1 69 ? -2.514 16.5 -5.914 1 94.06 69 GLU B C 1
ATOM 2810 O O . GLU B 1 69 ? -3.609 16.922 -6.301 1 94.06 69 GLU B O 1
ATOM 2815 N N . ILE B 1 70 ? -2.049 16.781 -4.746 1 88.81 70 ILE B N 1
ATOM 2816 C CA . ILE B 1 70 ? -2.773 17.656 -3.834 1 88.81 70 ILE B CA 1
ATOM 2817 C C . ILE B 1 70 ? -1.941 18.906 -3.549 1 88.81 70 ILE B C 1
ATOM 2819 O O . ILE B 1 70 ? -0.71 18.875 -3.619 1 88.81 70 ILE B O 1
ATOM 2823 N N . PRO B 1 71 ? -2.578 20 -3.236 1 88.81 71 PRO B N 1
ATOM 2824 C CA . PRO B 1 71 ? -1.867 21.266 -3.123 1 88.81 71 PRO B CA 1
ATOM 2825 C C . PRO B 1 71 ? -1.084 21.391 -1.817 1 88.81 71 PRO B C 1
ATOM 2827 O O . PRO B 1 71 ? -0.184 22.234 -1.71 1 88.81 71 PRO B O 1
ATOM 2830 N N . PHE B 1 72 ? -1.484 20.641 -0.862 1 86.12 72 PHE B N 1
ATOM 2831 C CA . PHE B 1 72 ? -0.885 20.766 0.461 1 86.12 72 PHE B CA 1
ATOM 2832 C C . PHE B 1 72 ? -0.99 19.453 1.23 1 86.12 72 PHE B C 1
ATOM 2834 O O . PHE B 1 72 ? -1.925 18.672 1.021 1 86.12 72 PHE B O 1
ATOM 2841 N N . GLY B 1 73 ? -0.014 19.25 2.125 1 86.38 73 GLY B N 1
ATOM 2842 C CA . GLY B 1 73 ? 0.005 18.125 3.057 1 86.38 73 GLY B CA 1
ATOM 2843 C C . GLY B 1 73 ? 0.926 18.359 4.238 1 86.38 73 GLY B C 1
ATOM 2844 O O . GLY B 1 73 ? 2.059 18.812 4.074 1 86.38 73 GLY B O 1
ATOM 2845 N N . GLY B 1 74 ? 0.487 18.109 5.344 1 88.06 74 GLY B N 1
ATOM 2846 C CA . GLY B 1 74 ? 1.259 18.344 6.555 1 88.06 74 GLY B CA 1
ATOM 2847 C C . GLY B 1 74 ? 2.371 17.328 6.758 1 88.06 74 GLY B C 1
ATOM 2848 O O . GLY B 1 74 ? 3.549 17.703 6.805 1 88.06 74 GLY B O 1
ATOM 2849 N N . HIS B 1 75 ? 1.995 16.016 6.77 1 92.06 75 HIS B N 1
ATOM 2850 C CA . HIS B 1 75 ? 3.016 15.016 7.082 1 92.06 75 HIS B CA 1
ATOM 2851 C C . HIS B 1 75 ? 4.07 14.945 5.984 1 92.06 75 HIS B C 1
ATOM 2853 O O . HIS B 1 75 ? 5.262 14.781 6.27 1 92.06 75 HIS B O 1
ATOM 2859 N N . PRO B 1 76 ? 3.729 15.172 4.723 1 95.38 76 PRO B N 1
ATOM 2860 C CA . PRO B 1 76 ? 4.777 15.172 3.701 1 95.38 76 PRO B CA 1
ATOM 2861 C C . PRO B 1 76 ? 5.816 16.281 3.926 1 95.38 76 PRO B C 1
ATOM 2863 O O . PRO B 1 76 ? 7.016 16.047 3.76 1 95.38 76 PRO B O 1
ATOM 2866 N N . LEU B 1 77 ? 5.367 17.422 4.289 1 94.31 77 LEU B N 1
ATOM 2867 C CA . LEU B 1 77 ? 6.293 18.547 4.449 1 94.31 77 LEU B CA 1
ATOM 2868 C C . LEU B 1 77 ? 7.172 18.359 5.68 1 94.31 77 LEU B C 1
ATOM 2870 O O . LEU B 1 77 ? 8.352 18.703 5.664 1 94.31 77 LEU B O 1
ATOM 2874 N N . ILE B 1 78 ? 6.633 17.828 6.711 1 95.75 78 ILE B N 1
ATOM 2875 C CA . ILE B 1 78 ? 7.418 17.516 7.898 1 95.75 78 ILE B CA 1
ATOM 2876 C C . ILE B 1 78 ? 8.469 16.453 7.559 1 95.75 78 ILE B C 1
ATOM 2878 O O . ILE B 1 78 ? 9.641 16.609 7.914 1 95.75 78 ILE B O 1
ATOM 2882 N N . GLY B 1 79 ? 8.055 15.414 6.895 1 96.69 79 GLY B N 1
ATOM 2883 C CA . GLY B 1 79 ? 8.992 14.391 6.461 1 96.69 79 GLY B CA 1
ATOM 2884 C C . GLY B 1 79 ? 10.07 14.922 5.539 1 96.69 79 GLY B C 1
ATOM 2885 O O . GLY B 1 79 ? 11.234 14.555 5.66 1 96.69 79 GLY B O 1
ATOM 2886 N N . ALA B 1 80 ? 9.656 15.766 4.617 1 95.88 80 ALA B N 1
ATOM 2887 C CA . ALA B 1 80 ? 10.602 16.391 3.693 1 95.88 80 ALA B CA 1
ATOM 2888 C C . ALA B 1 80 ? 11.648 17.203 4.449 1 95.88 80 ALA B C 1
ATOM 2890 O O . ALA B 1 80 ? 12.836 17.141 4.133 1 95.88 80 ALA B O 1
ATOM 2891 N N . ALA B 1 81 ? 11.203 17.969 5.406 1 93.88 81 ALA B N 1
ATOM 2892 C CA . ALA B 1 81 ? 12.125 18.766 6.203 1 93.88 81 ALA B CA 1
ATOM 2893 C C . ALA B 1 81 ? 13.117 17.891 6.953 1 93.88 81 ALA B C 1
ATOM 2895 O O . ALA B 1 81 ? 14.312 18.203 7.016 1 93.88 81 ALA B O 1
ATOM 2896 N N . PHE B 1 82 ? 12.656 16.875 7.531 1 94.56 82 PHE B N 1
ATOM 2897 C CA . PHE B 1 82 ? 13.5 15.914 8.234 1 94.56 82 PHE B CA 1
ATOM 2898 C C . PHE B 1 82 ? 14.602 15.383 7.324 1 94.56 82 PHE B C 1
ATOM 2900 O O . PHE B 1 82 ? 15.773 15.375 7.703 1 94.56 82 PHE B O 1
ATOM 2907 N N . ILE B 1 83 ? 14.195 14.984 6.062 1 93.75 83 ILE B N 1
ATOM 2908 C CA . ILE B 1 83 ? 15.148 14.43 5.105 1 93.75 83 ILE B CA 1
ATOM 2909 C C . ILE B 1 83 ? 16.125 15.516 4.676 1 93.75 83 ILE B C 1
ATOM 2911 O O . ILE B 1 83 ? 17.328 15.266 4.57 1 93.75 83 ILE B O 1
ATOM 2915 N N . TRP B 1 84 ? 15.586 16.625 4.406 1 88.25 84 TRP B N 1
ATOM 2916 C CA . TRP B 1 84 ? 16.453 17.719 3.996 1 88.25 84 TRP B CA 1
ATOM 2917 C C . TRP B 1 84 ? 17.484 18.047 5.074 1 88.25 84 TRP B C 1
ATOM 2919 O O . TRP B 1 84 ? 18.672 18.219 4.773 1 88.25 84 TRP B O 1
ATOM 2929 N N . HIS B 1 85 ? 17.031 18.078 6.281 1 87.12 85 HIS B N 1
ATOM 2930 C CA . HIS B 1 85 ? 17.906 18.344 7.418 1 87.12 85 HIS B CA 1
ATOM 2931 C C . HIS B 1 85 ? 18.953 17.25 7.574 1 87.12 85 HIS B C 1
ATOM 2933 O O . HIS B 1 85 ? 20.109 17.531 7.859 1 87.12 85 HIS B O 1
ATOM 2939 N N . SER B 1 86 ? 18.562 16.062 7.402 1 83.94 86 SER B N 1
ATOM 2940 C CA . SER B 1 86 ? 19.453 14.914 7.555 1 83.94 86 SER B CA 1
ATOM 2941 C C . SER B 1 86 ? 20.516 14.883 6.453 1 83.94 86 SER B C 1
ATOM 2943 O O . SER B 1 86 ? 21.656 14.492 6.691 1 83.94 86 SER B O 1
ATOM 2945 N N . ARG B 1 87 ? 20.156 15.195 5.309 1 80.06 87 ARG B N 1
ATOM 2946 C CA . ARG B 1 87 ? 21.016 15.086 4.137 1 80.06 87 ARG B CA 1
ATOM 2947 C C . ARG B 1 87 ? 21.953 16.281 4.035 1 80.06 87 ARG B C 1
ATOM 2949 O O . ARG B 1 87 ? 23.125 16.141 3.666 1 80.06 87 ARG B O 1
ATOM 2956 N N . TYR B 1 88 ? 21.438 17.406 4.18 1 74 88 TYR B N 1
ATOM 2957 C CA . TYR B 1 88 ? 22.219 18.594 3.832 1 74 88 TYR B CA 1
ATOM 2958 C C . TYR B 1 88 ? 22.719 19.297 5.082 1 74 88 TYR B C 1
ATOM 2960 O O . TYR B 1 88 ? 23.5 20.25 4.992 1 74 88 TYR B O 1
ATOM 2968 N N . GLY B 1 89 ? 22.594 18.609 6.18 1 68 89 GLY B N 1
ATOM 2969 C CA . GLY B 1 89 ? 23.156 19.234 7.375 1 68 89 GLY B CA 1
ATOM 2970 C C . GLY B 1 89 ? 22.625 20.641 7.621 1 68 89 GLY B C 1
ATOM 2971 O O . GLY B 1 89 ? 22.188 21.312 6.688 1 68 89 GLY B O 1
ATOM 2972 N N . SER B 1 90 ? 21.719 20.875 8.602 1 59.25 90 SER B N 1
ATOM 2973 C CA . SER B 1 90 ? 21.25 22.266 8.562 1 59.25 90 SER B CA 1
ATOM 2974 C C . SER B 1 90 ? 21.734 23.047 9.773 1 59.25 90 SER B C 1
ATOM 2976 O O . SER B 1 90 ? 21.531 22.625 10.914 1 59.25 90 SER B O 1
ATOM 2978 N N . THR B 1 91 ? 22.812 23.812 9.516 1 64.25 91 THR B N 1
ATOM 2979 C CA . THR B 1 91 ? 22.953 24.891 10.477 1 64.25 91 THR B CA 1
ATOM 2980 C C . THR B 1 91 ? 21.672 25.734 10.523 1 64.25 91 THR B C 1
ATOM 2982 O O . THR B 1 91 ? 21.5 26.562 11.43 1 64.25 91 THR B O 1
ATOM 2985 N N . LEU B 1 92 ? 20.734 25.453 9.516 1 66.81 92 LEU B N 1
ATOM 2986 C CA . LEU B 1 92 ? 19.547 26.297 9.477 1 66.81 92 LEU B CA 1
ATOM 2987 C C . LEU B 1 92 ? 18.375 25.625 10.195 1 66.81 92 LEU B C 1
ATOM 2989 O O . LEU B 1 92 ? 18.188 24.406 10.078 1 66.81 92 LEU B O 1
ATOM 2993 N N . ASN B 1 93 ? 17.734 26.312 11.086 1 82.06 93 ASN B N 1
ATOM 2994 C CA . ASN B 1 93 ? 16.578 25.875 11.867 1 82.06 93 ASN B CA 1
ATOM 2995 C C . ASN B 1 93 ? 15.273 26.109 11.117 1 82.06 93 ASN B C 1
ATOM 2997 O O . ASN B 1 93 ? 14.203 26.141 11.719 1 82.06 93 ASN B O 1
ATOM 3001 N N . LYS B 1 94 ? 15.461 26.344 9.664 1 88.12 94 LYS B N 1
ATOM 3002 C CA . LYS B 1 94 ? 14.25 26.625 8.898 1 88.12 94 LYS B CA 1
ATOM 3003 C C . LYS B 1 94 ? 14.398 26.172 7.445 1 88.12 94 LYS B C 1
ATOM 3005 O O . LYS B 1 94 ? 15.453 26.359 6.836 1 88.12 94 LYS B O 1
ATOM 3010 N N . VAL B 1 95 ? 13.391 25.562 6.902 1 90.12 95 VAL B N 1
ATOM 3011 C CA . VAL B 1 95 ? 13.297 25.234 5.484 1 90.12 95 VAL B CA 1
ATOM 3012 C C . VAL B 1 95 ? 11.977 25.766 4.922 1 90.12 95 VAL B C 1
ATOM 3014 O O . VAL B 1 95 ? 10.945 25.719 5.594 1 90.12 95 VAL B O 1
ATOM 3017 N N . VAL B 1 96 ? 12.023 26.344 3.689 1 91.44 96 VAL B N 1
ATOM 3018 C CA . VAL B 1 96 ? 10.82 26.859 3.047 1 91.44 96 VAL B CA 1
ATOM 3019 C C . VAL B 1 96 ? 10.508 26.031 1.799 1 91.44 96 VAL B C 1
ATOM 3021 O O . VAL B 1 96 ? 11.344 25.906 0.9 1 91.44 96 VAL B O 1
ATOM 3024 N N . PHE B 1 97 ? 9.336 25.516 1.756 1 93.38 97 PHE B N 1
ATOM 3025 C CA . PHE B 1 97 ? 8.875 24.734 0.61 1 93.38 97 PHE B CA 1
ATOM 3026 C C . PHE B 1 97 ? 7.906 25.562 -0.239 1 93.38 97 PHE B C 1
ATOM 3028 O O . PHE B 1 97 ? 7.047 26.266 0.293 1 93.38 97 PHE B O 1
ATOM 3035 N N . ARG B 1 98 ? 8.078 25.469 -1.548 1 94 98 ARG B N 1
ATOM 3036 C CA . ARG B 1 98 ? 7.07 25.984 -2.471 1 94 98 ARG B CA 1
ATOM 3037 C C . ARG B 1 98 ? 6.113 24.891 -2.914 1 94 98 ARG B C 1
ATOM 3039 O O . ARG B 1 98 ? 6.516 23.938 -3.588 1 94 98 ARG B O 1
ATOM 3046 N N . THR B 1 99 ? 4.902 24.953 -2.434 1 92.44 99 THR B N 1
ATOM 3047 C CA . THR B 1 99 ? 3.84 24.031 -2.814 1 92.44 99 THR B CA 1
ATOM 3048 C C . THR B 1 99 ? 2.822 24.719 -3.719 1 92.44 99 THR B C 1
ATOM 3050 O O . THR B 1 99 ? 2.949 25.922 -4.008 1 92.44 99 THR B O 1
ATOM 3053 N N . LYS B 1 100 ? 1.814 24.016 -4.211 1 89.88 100 LYS B N 1
ATOM 3054 C CA . LYS B 1 100 ? 0.741 24.609 -5.004 1 89.88 100 LYS B CA 1
ATOM 3055 C C . LYS B 1 100 ? -0.077 25.594 -4.172 1 89.88 100 LYS B C 1
ATOM 3057 O O . LYS B 1 100 ? -0.699 26.516 -4.715 1 89.88 100 LYS B O 1
ATOM 3062 N N . SER B 1 101 ? -0.033 25.438 -2.877 1 84.75 101 SER B N 1
ATOM 3063 C CA . SER B 1 101 ? -0.764 26.328 -1.982 1 84.75 101 SER B CA 1
ATOM 3064 C C . SER B 1 101 ? 0.094 27.516 -1.567 1 84.75 101 SER B C 1
ATOM 3066 O O . SER B 1 101 ? -0.348 28.359 -0.792 1 84.75 101 SER B O 1
ATOM 3068 N N . GLY B 1 102 ? 1.304 27.578 -2.055 1 88.69 102 GLY B N 1
ATOM 3069 C CA . GLY B 1 102 ? 2.191 28.688 -1.716 1 88.69 102 GLY B CA 1
ATOM 3070 C C . GLY B 1 102 ? 3.41 28.25 -0.926 1 88.69 102 GLY B C 1
ATOM 3071 O O . GLY B 1 102 ? 3.779 27.078 -0.944 1 88.69 102 GLY B O 1
ATOM 3072 N N . LEU B 1 103 ? 4.047 29.234 -0.327 1 90 103 LEU B N 1
ATOM 3073 C CA . LEU B 1 103 ? 5.25 28.984 0.461 1 90 103 LEU B CA 1
ATOM 3074 C C . LEU B 1 103 ? 4.891 28.516 1.865 1 90 103 LEU B C 1
ATOM 3076 O O . LEU B 1 103 ? 4.047 29.109 2.533 1 90 103 LEU B O 1
ATOM 3080 N N . VAL B 1 104 ? 5.547 27.469 2.311 1 90 104 VAL B N 1
ATOM 3081 C CA . VAL B 1 104 ? 5.289 26.906 3.633 1 90 104 VAL B CA 1
ATOM 3082 C C . VAL B 1 104 ? 6.605 26.734 4.387 1 90 104 VAL B C 1
ATOM 3084 O O . VAL B 1 104 ? 7.391 25.844 4.082 1 90 104 VAL B O 1
ATOM 3087 N N . PRO B 1 105 ? 6.766 27.516 5.379 1 92 105 PRO B N 1
ATOM 3088 C CA . PRO B 1 105 ? 7.961 27.328 6.211 1 92 105 PRO B CA 1
ATOM 3089 C C . PRO B 1 105 ? 7.812 26.188 7.207 1 92 105 PRO B C 1
ATOM 3091 O O . PRO B 1 105 ? 6.734 26 7.773 1 92 105 PRO B O 1
ATOM 3094 N N . VAL B 1 106 ? 8.859 25.453 7.41 1 93.31 106 VAL B N 1
ATOM 3095 C CA . VAL B 1 106 ? 8.969 24.438 8.461 1 93.31 106 VAL B CA 1
ATOM 3096 C C . VAL B 1 106 ? 10.172 24.75 9.344 1 93.31 106 VAL B C 1
ATOM 3098 O O . VAL B 1 106 ? 11.305 24.859 8.859 1 93.31 106 VAL B O 1
ATOM 3101 N N . LEU B 1 107 ? 9.844 24.938 10.594 1 93.25 107 LEU B N 1
ATOM 3102 C CA . LEU B 1 107 ? 10.883 25.219 11.578 1 93.25 107 LEU B CA 1
ATOM 3103 C C . LEU B 1 107 ? 11.297 23.953 12.312 1 93.25 107 LEU B C 1
ATOM 3105 O O . LEU B 1 107 ? 10.461 23.094 12.594 1 93.25 107 LEU B O 1
ATOM 3109 N N . ILE B 1 108 ? 12.539 23.953 12.656 1 90.44 108 ILE B N 1
ATOM 3110 C CA . ILE B 1 108 ? 13.062 22.812 13.391 1 90.44 108 ILE B CA 1
ATOM 3111 C C . ILE B 1 108 ? 13.43 23.234 14.812 1 90.44 108 ILE B C 1
ATOM 3113 O O . ILE B 1 108 ? 14.18 24.188 15 1 90.44 108 ILE B O 1
ATOM 3117 N N . ASP B 1 109 ? 12.859 22.562 15.742 1 91.19 109 ASP B N 1
ATOM 3118 C CA . ASP B 1 109 ? 13.297 22.688 17.141 1 91.19 109 ASP B CA 1
ATOM 3119 C C . ASP B 1 109 ? 14.367 21.656 17.484 1 91.19 109 ASP B C 1
ATOM 3121 O O . ASP B 1 109 ? 14.055 20.5 17.766 1 91.19 109 ASP B O 1
ATOM 3125 N N . ASN B 1 110 ? 15.555 22.062 17.578 1 85.25 110 ASN B N 1
ATOM 3126 C CA . ASN B 1 110 ? 16.688 21.156 17.75 1 85.25 110 ASN B CA 1
ATOM 3127 C C . ASN B 1 110 ? 16.688 20.5 19.125 1 85.25 110 ASN B C 1
ATOM 3129 O O . ASN B 1 110 ? 17.297 19.438 19.297 1 85.25 110 ASN B O 1
ATOM 3133 N N . GLN B 1 111 ? 16.078 21.156 20.031 1 86.88 111 GLN B N 1
ATOM 3134 C CA . GLN B 1 111 ? 16.031 20.609 21.375 1 86.88 111 GLN B CA 1
ATOM 3135 C C . GLN B 1 111 ? 15.086 19.406 21.453 1 86.88 111 GLN B C 1
ATOM 3137 O O . GLN B 1 111 ? 15.406 18.391 22.078 1 86.88 111 GLN B O 1
ATOM 3142 N N . THR B 1 112 ? 13.984 19.469 20.766 1 90.81 112 THR B N 1
ATOM 3143 C CA . THR B 1 112 ? 12.961 18.438 20.859 1 90.81 112 THR B CA 1
ATOM 3144 C C . THR B 1 112 ? 12.945 17.578 19.594 1 90.81 112 THR B C 1
ATOM 3146 O O . THR B 1 112 ? 12.281 16.531 19.562 1 90.81 112 THR B O 1
ATOM 3149 N N . SER B 1 113 ? 13.609 18.031 18.562 1 91.12 113 SER B N 1
ATOM 3150 C CA . SER B 1 113 ? 13.617 17.359 17.266 1 91.12 113 SER B CA 1
ATOM 3151 C C . SER B 1 113 ? 12.234 17.375 16.625 1 91.12 113 SER B C 1
ATOM 3153 O O . SER B 1 113 ? 11.875 16.453 15.898 1 91.12 113 SER B O 1
ATOM 3155 N N . ILE B 1 114 ? 11.492 18.375 17.047 1 95.81 114 ILE B N 1
ATOM 3156 C CA . ILE B 1 114 ? 10.164 18.547 16.453 1 95.81 114 ILE B CA 1
ATOM 3157 C C . ILE B 1 114 ? 10.25 19.516 15.273 1 95.81 114 ILE B C 1
ATOM 3159 O O . ILE B 1 114 ? 10.883 20.562 15.375 1 95.81 114 ILE B O 1
ATOM 3163 N N . TYR B 1 115 ? 9.688 19.109 14.195 1 96.06 115 TYR B N 1
ATOM 3164 C CA . TYR B 1 115 ? 9.508 19.953 13.031 1 96.06 115 TYR B CA 1
ATOM 3165 C C . TYR B 1 115 ? 8.133 20.609 13.039 1 96.06 115 TYR B C 1
ATOM 3167 O O . TYR B 1 115 ? 7.109 19.938 13.102 1 96.06 115 TYR B O 1
ATOM 3175 N N . TRP B 1 116 ? 8.086 21.938 12.953 1 96.31 116 TRP B N 1
ATOM 3176 C CA . TRP B 1 116 ? 6.848 22.703 13.07 1 96.31 116 TRP B CA 1
ATOM 3177 C C . TRP B 1 116 ? 6.469 23.328 11.727 1 96.31 116 TRP B C 1
ATOM 3179 O O . TRP B 1 116 ? 7.211 24.156 11.188 1 96.31 116 TRP B O 1
ATOM 3189 N N . MET B 1 117 ? 5.348 23 11.305 1 94.25 117 MET B N 1
ATOM 3190 C CA . MET B 1 117 ? 4.805 23.609 10.094 1 94.25 117 MET B CA 1
ATOM 3191 C C . MET B 1 117 ? 3.801 24.703 10.445 1 94.25 117 MET B C 1
ATOM 3193 O O . MET B 1 117 ? 3.01 24.547 11.383 1 94.25 117 MET B O 1
ATOM 3197 N N . THR B 1 118 ? 3.867 25.781 9.734 1 91.62 118 THR B N 1
ATOM 3198 C CA . THR B 1 118 ? 2.863 26.828 9.844 1 91.62 118 THR B CA 1
ATOM 3199 C C . THR B 1 118 ? 1.761 26.641 8.805 1 91.62 118 THR B C 1
ATOM 3201 O O . THR B 1 118 ? 2.037 26.531 7.605 1 91.62 118 THR B O 1
ATOM 3204 N N . GLN B 1 119 ? 0.565 26.609 9.305 1 89.06 119 GLN B N 1
ATOM 3205 C CA . GLN B 1 119 ? -0.542 26.406 8.375 1 89.06 119 GLN B CA 1
ATOM 3206 C C . GLN B 1 119 ? -1.173 27.75 7.988 1 89.06 119 GLN B C 1
ATOM 3208 O O . GLN B 1 119 ? -0.867 28.781 8.586 1 89.06 119 GLN B O 1
ATOM 3213 N N . GLN B 1 120 ? -1.982 27.688 6.98 1 86.25 120 GLN B N 1
ATOM 3214 C CA . GLN B 1 120 ? -2.684 28.891 6.531 1 86.25 120 GLN B CA 1
ATOM 3215 C C . GLN B 1 120 ? -3.703 29.344 7.566 1 86.25 120 GLN B C 1
ATOM 3217 O O . GLN B 1 120 ? -4.105 28.578 8.438 1 86.25 120 GLN B O 1
ATOM 3222 N N . THR B 1 121 ? -4.062 30.625 7.406 1 90.75 121 THR B N 1
ATOM 3223 C CA . THR B 1 121 ? -5.109 31.156 8.273 1 90.75 121 THR B CA 1
ATOM 3224 C C . THR B 1 121 ? -6.391 30.344 8.133 1 90.75 121 THR B C 1
ATOM 3226 O O . THR B 1 121 ? -6.855 30.094 7.023 1 90.75 121 THR B O 1
ATOM 3229 N N . PRO B 1 122 ? -6.895 29.922 9.273 1 94.5 122 PRO B N 1
ATOM 3230 C CA . PRO B 1 122 ? -8.094 29.094 9.211 1 94.5 122 PRO B CA 1
ATOM 3231 C C . PRO B 1 122 ? -9.289 29.812 8.602 1 94.5 122 PRO B C 1
ATOM 3233 O O . PRO B 1 122 ? -9.5 31 8.867 1 94.5 122 PRO B O 1
ATOM 3236 N N . GLN B 1 123 ? -9.984 29.109 7.766 1 94 123 GLN B N 1
ATOM 3237 C CA . GLN B 1 123 ? -11.266 29.547 7.215 1 94 123 GLN B CA 1
ATOM 3238 C C . GLN B 1 123 ? -12.406 28.656 7.691 1 94 123 GLN B C 1
ATOM 3240 O O . GLN B 1 123 ? -12.383 27.438 7.484 1 94 123 GLN B O 1
ATOM 3245 N N . PHE B 1 124 ? -13.391 29.312 8.328 1 95.31 124 PHE B N 1
ATOM 3246 C CA . PHE B 1 124 ? -14.562 28.609 8.828 1 95.31 124 PHE B CA 1
ATOM 3247 C C . PHE B 1 124 ? -15.727 28.719 7.852 1 95.31 124 PHE B C 1
ATOM 3249 O O . PHE B 1 124 ? -16.156 29.828 7.531 1 95.31 124 PHE B O 1
ATOM 3256 N N . SER B 1 125 ? -16.156 27.594 7.461 1 96.25 125 SER B N 1
ATOM 3257 C CA . SER B 1 125 ? -17.219 27.594 6.453 1 96.25 125 SER B CA 1
ATOM 3258 C C . SER B 1 125 ? -18.531 27.047 7.02 1 96.25 125 SER B C 1
ATOM 3260 O O . SER B 1 125 ? -18.969 27.469 8.086 1 96.25 125 SER B O 1
ATOM 3262 N N . GLN B 1 126 ? -19.172 26.141 6.277 1 95.44 126 GLN B N 1
ATOM 3263 C CA . GLN B 1 126 ? -20.547 25.781 6.609 1 95.44 126 GLN B CA 1
ATOM 3264 C C . GLN B 1 126 ? -20.578 24.766 7.758 1 95.44 126 GLN B C 1
ATOM 3266 O O . GLN B 1 126 ? -19.688 23.922 7.867 1 95.44 126 GLN B O 1
ATOM 3271 N N . VAL B 1 127 ? -21.625 24.969 8.531 1 97.5 127 VAL B N 1
ATOM 3272 C CA . VAL B 1 127 ? -21.938 23.984 9.57 1 97.5 127 VAL B CA 1
ATOM 3273 C C . VAL B 1 127 ? -22.766 22.844 8.969 1 97.5 127 VAL B C 1
ATOM 3275 O O . VAL B 1 127 ? -23.688 23.078 8.195 1 97.5 127 VAL B O 1
ATOM 3278 N N . ILE B 1 128 ? -22.359 21.656 9.32 1 97.69 128 ILE B N 1
ATOM 3279 C CA . ILE B 1 128 ? -23.062 20.469 8.852 1 97.69 128 ILE B CA 1
ATOM 3280 C C . ILE B 1 128 ? -24.047 20 9.922 1 97.69 128 ILE B C 1
ATOM 3282 O O . ILE B 1 128 ? -23.672 19.812 11.086 1 97.69 128 ILE B O 1
ATOM 3286 N N . PRO B 1 129 ? -25.297 19.766 9.5 1 95.88 129 PRO B N 1
ATOM 3287 C CA . PRO B 1 129 ? -26.266 19.266 10.484 1 95.88 129 PRO B CA 1
ATOM 3288 C C . PRO B 1 129 ? -25.844 17.938 11.102 1 95.88 129 PRO B C 1
ATOM 3290 O O . PRO B 1 129 ? -25.344 17.062 10.406 1 95.88 129 PRO B O 1
ATOM 3293 N N . PRO B 1 130 ? -26.109 17.828 12.359 1 94.44 130 PRO B N 1
ATOM 3294 C CA . PRO B 1 130 ? -25.672 16.609 13.062 1 94.44 130 PRO B CA 1
ATOM 3295 C C . PRO B 1 130 ? -26.25 15.344 12.445 1 94.44 130 PRO B C 1
ATOM 3297 O O . PRO B 1 130 ? -25.578 14.305 12.414 1 94.44 130 PRO B O 1
ATOM 3300 N N . TYR B 1 131 ? -27.453 15.414 11.984 1 95.56 131 TYR B N 1
ATOM 3301 C CA . TYR B 1 131 ? -28.078 14.227 11.414 1 95.56 131 TYR B CA 1
ATOM 3302 C C . TYR B 1 131 ? -27.328 13.766 10.164 1 95.56 131 TYR B C 1
ATOM 3304 O O . TYR B 1 131 ? -27.203 12.562 9.914 1 95.56 131 TYR B O 1
ATOM 3312 N N . GLU B 1 132 ? -26.844 14.672 9.477 1 96.94 132 GLU B N 1
ATOM 3313 C CA . GLU B 1 132 ? -26.078 14.336 8.273 1 96.94 132 GLU B CA 1
ATOM 3314 C C . GLU B 1 132 ? -24.719 13.742 8.633 1 96.94 132 GLU B C 1
ATOM 3316 O O . GLU B 1 132 ? -24.297 12.734 8.055 1 96.94 132 GLU B O 1
ATOM 3321 N N . ALA B 1 133 ? -24.078 14.398 9.57 1 97.5 133 ALA B N 1
ATOM 3322 C CA . ALA B 1 133 ? -22.797 13.891 10.031 1 97.5 133 ALA B CA 1
ATOM 3323 C C . ALA B 1 133 ? -22.938 12.492 10.625 1 97.5 133 ALA B C 1
ATOM 3325 O O . ALA B 1 133 ? -22.078 11.625 10.422 1 97.5 133 ALA B O 1
ATOM 3326 N N . ALA B 1 134 ? -24.031 12.281 11.32 1 98.12 134 ALA B N 1
ATOM 3327 C CA . ALA B 1 134 ? -24.297 10.992 11.938 1 98.12 134 ALA B CA 1
ATOM 3328 C C . ALA B 1 134 ? -24.438 9.898 10.883 1 98.12 134 ALA B C 1
ATOM 3330 O O . ALA B 1 134 ? -23.906 8.797 11.047 1 98.12 134 ALA B O 1
ATOM 3331 N N . LYS B 1 135 ? -25.094 10.188 9.859 1 97.62 135 LYS B N 1
ATOM 3332 C CA . LYS B 1 135 ? -25.281 9.242 8.766 1 97.62 135 LYS B CA 1
ATOM 3333 C C . LYS B 1 135 ? -23.953 8.891 8.102 1 97.62 135 LYS B C 1
ATOM 3335 O O . LYS B 1 135 ? -23.688 7.727 7.812 1 97.62 135 LYS B O 1
ATOM 3340 N N . VAL B 1 136 ? -23.125 9.836 7.91 1 97.94 136 VAL B N 1
ATOM 3341 C CA . VAL B 1 136 ? -21.844 9.664 7.238 1 97.94 136 VAL B CA 1
ATOM 3342 C C . VAL B 1 136 ? -20.922 8.828 8.109 1 97.94 136 VAL B C 1
ATOM 3344 O O . VAL B 1 136 ? -20.203 7.957 7.602 1 97.94 136 VAL B O 1
ATOM 3347 N N . LEU B 1 137 ? -21 9.039 9.414 1 98.31 137 LEU B N 1
ATOM 3348 C CA . LEU B 1 137 ? -20 8.469 10.312 1 98.31 137 LEU B CA 1
ATOM 3349 C C . LEU B 1 137 ? -20.531 7.215 11 1 98.31 137 LEU B C 1
ATOM 3351 O O . LEU B 1 137 ? -19.844 6.609 11.82 1 98.31 137 LEU B O 1
ATOM 3355 N N . GLY B 1 138 ? -21.766 6.848 10.695 1 97.81 138 GLY B N 1
ATOM 3356 C CA . GLY B 1 138 ? -22.359 5.688 11.32 1 97.81 138 GLY B CA 1
ATOM 3357 C C . GLY B 1 138 ? -22.609 5.867 12.812 1 97.81 138 GLY B C 1
ATOM 3358 O O . GLY B 1 138 ? -22.375 4.953 13.602 1 97.81 138 GLY B O 1
ATOM 3359 N N . LEU B 1 139 ? -22.922 7.035 13.148 1 98.06 139 LEU B N 1
ATOM 3360 C CA . LEU B 1 139 ? -23.141 7.391 14.547 1 98.06 139 LEU B CA 1
ATOM 3361 C C . LEU B 1 139 ? -24.578 7.871 14.766 1 98.06 139 LEU B C 1
ATOM 3363 O O . LEU B 1 139 ? -25.375 7.883 13.828 1 98.06 139 LEU B O 1
ATOM 3367 N N . LYS B 1 140 ? -24.953 8.141 16.047 1 97.44 140 LYS B N 1
ATOM 3368 C CA . LYS B 1 140 ? -26.188 8.82 16.422 1 97.44 140 LYS B CA 1
ATOM 3369 C C . LYS B 1 140 ? -25.922 10.297 16.734 1 97.44 140 LYS B C 1
ATOM 3371 O O . LYS B 1 140 ? -24.812 10.672 17.109 1 97.44 140 LYS B O 1
ATOM 3376 N N . GLU B 1 141 ? -26.891 11.086 16.547 1 97.31 141 GLU B N 1
ATOM 3377 C CA . GLU B 1 141 ? -26.75 12.508 16.828 1 97.31 141 GLU B CA 1
ATOM 3378 C C . GLU B 1 141 ? -26.234 12.75 18.25 1 97.31 141 GLU B C 1
ATOM 3380 O O . GLU B 1 141 ? -25.438 13.656 18.484 1 97.31 141 GLU B O 1
ATOM 3385 N N . VAL B 1 142 ? -26.672 11.945 19.172 1 97.31 142 VAL B N 1
ATOM 3386 C CA . VAL B 1 142 ? -26.359 12.133 20.578 1 97.31 142 VAL B CA 1
ATOM 3387 C C . VAL B 1 142 ? -24.891 11.828 20.828 1 97.31 142 VAL B C 1
ATOM 3389 O O . VAL B 1 142 ? -24.344 12.188 21.875 1 97.31 142 VAL B O 1
ATOM 3392 N N . ASP B 1 143 ? -24.234 11.211 19.891 1 98.06 143 ASP B N 1
ATOM 3393 C CA . ASP B 1 143 ? -22.828 10.82 20.047 1 98.06 143 ASP B CA 1
ATOM 3394 C C . ASP B 1 143 ? -21.906 12.031 19.891 1 98.06 143 ASP B C 1
ATOM 3396 O O . ASP B 1 143 ? -20.734 11.969 20.266 1 98.06 143 ASP B O 1
ATOM 3400 N N . PHE B 1 144 ? -22.422 13.055 19.312 1 97.94 144 PHE B N 1
ATOM 3401 C CA . PHE B 1 144 ? -21.625 14.242 19.047 1 97.94 144 PHE B CA 1
ATOM 3402 C C . PHE B 1 144 ? -21.5 15.109 20.297 1 97.94 144 PHE B C 1
ATOM 3404 O O . PHE B 1 144 ? -22.25 14.906 21.266 1 97.94 144 PHE B O 1
ATOM 3411 N N . HIS B 1 145 ? -20.5 15.984 20.266 1 96.12 145 HIS B N 1
ATOM 3412 C CA . HIS B 1 145 ? -20.344 16.938 21.359 1 96.12 145 HIS B CA 1
ATOM 3413 C C . HIS B 1 145 ? -21.609 17.781 21.531 1 96.12 145 HIS B C 1
ATOM 3415 O O . HIS B 1 145 ? -22.188 18.234 20.531 1 96.12 145 HIS B O 1
ATOM 3421 N N . PRO B 1 146 ? -22 18.047 22.703 1 93.88 146 PRO B N 1
ATOM 3422 C CA . PRO B 1 146 ? -23.297 18.688 22.922 1 93.88 146 PRO B CA 1
ATOM 3423 C C . PRO B 1 146 ? -23.297 20.172 22.547 1 93.88 146 PRO B C 1
ATOM 3425 O O . PRO B 1 146 ? -24.344 20.719 22.203 1 93.88 146 PRO B O 1
ATOM 3428 N N . PHE B 1 147 ? -22.156 20.812 22.562 1 95.19 147 PHE B N 1
ATOM 3429 C CA . PHE B 1 147 ? -22.156 22.25 22.422 1 95.19 147 PHE B CA 1
ATOM 3430 C C . PHE B 1 147 ? -21.406 22.672 21.156 1 95.19 147 PHE B C 1
ATOM 3432 O O . PHE B 1 147 ? -21.516 23.812 20.719 1 95.19 147 PHE B O 1
ATOM 3439 N N . TRP B 1 148 ? -20.562 21.828 20.625 1 97.38 148 TRP B N 1
ATOM 3440 C CA . TRP B 1 148 ? -19.75 22.172 19.469 1 97.38 148 TRP B CA 1
ATOM 3441 C C . TRP B 1 148 ? -20.391 21.641 18.188 1 97.38 1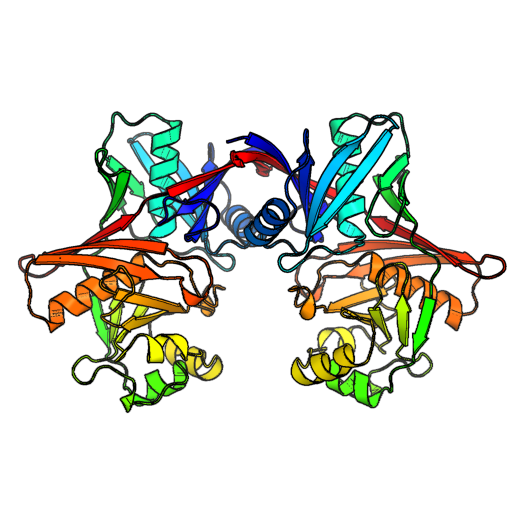48 TRP B C 1
ATOM 3443 O O . TRP B 1 148 ? -20.844 20.5 18.141 1 97.38 148 TRP B O 1
ATOM 3453 N N . PRO B 1 149 ? -20.422 22.406 17.172 1 98.06 149 PRO B N 1
ATOM 3454 C CA . PRO B 1 149 ? -21.016 21.953 15.898 1 98.06 149 PRO B CA 1
ATOM 3455 C C . PRO B 1 149 ? -20.062 21.109 15.07 1 98.06 149 PRO B C 1
ATOM 3457 O O . PRO B 1 149 ? -18.859 21.031 15.375 1 98.06 149 PRO B O 1
ATOM 3460 N N . VAL B 1 150 ? -20.578 20.422 14.102 1 98.44 150 VAL B N 1
ATOM 3461 C CA . VAL B 1 150 ? -19.781 19.859 13 1 98.44 150 VAL B CA 1
ATOM 3462 C C . VAL B 1 150 ? -19.625 20.922 11.906 1 98.44 150 VAL B C 1
ATOM 3464 O O . VAL B 1 150 ? -20.594 21.516 11.453 1 98.44 150 VAL B O 1
ATOM 3467 N N . GLN B 1 151 ? -18.375 21.141 11.516 1 98.38 151 GLN B N 1
ATOM 3468 C CA . GLN B 1 151 ? -18.156 22.297 10.664 1 98.38 151 GLN B CA 1
ATOM 3469 C C . GLN B 1 151 ? -17.031 22.047 9.664 1 98.38 151 GLN B C 1
ATOM 3471 O O . GLN B 1 151 ? -16.047 21.375 9.977 1 98.38 151 GLN B O 1
ATOM 3476 N N . GLU B 1 152 ? -17.203 22.578 8.469 1 98.31 152 GLU B N 1
ATOM 3477 C CA . GLU B 1 152 ? -16.141 22.594 7.457 1 98.31 152 GLU B CA 1
ATOM 3478 C C . GLU B 1 152 ? -15.133 23.688 7.746 1 98.31 152 GLU B C 1
ATOM 3480 O O . GLU B 1 152 ? -15.5 24.859 7.914 1 98.31 152 GLU B O 1
ATOM 3485 N N . ILE B 1 153 ? -13.883 23.359 7.82 1 96.69 153 ILE B N 1
ATOM 3486 C CA . ILE B 1 153 ? -12.805 24.281 8.141 1 96.69 153 ILE B CA 1
ATOM 3487 C C . ILE B 1 153 ? -11.609 24.016 7.223 1 96.69 153 ILE B C 1
ATOM 3489 O O . ILE B 1 153 ? -11.352 22.875 6.84 1 96.69 153 ILE B O 1
ATOM 3493 N N . SER B 1 154 ? -10.906 25.031 6.875 1 93.38 154 SER B N 1
ATOM 3494 C CA . SER B 1 154 ? -9.711 24.875 6.062 1 93.38 154 SER B CA 1
ATOM 3495 C C . SER B 1 154 ? -8.523 25.625 6.664 1 93.38 154 SER B C 1
ATOM 3497 O O . SER B 1 154 ? -8.656 26.766 7.09 1 93.38 154 SER B O 1
ATOM 3499 N N . THR B 1 155 ? -7.449 25.031 6.809 1 89.88 155 THR B N 1
ATOM 3500 C CA . THR B 1 155 ? -6.152 25.641 7.07 1 89.88 155 THR B CA 1
ATOM 3501 C C . THR B 1 155 ? -5.195 25.391 5.906 1 89.88 155 THR B C 1
ATOM 3503 O O . THR B 1 155 ? -3.994 25.219 6.109 1 89.88 155 THR B O 1
ATOM 3506 N N . GLY B 1 156 ? -5.668 25.297 4.73 1 82.56 156 GLY B N 1
ATOM 3507 C CA . GLY B 1 156 ? -4.965 24.984 3.496 1 82.56 156 GLY B CA 1
ATOM 3508 C C . GLY B 1 156 ? -5.621 23.875 2.697 1 82.56 156 GLY B C 1
ATOM 3509 O O . GLY B 1 156 ? -5.621 23.906 1.465 1 82.56 156 GLY B O 1
ATOM 3510 N N . LEU B 1 157 ? -6.148 22.906 3.344 1 85.56 157 LEU B N 1
ATOM 3511 C CA . LEU B 1 157 ? -6.941 21.812 2.795 1 85.56 157 LEU B CA 1
ATOM 3512 C C . LEU B 1 157 ? -8.25 21.656 3.562 1 85.56 157 LEU B C 1
ATOM 3514 O O . LEU B 1 157 ? -8.242 21.297 4.742 1 85.56 157 LEU B O 1
ATOM 3518 N N . PRO B 1 158 ? -9.367 21.875 2.932 1 93.56 158 PRO B N 1
ATOM 3519 C CA . PRO B 1 158 ? -10.641 21.828 3.646 1 93.56 158 PRO B CA 1
ATOM 3520 C C . PRO B 1 158 ? -10.938 20.438 4.207 1 93.56 158 PRO B C 1
ATOM 3522 O O . PRO B 1 158 ? -10.648 19.422 3.559 1 93.56 158 PRO B O 1
ATOM 3525 N N . VAL B 1 159 ? -11.555 20.438 5.398 1 96.5 159 VAL B N 1
ATOM 3526 C CA . VAL B 1 159 ? -11.938 19.203 6.07 1 96.5 159 VAL B CA 1
ATOM 3527 C C . VAL B 1 159 ? -13.188 19.438 6.914 1 96.5 159 VAL B C 1
ATOM 3529 O O . VAL B 1 159 ? -13.422 20.562 7.387 1 96.5 159 VAL B O 1
ATOM 3532 N N . VAL B 1 160 ? -14.008 18.469 7.055 1 98.38 160 VAL B N 1
ATOM 3533 C CA . VAL B 1 160 ? -15.102 18.516 8.016 1 98.38 160 VAL B CA 1
ATOM 3534 C C . VAL B 1 160 ? -14.594 18.125 9.398 1 98.38 160 VAL B C 1
ATOM 3536 O O . VAL B 1 160 ? -13.992 17.062 9.57 1 98.38 160 VAL B O 1
ATOM 3539 N N . VAL B 1 161 ? -14.812 18.969 10.328 1 98.62 161 VAL B N 1
ATOM 3540 C CA . VAL B 1 161 ? -14.406 18.719 11.711 1 98.62 161 VAL B CA 1
ATOM 3541 C C . VAL B 1 161 ? -15.625 18.312 12.539 1 98.62 161 VAL B C 1
ATOM 3543 O O . VAL B 1 161 ? -16.578 19.078 12.664 1 98.62 161 VAL B O 1
ATOM 3546 N N . ALA B 1 162 ? -15.562 17.125 13.148 1 98.69 162 ALA B N 1
ATOM 3547 C CA . ALA B 1 162 ? -16.703 16.578 13.891 1 98.69 162 ALA B CA 1
ATOM 3548 C C . ALA B 1 162 ? -16.297 16.234 15.32 1 98.69 162 ALA B C 1
ATOM 3550 O O . ALA B 1 162 ? -15.703 15.18 15.57 1 98.69 162 ALA B O 1
ATOM 3551 N N . PRO B 1 163 ? -16.672 17.047 16.312 1 98.5 163 PRO B N 1
ATOM 3552 C CA . PRO B 1 163 ? -16.391 16.719 17.719 1 98.5 163 PRO B CA 1
ATOM 3553 C C . PRO B 1 163 ? -17.375 15.695 18.281 1 98.5 163 PRO B C 1
ATOM 3555 O O . PRO B 1 163 ? -18.594 15.844 18.141 1 98.5 163 PRO B O 1
ATOM 3558 N N . VAL B 1 164 ? -16.828 14.672 18.922 1 98.12 164 VAL B N 1
ATOM 3559 C CA . VAL B 1 164 ? -17.672 13.648 19.531 1 98.12 164 VAL B CA 1
ATOM 3560 C C . VAL B 1 164 ? -17.438 13.633 21.047 1 98.12 164 VAL B C 1
ATOM 3562 O O . VAL B 1 164 ? -16.516 14.266 21.547 1 98.12 164 VAL B O 1
ATOM 3565 N N . LYS B 1 165 ? -18.266 12.836 21.719 1 96.44 165 LYS B N 1
ATOM 3566 C CA . LYS B 1 165 ? -18.344 12.945 23.188 1 96.44 165 LYS B CA 1
ATOM 3567 C C . LYS B 1 165 ? -17.188 12.203 23.844 1 96.44 165 LYS B C 1
ATOM 3569 O O . LYS B 1 165 ? -16.781 12.547 24.953 1 96.44 165 LYS B O 1
ATOM 3574 N N . SER B 1 166 ? -16.734 11.117 23.125 1 95.94 166 SER B N 1
ATOM 3575 C CA . SER B 1 166 ? -15.75 10.281 23.812 1 95.94 166 SER B CA 1
ATOM 3576 C C . SER B 1 166 ? -14.945 9.445 22.828 1 95.94 166 SER B C 1
ATOM 3578 O O . SER B 1 166 ? -15.305 9.352 21.656 1 95.94 166 SER B O 1
ATOM 3580 N N . VAL B 1 167 ? -13.883 8.836 23.375 1 96.06 167 VAL B N 1
ATOM 3581 C CA . VAL B 1 167 ? -13.031 7.949 22.578 1 96.06 167 VAL B CA 1
ATOM 3582 C C . VAL B 1 167 ? -13.805 6.688 22.203 1 96.06 167 VAL B C 1
ATOM 3584 O O . VAL B 1 167 ? -13.594 6.121 21.141 1 96.06 167 VAL B O 1
ATOM 3587 N N . GLU B 1 168 ? -14.75 6.312 23.047 1 95.31 168 GLU B N 1
ATOM 3588 C CA . GLU B 1 168 ? -15.578 5.152 22.75 1 95.31 168 GLU B CA 1
ATOM 3589 C C . GLU B 1 168 ? -16.391 5.375 21.469 1 95.31 168 GLU B C 1
ATOM 3591 O O . GLU B 1 168 ? -16.562 4.457 20.672 1 95.31 168 GLU B O 1
ATOM 3596 N N . VAL B 1 169 ? -16.906 6.602 21.359 1 96.5 169 VAL B N 1
ATOM 3597 C CA . VAL B 1 169 ? -17.641 6.953 20.156 1 96.5 169 VAL B CA 1
ATOM 3598 C C . VAL B 1 169 ? -16.719 6.926 18.953 1 96.5 169 VAL B C 1
ATOM 3600 O O . VAL B 1 169 ? -17.094 6.445 17.875 1 96.5 169 VAL B O 1
ATOM 3603 N N . LEU B 1 170 ? -15.484 7.457 19.141 1 95.56 170 LEU B N 1
ATOM 3604 C CA . LEU B 1 170 ? -14.477 7.445 18.094 1 95.56 170 LEU B CA 1
ATOM 3605 C C . LEU B 1 170 ? -14.211 6.02 17.609 1 95.56 170 LEU B C 1
ATOM 3607 O O . LEU B 1 170 ? -14.117 5.777 16.406 1 95.56 170 LEU B O 1
ATOM 3611 N N . LYS B 1 171 ? -14.125 5.098 18.484 1 94.56 171 LYS B N 1
ATOM 3612 C CA . LYS B 1 171 ? -13.805 3.699 18.203 1 94.56 171 LYS B CA 1
ATOM 3613 C C . LYS B 1 171 ? -14.891 3.047 17.344 1 94.56 171 LYS B C 1
ATOM 3615 O O . LYS B 1 171 ? -14.594 2.199 16.5 1 94.56 171 LYS B O 1
ATOM 3620 N N . ARG B 1 172 ? -16.078 3.441 17.531 1 94.94 172 ARG B N 1
ATOM 3621 C CA . ARG B 1 172 ? -17.188 2.768 16.859 1 94.94 172 ARG B CA 1
ATOM 3622 C C . ARG B 1 172 ? -17.516 3.453 15.539 1 94.94 172 ARG B C 1
ATOM 3624 O O . ARG B 1 172 ? -18.391 2.994 14.797 1 94.94 172 ARG B O 1
ATOM 3631 N N . THR B 1 173 ? -16.875 4.508 15.219 1 96.69 173 THR B N 1
ATOM 3632 C CA . THR B 1 173 ? -17.125 5.246 13.984 1 96.69 173 THR B CA 1
ATOM 3633 C C . THR B 1 173 ? -16.875 4.363 12.766 1 96.69 173 THR B C 1
ATOM 3635 O O . THR B 1 173 ? -15.859 3.674 12.695 1 96.69 173 THR B O 1
ATOM 3638 N N . LYS B 1 174 ? -17.812 4.355 11.867 1 94.88 174 LYS B N 1
ATOM 3639 C CA . LYS B 1 174 ? -17.719 3.639 10.594 1 94.88 174 LYS B CA 1
ATOM 3640 C C . LYS B 1 174 ? -18.25 4.492 9.445 1 94.88 174 LYS B C 1
ATOM 3642 O O . LYS B 1 174 ? -19.422 4.84 9.414 1 94.88 174 LYS B O 1
ATOM 3647 N N . LEU B 1 175 ? -17.422 4.746 8.547 1 95.81 175 LEU B N 1
ATOM 3648 C CA . LEU B 1 175 ? -17.781 5.637 7.453 1 95.81 175 LEU B CA 1
ATOM 3649 C C . LEU B 1 175 ? -18.781 4.965 6.52 1 95.81 175 LEU B C 1
ATOM 3651 O O . LEU B 1 175 ? -18.562 3.838 6.066 1 95.81 175 LEU B O 1
ATOM 3655 N N . ASN B 1 176 ? -19.891 5.598 6.324 1 95.19 176 ASN B N 1
ATOM 3656 C CA . ASN B 1 176 ? -20.844 5.23 5.285 1 95.19 176 ASN B CA 1
ATOM 3657 C C . ASN B 1 176 ? -20.484 5.848 3.939 1 95.19 176 ASN B C 1
ATOM 3659 O O . ASN B 1 176 ? -20.672 7.051 3.732 1 95.19 176 ASN B O 1
ATOM 3663 N N . HIS B 1 177 ? -20.078 5.051 3.021 1 93.12 177 HIS B N 1
ATOM 3664 C CA . HIS B 1 177 ? -19.484 5.539 1.78 1 93.12 177 HIS B CA 1
ATOM 3665 C C . HIS B 1 177 ? -20.516 6.301 0.948 1 93.12 177 HIS B C 1
ATOM 3667 O O . HIS B 1 177 ? -20.203 7.348 0.373 1 93.12 177 HIS B O 1
ATOM 3673 N N . SER B 1 178 ? -21.734 5.793 0.873 1 93.31 178 SER B N 1
ATOM 3674 C CA . SER B 1 178 ? -22.766 6.473 0.095 1 93.31 178 SER B CA 1
ATOM 3675 C C . SER B 1 178 ? -23.078 7.84 0.681 1 93.31 178 SER B C 1
ATOM 3677 O O . SER B 1 178 ? -23.188 8.828 -0.052 1 93.31 178 SER B O 1
ATOM 3679 N N . ALA B 1 179 ? -23.281 7.875 1.956 1 96.5 179 ALA B N 1
ATOM 3680 C CA . ALA B 1 179 ? -23.562 9.141 2.627 1 96.5 179 ALA B CA 1
ATOM 3681 C C . ALA B 1 179 ? -22.391 10.102 2.502 1 96.5 179 ALA B C 1
ATOM 3683 O O . ALA B 1 179 ? -22.578 11.312 2.34 1 96.5 179 ALA B O 1
ATOM 3684 N N . TYR B 1 180 ? -21.219 9.562 2.596 1 97.31 180 TYR B N 1
ATOM 3685 C CA . TYR B 1 180 ? -20 10.336 2.438 1 97.31 180 TYR B CA 1
ATOM 3686 C C . TYR B 1 180 ? -19.938 10.992 1.063 1 97.31 180 TYR B C 1
ATOM 3688 O O . TYR B 1 180 ? -19.703 12.195 0.953 1 97.31 180 TYR B O 1
ATOM 3696 N N . GLU B 1 181 ? -20.188 10.234 0.062 1 95.5 181 GLU B N 1
ATOM 3697 C CA . GLU B 1 181 ? -20.141 10.758 -1.303 1 95.5 181 GLU B CA 1
ATOM 3698 C C . GLU B 1 181 ? -21.172 11.859 -1.498 1 95.5 181 GLU B C 1
ATOM 3700 O O . GLU B 1 181 ? -20.906 12.859 -2.164 1 95.5 181 GLU B O 1
ATOM 3705 N N . ALA B 1 182 ? -22.328 11.641 -0.985 1 96.12 182 ALA B N 1
ATOM 3706 C CA . ALA B 1 182 ? -23.391 12.648 -1.084 1 96.12 182 ALA B CA 1
ATOM 3707 C C . ALA B 1 182 ? -22.969 13.953 -0.413 1 96.12 182 ALA B C 1
ATOM 3709 O O . ALA B 1 182 ? -23.203 15.031 -0.948 1 96.12 182 ALA B O 1
ATOM 3710 N N . LEU B 1 183 ? -22.375 13.906 0.705 1 96.88 183 LEU B N 1
ATOM 3711 C CA . LEU B 1 183 ? -21.953 15.086 1.449 1 96.88 183 LEU B CA 1
ATOM 3712 C C . LEU B 1 183 ? -20.875 15.844 0.695 1 96.88 183 LEU B C 1
ATOM 3714 O O . LEU B 1 183 ? -20.984 17.062 0.482 1 96.88 183 LEU B O 1
ATOM 3718 N N . ILE B 1 184 ? -19.812 15.156 0.277 1 95.44 184 ILE B N 1
ATOM 3719 C CA . ILE B 1 184 ? -18.641 15.828 -0.266 1 95.44 184 ILE B CA 1
ATOM 3720 C C . ILE B 1 184 ? -18.953 16.391 -1.647 1 95.44 184 ILE B C 1
ATOM 3722 O O . ILE B 1 184 ? -18.219 17.219 -2.176 1 95.44 184 ILE B O 1
ATOM 3726 N N . SER B 1 185 ? -20.016 15.906 -2.279 1 95.62 185 SER B N 1
ATOM 3727 C CA . SER B 1 185 ? -20.438 16.438 -3.57 1 95.62 185 SER B CA 1
ATOM 3728 C C . SER B 1 185 ? -21 17.859 -3.43 1 95.62 185 SER B C 1
ATOM 3730 O O . SER B 1 185 ? -21.109 18.578 -4.418 1 95.62 185 SER B O 1
ATOM 3732 N N . ARG B 1 186 ? -21.281 18.281 -2.219 1 95.31 186 ARG B N 1
ATOM 3733 C CA . ARG B 1 186 ? -21.969 19.547 -2.01 1 95.31 186 ARG B CA 1
ATOM 3734 C C . ARG B 1 186 ? -21.062 20.531 -1.257 1 95.31 186 ARG B C 1
ATOM 3736 O O . ARG B 1 186 ? -21.438 21.688 -1.043 1 95.31 186 ARG B O 1
ATOM 3743 N N . ILE B 1 187 ? -19.953 20.109 -0.838 1 95.56 187 ILE B N 1
ATOM 3744 C CA . ILE B 1 187 ? -19.062 20.969 -0.081 1 95.56 187 ILE B CA 1
ATOM 3745 C C . ILE B 1 187 ? -17.656 20.891 -0.674 1 95.56 187 ILE B C 1
ATOM 3747 O O . ILE B 1 187 ? -17.422 20.156 -1.635 1 95.56 187 ILE B O 1
ATOM 3751 N N . GLU B 1 188 ? -16.703 21.609 -0.128 1 93.69 188 GLU B N 1
ATOM 3752 C CA . GLU B 1 188 ? -15.336 21.625 -0.646 1 93.69 188 GLU B CA 1
ATOM 3753 C C . GLU B 1 188 ? -14.492 20.516 -0.011 1 93.69 188 GLU B C 1
ATOM 3755 O O . GLU B 1 188 ? -13.617 19.953 -0.665 1 93.69 188 GLU B O 1
ATOM 3760 N N . ALA B 1 189 ? -14.773 20.266 1.221 1 95.56 189 ALA B N 1
ATOM 3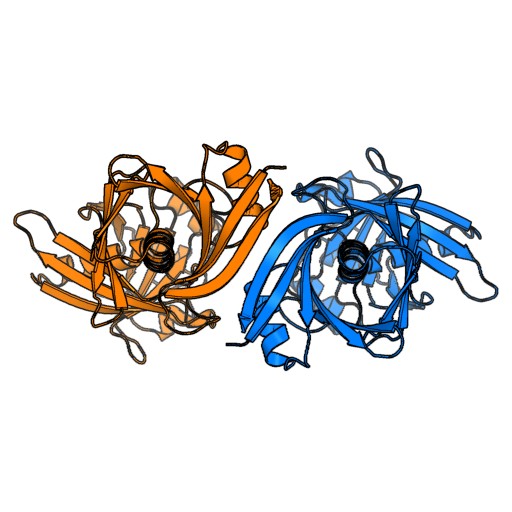761 C CA . ALA B 1 189 ? -14 19.281 1.963 1 95.56 189 ALA B CA 1
ATOM 3762 C C . ALA B 1 189 ? -14.18 17.875 1.364 1 95.56 189 ALA B C 1
ATOM 3764 O O . ALA B 1 189 ? -15.281 17.516 0.952 1 95.56 189 ALA B O 1
ATOM 3765 N N . LYS B 1 190 ? -13.055 17.203 1.318 1 94 190 LYS B N 1
ATOM 3766 C CA . LYS B 1 190 ? -13.094 15.805 0.883 1 94 190 LYS B CA 1
ATOM 3767 C C . LYS B 1 190 ? -12.727 14.859 2.025 1 94 190 LYS B C 1
ATOM 3769 O O . LYS B 1 190 ? -12.898 13.648 1.911 1 94 190 LYS B O 1
ATOM 3774 N N . GLY B 1 191 ? -12.18 15.43 3.07 1 95.06 191 GLY B N 1
ATOM 3775 C CA . GLY B 1 191 ? -11.883 14.664 4.273 1 95.06 191 GLY B CA 1
ATOM 3776 C C . GLY B 1 191 ? -12.805 14.992 5.43 1 95.06 191 GLY B C 1
ATOM 3777 O O . GLY B 1 191 ? -13.406 16.078 5.465 1 95.06 191 GLY B O 1
ATOM 3778 N N . ILE B 1 192 ? -12.969 14.07 6.348 1 97.62 192 ILE B N 1
ATOM 3779 C CA . ILE B 1 192 ? -13.711 14.266 7.59 1 97.62 192 ILE B CA 1
ATOM 3780 C C . ILE B 1 192 ? -12.867 13.797 8.773 1 97.62 192 ILE B C 1
ATOM 3782 O O . ILE B 1 192 ? -12.453 12.633 8.828 1 97.62 192 ILE B O 1
ATOM 3786 N N . CYS B 1 193 ? -12.602 14.656 9.672 1 98 193 CYS B N 1
ATOM 3787 C CA . CYS B 1 193 ? -11.906 14.281 10.906 1 98 193 CYS B CA 1
ATOM 3788 C C . CYS B 1 193 ? -12.867 14.281 12.086 1 98 193 CYS B C 1
ATOM 3790 O O . CYS B 1 193 ? -13.727 15.156 12.203 1 98 193 CYS B O 1
ATOM 3792 N N . VAL B 1 194 ? -12.812 13.289 12.859 1 98.5 194 VAL B N 1
ATOM 3793 C CA . VAL B 1 194 ? -13.594 13.102 14.078 1 98.5 194 VAL B CA 1
ATOM 3794 C C . VAL B 1 194 ? -12.664 13.078 15.289 1 98.5 194 VAL B C 1
ATOM 3796 O O . VAL B 1 194 ? -11.609 12.438 15.258 1 98.5 194 VAL B O 1
ATOM 3799 N N . PHE B 1 195 ? -13.07 13.859 16.344 1 98.44 195 PHE B N 1
ATOM 3800 C CA . PHE B 1 195 ? -12.133 13.891 17.469 1 98.44 195 PHE B CA 1
ATOM 3801 C C . PHE B 1 195 ? -12.875 13.953 18.797 1 98.44 195 PHE B C 1
ATOM 3803 O O . PHE B 1 195 ? -14.047 14.359 18.844 1 98.44 195 PHE B O 1
ATOM 3810 N N . ALA B 1 196 ? -12.25 13.492 19.812 1 97.81 196 ALA B N 1
ATOM 3811 C CA . ALA B 1 196 ? -12.672 13.609 21.203 1 97.81 196 ALA B CA 1
ATOM 3812 C C . ALA B 1 196 ? -11.602 14.297 22.047 1 97.81 196 ALA B C 1
ATOM 3814 O O . ALA B 1 196 ? -10.406 14.109 21.812 1 97.81 196 ALA B O 1
ATOM 3815 N N . MET B 1 197 ? -12.039 15.062 22.984 1 95.38 197 MET B N 1
ATOM 3816 C CA . MET B 1 197 ? -11.133 15.766 23.891 1 95.38 197 MET B CA 1
ATOM 3817 C C . MET B 1 197 ? -10.617 14.836 24.969 1 95.38 197 MET B C 1
ATOM 3819 O O . MET B 1 197 ? -10.758 15.125 26.172 1 95.38 197 MET B O 1
ATOM 3823 N N . GLU B 1 198 ? -10.156 13.758 24.641 1 89.62 198 GLU B N 1
ATOM 3824 C CA . GLU B 1 198 ? -9.57 12.75 25.531 1 89.62 198 GLU B CA 1
ATOM 3825 C C . GLU B 1 198 ? -8.609 11.852 24.766 1 89.62 198 GLU B C 1
ATOM 3827 O O . GLU B 1 198 ? -8.664 11.773 23.531 1 89.62 198 GLU B O 1
ATOM 3832 N N . GLY B 1 199 ? -7.633 11.344 25.594 1 79.62 199 GLY B N 1
ATOM 3833 C CA . GLY B 1 199 ? -6.691 10.383 25.031 1 79.62 199 GLY B CA 1
ATOM 3834 C C . GLY B 1 199 ? -5.879 9.656 26.078 1 79.62 199 GLY B C 1
ATOM 3835 O O . GLY B 1 199 ? -5.941 9.992 27.266 1 79.62 199 GLY B O 1
ATOM 3836 N N . ASP B 1 200 ? -5.293 8.617 25.734 1 74.5 200 ASP B N 1
ATOM 3837 C CA . ASP B 1 200 ? -4.453 7.898 26.688 1 74.5 200 ASP B CA 1
ATOM 3838 C C . ASP B 1 200 ? -3.295 8.773 27.156 1 74.5 200 ASP B C 1
ATOM 3840 O O . ASP B 1 200 ? -3.15 9.016 28.359 1 74.5 200 ASP B O 1
ATOM 3844 N N . ARG B 1 201 ? -2.473 9.297 26.344 1 82 201 ARG B N 1
ATOM 3845 C CA . ARG B 1 201 ? -1.364 10.188 26.688 1 82 201 ARG B CA 1
ATOM 3846 C C . ARG B 1 201 ? -1.387 11.445 25.844 1 82 201 ARG B C 1
ATOM 3848 O O . ARG B 1 201 ? -0.333 11.977 25.484 1 82 201 ARG B O 1
ATOM 3855 N N . SER B 1 202 ? -2.578 11.789 25.484 1 94.06 202 SER B N 1
ATOM 3856 C CA . SER B 1 202 ? -2.756 12.969 24.641 1 94.06 202 SER B CA 1
ATOM 3857 C C . SER B 1 202 ? -3.992 13.758 25.047 1 94.06 202 SER B C 1
ATOM 3859 O O . SER B 1 202 ? -4.789 13.297 25.875 1 94.06 202 SER B O 1
ATOM 3861 N N . ASP B 1 203 ? -4.051 14.984 24.578 1 96.06 203 ASP B N 1
ATOM 3862 C CA . ASP B 1 203 ? -5.195 15.844 24.859 1 96.06 203 ASP B CA 1
ATOM 3863 C C . ASP B 1 203 ? -6.375 15.516 23.938 1 96.06 203 ASP B C 1
ATOM 3865 O O . ASP B 1 203 ? -7.531 15.742 24.312 1 96.06 203 ASP B O 1
ATOM 3869 N N . LEU B 1 204 ? -6.047 15 22.766 1 96.56 204 LEU B N 1
ATOM 3870 C CA . LEU B 1 204 ? -7.016 14.703 21.703 1 96.56 204 LEU B CA 1
ATOM 3871 C C . LEU B 1 204 ? -6.785 13.312 21.125 1 96.56 204 LEU B C 1
ATOM 3873 O O . LEU B 1 204 ? -5.641 12.875 21 1 96.56 204 LEU B O 1
ATOM 3877 N N . SER B 1 205 ? -7.871 12.648 20.812 1 97.88 205 SER B N 1
ATOM 3878 C CA . SER B 1 205 ? -7.848 11.477 19.938 1 97.88 205 SER B CA 1
ATOM 3879 C C . SER B 1 205 ? -8.586 11.75 18.625 1 97.88 205 SER B C 1
ATOM 3881 O O . SER B 1 205 ? -9.711 12.258 18.641 1 97.88 205 SER B O 1
ATOM 3883 N N . VAL B 1 206 ? -7.945 11.422 17.562 1 98.06 206 VAL B N 1
ATOM 3884 C CA . VAL B 1 206 ? -8.477 11.852 16.281 1 98.06 206 VAL B CA 1
ATOM 3885 C C . VAL B 1 206 ? -8.508 10.672 15.312 1 98.06 206 VAL B C 1
ATOM 3887 O O . VAL B 1 206 ? -7.617 9.812 15.336 1 98.06 206 VAL B O 1
ATOM 3890 N N . ARG B 1 207 ? -9.492 10.562 14.547 1 97.94 207 ARG B N 1
ATOM 3891 C CA . ARG B 1 207 ? -9.555 9.758 13.328 1 97.94 207 ARG B CA 1
ATOM 3892 C C . ARG B 1 207 ? -9.852 10.625 12.109 1 97.94 207 ARG B C 1
ATOM 3894 O O . ARG B 1 207 ? -10.578 11.625 12.219 1 97.94 207 ARG B O 1
ATOM 3901 N N . ASP B 1 208 ? -9.312 10.297 10.992 1 97.31 208 ASP B N 1
ATOM 3902 C CA . ASP B 1 208 ? -9.461 11.086 9.773 1 97.31 208 ASP B CA 1
ATOM 3903 C C . ASP B 1 208 ? -9.727 10.195 8.562 1 97.31 208 ASP B C 1
ATOM 3905 O O . ASP B 1 208 ? -8.953 9.273 8.281 1 97.31 208 ASP B O 1
ATOM 3909 N N . PHE B 1 209 ? -10.828 10.477 7.852 1 96.69 209 PHE B N 1
ATOM 3910 C CA . PHE B 1 209 ? -11.258 9.672 6.715 1 96.69 209 PHE B CA 1
ATOM 3911 C C . PHE B 1 209 ? -11.266 10.508 5.438 1 96.69 209 PHE B C 1
ATOM 3913 O O . PHE B 1 209 ? -11.789 11.625 5.426 1 96.69 209 PHE B O 1
ATOM 3920 N N . ALA B 1 210 ? -10.648 9.984 4.332 1 93 210 ALA B N 1
ATOM 3921 C CA . ALA B 1 210 ? -10.633 10.688 3.049 1 93 210 ALA B CA 1
ATOM 3922 C C . ALA B 1 210 ? -10.586 9.703 1.887 1 93 210 ALA B C 1
ATOM 3924 O O . ALA B 1 210 ? -9.688 9.766 1.047 1 93 210 ALA B O 1
ATOM 3925 N N . PRO B 1 211 ? -11.609 8.891 1.695 1 91.19 211 PRO B N 1
ATOM 3926 C CA . PRO B 1 211 ? -11.602 7.898 0.62 1 91.19 211 PRO B CA 1
ATOM 3927 C C . PRO B 1 211 ? -11.5 8.531 -0.767 1 91.19 211 PRO B C 1
ATOM 3929 O O . PRO B 1 211 ? -10.945 7.926 -1.687 1 91.19 211 PRO B O 1
ATOM 3932 N N . CYS B 1 212 ? -11.977 9.68 -0.912 1 89.06 212 CYS B N 1
ATOM 3933 C CA . CYS B 1 212 ? -11.922 10.383 -2.189 1 89.06 212 CYS B CA 1
ATOM 3934 C C . CYS B 1 212 ? -10.484 10.531 -2.668 1 89.06 212 CYS B C 1
ATOM 3936 O O . CYS B 1 212 ? -10.219 10.516 -3.871 1 89.06 212 CYS B O 1
ATOM 3938 N N . TYR B 1 213 ? -9.562 10.625 -1.757 1 85.69 213 TYR B N 1
ATOM 3939 C CA . TYR B 1 213 ? -8.141 10.781 -2.076 1 85.69 213 TYR B CA 1
ATOM 3940 C C . TYR B 1 213 ? -7.457 9.422 -2.168 1 85.69 213 TYR B C 1
ATOM 3942 O O . TYR B 1 213 ? -6.23 9.344 -2.244 1 85.69 213 TYR B O 1
ATOM 3950 N N . GLY B 1 214 ? -8.266 8.383 -2.051 1 82.69 214 GLY B N 1
ATOM 3951 C CA . GLY B 1 214 ? -7.699 7.047 -2.064 1 82.69 214 GLY B CA 1
ATOM 3952 C C . GLY B 1 214 ? -7.176 6.605 -0.71 1 82.69 214 GLY B C 1
ATOM 3953 O O . GLY B 1 214 ? -6.422 5.633 -0.616 1 82.69 214 GLY B O 1
ATOM 3954 N N . ILE B 1 215 ? -7.52 7.281 0.288 1 86.12 215 ILE B N 1
ATOM 3955 C CA . ILE B 1 215 ? -7.098 7.016 1.659 1 86.12 215 ILE B CA 1
ATOM 3956 C C . ILE B 1 215 ? -8.32 6.734 2.529 1 86.12 215 ILE B C 1
ATOM 3958 O O . ILE B 1 215 ? -8.914 7.656 3.088 1 86.12 215 ILE B O 1
ATOM 3962 N N . PRO B 1 216 ? -8.688 5.555 2.627 1 89.06 216 PRO B N 1
ATOM 3963 C CA . PRO B 1 216 ? -9.859 5.281 3.453 1 89.06 216 PRO B CA 1
ATOM 3964 C C . PRO B 1 216 ? -9.773 5.918 4.84 1 89.06 216 PRO B C 1
ATOM 3966 O O . PRO B 1 216 ? -10.688 6.625 5.258 1 89.06 216 PRO B O 1
ATOM 3969 N N . GLU B 1 217 ? -8.711 5.715 5.488 1 94.25 217 GLU B N 1
ATOM 3970 C CA . GLU B 1 217 ? -8.383 6.355 6.758 1 94.25 217 GLU B CA 1
ATOM 3971 C C . GLU B 1 217 ? -6.902 6.707 6.836 1 94.25 217 GLU B C 1
ATOM 3973 O O . GLU B 1 217 ? -6.047 5.906 6.453 1 94.25 217 GLU B O 1
ATOM 3978 N N . ASP B 1 218 ? -6.676 7.898 7.281 1 94.38 218 ASP B N 1
ATOM 3979 C CA . ASP B 1 218 ? -5.301 8.375 7.383 1 94.38 218 ASP B CA 1
ATOM 3980 C C . ASP B 1 218 ? -4.746 8.156 8.789 1 94.38 218 ASP B C 1
ATOM 3982 O O . ASP B 1 218 ? -5.449 8.391 9.781 1 94.38 218 ASP B O 1
ATOM 3986 N N . VAL B 1 219 ? -3.537 7.805 8.883 1 95.31 219 VAL B N 1
ATOM 3987 C CA . VAL B 1 219 ? -2.885 7.484 10.148 1 95.31 219 VAL B CA 1
ATOM 3988 C C . VAL B 1 219 ? -2.641 8.766 10.945 1 95.31 219 VAL B C 1
ATOM 3990 O O . VAL B 1 219 ? -2.766 8.781 12.172 1 95.31 219 VAL B O 1
ATOM 3993 N N . ALA B 1 220 ? -2.275 9.789 10.281 1 96.5 220 ALA B N 1
ATOM 3994 C CA . ALA B 1 220 ? -2.02 11.102 10.875 1 96.5 220 ALA B CA 1
ATOM 3995 C C . ALA B 1 220 ? -2.191 12.211 9.844 1 96.5 220 ALA B C 1
ATOM 3997 O O . ALA B 1 220 ? -1.669 12.117 8.727 1 96.5 220 ALA B O 1
ATOM 3998 N N . THR B 1 221 ? -2.895 13.188 10.234 1 95 221 THR B N 1
ATOM 3999 C CA . THR B 1 221 ? -3.24 14.25 9.297 1 95 221 THR B CA 1
ATOM 4000 C C . THR B 1 221 ? -2.908 15.617 9.883 1 95 221 THR B C 1
ATOM 4002 O O . THR B 1 221 ? -3.709 16.188 10.625 1 95 221 THR B O 1
ATOM 4005 N N . GLY B 1 222 ? -1.848 16.172 9.406 1 93.75 222 GLY B N 1
ATOM 4006 C CA . GLY B 1 222 ? -1.432 17.484 9.898 1 93.75 222 GLY B CA 1
ATOM 4007 C C . GLY B 1 222 ? -2.459 18.562 9.656 1 93.75 222 GLY B C 1
ATOM 4008 O O . GLY B 1 222 ? -2.818 19.312 10.57 1 93.75 222 GLY B O 1
ATOM 4009 N N . SER B 1 223 ? -2.93 18.672 8.445 1 90.62 223 SER B N 1
ATOM 4010 C CA . SER B 1 223 ? -3.885 19.703 8.07 1 90.62 223 SER B CA 1
ATOM 4011 C C . SER B 1 223 ? -5.148 19.625 8.922 1 90.62 223 SER B C 1
ATOM 4013 O O . SER B 1 223 ? -5.633 20.641 9.43 1 90.62 223 SER B O 1
ATOM 4015 N N . SER B 1 224 ? -5.664 18.422 9.141 1 96.12 224 SER B N 1
ATOM 4016 C CA . SER B 1 224 ? -6.883 18.234 9.922 1 96.12 224 SER B CA 1
ATOM 4017 C C . SER B 1 224 ? -6.668 18.609 11.383 1 96.12 224 SER B C 1
ATOM 4019 O O . SER B 1 224 ? -7.555 19.188 12.008 1 96.12 224 SER B O 1
ATOM 4021 N N . ASN B 1 225 ? -5.543 18.266 11.898 1 97.62 225 ASN B N 1
ATOM 4022 C CA . ASN B 1 225 ? -5.258 18.594 13.289 1 97.62 225 ASN B CA 1
ATOM 4023 C C . ASN B 1 225 ? -5.117 20.109 13.492 1 97.62 225 ASN B C 1
ATOM 4025 O O . ASN B 1 225 ? -5.473 20.625 14.547 1 97.62 225 ASN B O 1
ATOM 4029 N N . GLY B 1 226 ? -4.551 20.75 12.492 1 95.94 226 GLY B N 1
ATOM 4030 C CA . GLY B 1 226 ? -4.566 22.203 12.539 1 95.94 226 GLY B CA 1
ATOM 4031 C C . GLY B 1 226 ? -5.969 22.781 12.555 1 95.94 226 GLY B C 1
ATOM 4032 O O . GLY B 1 226 ? -6.25 23.703 13.312 1 95.94 226 GLY B O 1
ATOM 4033 N N . ALA B 1 227 ? -6.809 22.281 11.734 1 96.19 227 ALA B N 1
ATOM 4034 C CA . ALA B 1 227 ? -8.203 22.719 11.695 1 96.19 227 ALA B CA 1
ATOM 4035 C C . ALA B 1 227 ? -8.891 22.469 13.039 1 96.19 227 ALA B C 1
ATOM 4037 O O . ALA B 1 227 ? -9.656 23.312 13.516 1 96.19 227 ALA B O 1
ATOM 4038 N N . ILE B 1 228 ? -8.617 21.344 13.648 1 98.06 228 ILE B N 1
ATOM 4039 C CA . ILE B 1 228 ? -9.18 21.016 14.953 1 98.06 228 ILE B CA 1
ATOM 4040 C C . ILE B 1 228 ? -8.727 22.047 15.984 1 98.06 228 ILE B C 1
ATOM 4042 O O . ILE B 1 228 ? -9.531 22.516 16.797 1 98.06 228 ILE B O 1
ATOM 4046 N N . LEU B 1 229 ? -7.453 22.344 15.969 1 98 229 LEU B N 1
ATOM 4047 C CA . LEU B 1 229 ? -6.922 23.328 16.906 1 98 229 LEU B CA 1
ATOM 4048 C C . LEU B 1 229 ? -7.633 24.672 16.75 1 98 229 LEU B C 1
ATOM 4050 O O . LEU B 1 229 ? -8.047 25.281 17.734 1 98 229 LEU B O 1
ATOM 4054 N N . ALA B 1 230 ? -7.746 25.125 15.516 1 96.62 230 ALA B N 1
ATOM 4055 C CA . ALA B 1 230 ? -8.438 26.375 15.242 1 96.62 230 ALA B CA 1
ATOM 4056 C C . ALA B 1 230 ? -9.875 26.328 15.75 1 96.62 230 ALA B C 1
ATOM 4058 O O . ALA B 1 230 ? -10.367 27.297 16.344 1 96.62 230 ALA B O 1
ATOM 4059 N N . PHE B 1 231 ? -10.469 25.25 15.5 1 97.56 231 PHE B N 1
ATOM 4060 C CA . PHE B 1 231 ? -11.852 25.031 15.922 1 97.56 231 PHE B CA 1
ATOM 4061 C C . PHE B 1 231 ? -11.984 25.156 17.438 1 97.56 231 PHE B C 1
ATOM 4063 O O . PHE B 1 231 ? -12.852 25.875 17.922 1 97.56 231 PHE B O 1
ATOM 4070 N N . ILE B 1 232 ? -11.133 24.469 18.141 1 97.25 232 ILE B N 1
ATOM 4071 C CA . ILE B 1 232 ? -11.18 24.484 19.609 1 97.25 232 ILE B CA 1
ATOM 4072 C C . ILE B 1 232 ? -10.93 25.891 20.125 1 97.25 232 ILE B C 1
ATOM 4074 O O . ILE B 1 232 ? -11.641 26.375 21.016 1 97.25 232 ILE B O 1
ATOM 4078 N N . MET B 1 233 ? -9.945 26.531 19.594 1 96.56 233 MET B N 1
ATOM 4079 C CA . MET B 1 233 ? -9.602 27.875 20.031 1 96.56 233 MET B CA 1
ATOM 4080 C C . MET B 1 233 ? -10.773 28.828 19.844 1 96.56 233 MET B C 1
ATOM 4082 O O . MET B 1 233 ? -11.055 29.656 20.703 1 96.56 233 MET B O 1
ATOM 4086 N N . LYS B 1 234 ? -11.438 28.734 18.703 1 94.81 234 LYS B N 1
ATOM 4087 C CA . LYS B 1 234 ? -12.586 29.578 18.406 1 94.81 234 LYS B CA 1
ATOM 4088 C C . LYS B 1 234 ? -13.719 29.328 19.406 1 94.81 234 LYS B C 1
ATOM 4090 O O . LYS B 1 234 ? -14.266 30.281 19.984 1 94.81 234 LYS B O 1
ATOM 4095 N N . HIS B 1 235 ? -14.016 28.125 19.641 1 94.94 235 HIS B N 1
ATOM 4096 C CA . HIS B 1 235 ? -15.195 27.797 20.438 1 94.94 235 HIS B CA 1
ATOM 4097 C C . HIS B 1 235 ? -14.922 27.938 21.922 1 94.94 235 HIS B C 1
ATOM 4099 O O . HIS B 1 235 ? -15.836 28.203 22.703 1 94.94 235 HIS B O 1
ATOM 4105 N N . GLU B 1 236 ? -13.688 27.734 22.328 1 93.81 236 GLU B N 1
ATOM 4106 C CA . GLU B 1 236 ? -13.32 27.922 23.719 1 93.81 236 GLU B CA 1
ATOM 4107 C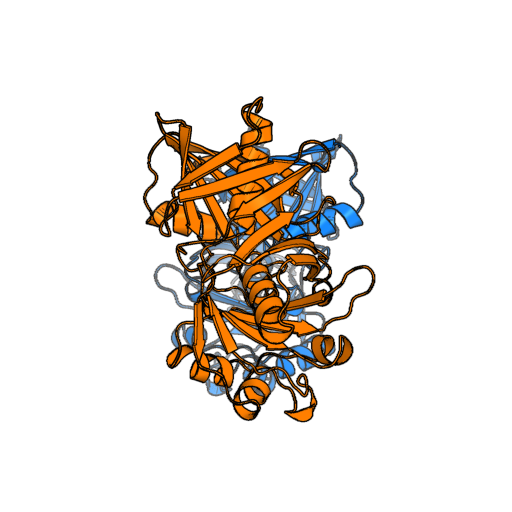 C . GLU B 1 236 ? -12.906 29.375 24 1 93.81 236 GLU B C 1
ATOM 4109 O O . GLU B 1 236 ? -12.688 29.75 25.141 1 93.81 236 GLU B O 1
ATOM 4114 N N . ALA B 1 237 ? -12.711 30.203 23.016 1 91.56 237 ALA B N 1
ATOM 4115 C CA . ALA B 1 237 ? -12.359 31.609 23.109 1 91.56 237 ALA B CA 1
ATOM 4116 C C . ALA B 1 237 ? -11.039 31.797 23.844 1 91.56 237 ALA B C 1
ATOM 4118 O O . ALA B 1 237 ? -10.961 32.562 24.812 1 91.56 237 ALA B O 1
ATOM 4119 N N . VAL B 1 238 ? -10.102 31.031 23.406 1 93.31 238 VAL B N 1
ATOM 4120 C CA . VAL B 1 238 ? -8.781 31.156 24.016 1 93.31 238 VAL B CA 1
ATOM 4121 C C . VAL B 1 238 ? -7.812 31.781 23.031 1 93.31 238 VAL B C 1
ATOM 4123 O O . VAL B 1 238 ? -7.965 31.625 21.812 1 93.31 238 VAL B O 1
ATOM 4126 N N . SER B 1 239 ? -6.809 32.5 23.547 1 93.31 239 SER B N 1
ATOM 4127 C CA . SER B 1 239 ? -5.871 33.25 22.703 1 93.31 239 SER B CA 1
ATOM 4128 C C . SER B 1 239 ? -4.613 32.438 22.422 1 93.31 239 SER B C 1
ATOM 4130 O O . SER B 1 239 ? -3.898 32.688 21.453 1 93.31 239 SER B O 1
ATOM 4132 N N . CYS B 1 240 ? -4.297 31.562 23.312 1 95.5 240 CYS B N 1
ATOM 4133 C CA . CYS B 1 240 ? -3.168 30.656 23.156 1 95.5 240 CYS B CA 1
ATOM 4134 C C . CYS B 1 240 ? -3.529 29.234 23.609 1 95.5 240 CYS B C 1
ATOM 4136 O O . CYS B 1 240 ? -4.223 29.078 24.625 1 95.5 240 CYS B O 1
ATOM 4138 N N . LEU B 1 241 ? -3.123 28.297 22.797 1 96.25 241 LEU B N 1
ATOM 4139 C CA . LEU B 1 241 ? -3.428 26.906 23.156 1 96.25 241 LEU B CA 1
ATOM 4140 C C . LEU B 1 241 ? -2.355 25.969 22.625 1 96.25 241 LEU B C 1
ATOM 4142 O O . LEU B 1 241 ? -1.878 26.125 21.5 1 96.25 241 LEU B O 1
ATOM 4146 N N . SER B 1 242 ? -1.878 25.062 23.453 1 96.69 242 SER B N 1
ATOM 4147 C CA . SER B 1 242 ? -0.985 23.969 23.078 1 96.69 242 SER B CA 1
ATOM 4148 C C . SER B 1 242 ? -1.583 22.625 23.453 1 96.69 242 SER B C 1
ATOM 4150 O O . SER B 1 242 ? -1.989 22.406 24.594 1 96.69 242 SER B O 1
ATOM 4152 N N . LEU B 1 243 ? -1.658 21.766 22.438 1 97.62 243 LEU B N 1
ATOM 4153 C CA . LEU B 1 243 ? -2.236 20.438 22.656 1 97.62 243 LEU B CA 1
ATOM 4154 C C . LEU B 1 243 ? -1.363 19.359 22.031 1 97.62 243 LEU B C 1
ATOM 4156 O O . LEU B 1 243 ? -0.575 19.641 21.125 1 97.62 243 LEU B O 1
ATOM 4160 N N . VAL B 1 244 ? -1.462 18.172 22.516 1 97.88 244 VAL B N 1
ATOM 4161 C CA . VAL B 1 244 ? -0.925 16.953 21.906 1 97.88 244 VAL B CA 1
ATOM 4162 C C . VAL B 1 244 ? -2.07 16.078 21.406 1 97.88 244 VAL B C 1
ATOM 4164 O O . VAL B 1 244 ? -3.027 15.82 22.141 1 97.88 244 VAL B O 1
ATOM 4167 N N . SER B 1 245 ? -1.98 15.742 20.188 1 97.94 245 SER B N 1
ATOM 4168 C CA . SER B 1 245 ? -3.01 14.93 19.547 1 97.94 245 SER B CA 1
ATOM 4169 C C . SER B 1 245 ? -2.482 13.547 19.188 1 97.94 245 SER B C 1
ATOM 4171 O O . SER B 1 245 ? -1.343 13.406 18.734 1 97.94 245 SER B O 1
ATOM 4173 N N . GLU B 1 246 ? -3.291 12.508 19.453 1 97.69 246 GLU B N 1
ATOM 4174 C CA . GLU B 1 246 ? -2.982 11.18 18.938 1 97.69 246 GLU B CA 1
ATOM 4175 C C . GLU B 1 246 ? -3.924 10.789 17.812 1 97.69 246 GLU B C 1
ATOM 4177 O O . GLU B 1 246 ? -5.113 11.109 17.844 1 97.69 246 GLU B O 1
ATOM 4182 N N . GLN B 1 247 ? -3.424 10.172 16.844 1 97.12 247 GLN B N 1
ATOM 4183 C CA . GLN B 1 247 ? -4.16 9.648 15.695 1 97.12 247 GLN B CA 1
ATOM 4184 C C . GLN B 1 247 ? -3.598 8.297 15.258 1 97.12 247 GLN B C 1
ATOM 4186 O O . GLN B 1 247 ? -2.455 7.961 15.57 1 97.12 247 GLN B O 1
ATOM 4191 N N . GLY B 1 248 ? -4.41 7.52 14.555 1 95.56 248 GLY B N 1
ATOM 4192 C CA . GLY B 1 248 ? -3.965 6.238 14.023 1 95.56 248 GLY B CA 1
ATOM 4193 C C . GLY B 1 248 ? -3.955 5.137 15.062 1 95.56 248 GLY B C 1
ATOM 4194 O O . GLY B 1 248 ? -3.475 4.031 14.797 1 95.56 248 GLY B O 1
ATOM 4195 N N . VAL B 1 249 ? -4.469 5.398 16.25 1 93.44 249 VAL B N 1
ATOM 4196 C CA . VAL B 1 249 ? -4.445 4.445 17.344 1 93.44 249 VAL B CA 1
ATOM 4197 C C . VAL B 1 249 ? -5.219 3.186 16.953 1 93.44 249 VAL B C 1
ATOM 4199 O O . VAL B 1 249 ? -4.727 2.068 17.141 1 93.44 249 VAL B O 1
ATOM 4202 N N . PHE B 1 250 ? -6.32 3.34 16.359 1 91.5 250 PHE B N 1
ATOM 4203 C CA . PHE B 1 250 ? -7.188 2.221 16.016 1 91.5 250 PHE B CA 1
ATOM 4204 C C . PHE B 1 250 ? -6.699 1.524 14.742 1 91.5 250 PHE B C 1
ATOM 4206 O O . PHE B 1 250 ? -7.258 0.505 14.336 1 91.5 250 PHE B O 1
ATOM 4213 N N . MET B 1 251 ? -5.707 2.043 14.148 1 91.06 251 MET B N 1
ATOM 4214 C CA . MET B 1 251 ? -5.078 1.45 12.977 1 91.06 251 MET B CA 1
ATOM 4215 C C . MET B 1 251 ? -3.775 0.75 13.352 1 91.06 251 MET B C 1
ATOM 4217 O O . MET B 1 251 ? -3.053 0.266 12.477 1 91.06 251 MET B O 1
ATOM 4221 N N . ASN B 1 252 ? -3.449 0.743 14.57 1 89.81 252 ASN B N 1
ATOM 4222 C CA . ASN B 1 252 ? -2.229 0.163 15.125 1 89.81 252 ASN B CA 1
ATOM 4223 C C . ASN B 1 252 ? -0.983 0.863 14.594 1 89.81 252 ASN B C 1
ATOM 4225 O O . ASN B 1 252 ? 0.033 0.217 14.328 1 89.81 252 ASN B O 1
ATOM 4229 N N . ARG B 1 253 ? -1.124 2.119 14.336 1 93.06 253 ARG B N 1
ATOM 4230 C CA . ARG B 1 253 ? -0.024 3.006 13.969 1 93.06 253 ARG B CA 1
ATOM 4231 C C . ARG B 1 253 ? -0.116 4.332 14.719 1 93.06 253 ARG B C 1
ATOM 4233 O O . ARG B 1 253 ? -0.271 5.391 14.102 1 93.06 253 ARG B O 1
ATOM 4240 N N . PRO B 1 254 ? 0.035 4.207 15.969 1 94.81 254 PRO B N 1
ATOM 4241 C CA . PRO B 1 254 ? -0.116 5.434 16.75 1 94.81 254 PRO B CA 1
ATOM 4242 C C . PRO B 1 254 ? 0.83 6.543 16.297 1 94.81 254 PRO B C 1
ATOM 4244 O O . PRO B 1 254 ? 2.014 6.293 16.062 1 94.81 254 PRO B O 1
ATOM 4247 N N . SER B 1 255 ? 0.29 7.699 16.172 1 97.12 255 SER B N 1
ATOM 4248 C CA . SER B 1 255 ? 0.997 8.914 15.789 1 97.12 255 SER B CA 1
ATOM 4249 C C . SER B 1 255 ? 0.796 10.016 16.828 1 97.12 255 SER B C 1
ATOM 4251 O O . SER B 1 255 ? -0.246 10.078 17.484 1 97.12 255 SER B O 1
ATOM 4253 N N . THR B 1 256 ? 1.771 10.859 16.953 1 97.44 256 THR B N 1
ATOM 4254 C CA . THR B 1 256 ? 1.709 11.984 17.875 1 97.44 256 THR B CA 1
ATOM 4255 C C . THR B 1 256 ? 1.936 13.305 17.141 1 97.44 256 THR B C 1
ATOM 4257 O O . THR B 1 256 ? 2.984 13.5 16.531 1 97.44 256 THR B O 1
ATOM 4260 N N . LEU B 1 257 ? 0.971 14.133 17.25 1 97.81 257 LEU B N 1
ATOM 4261 C CA . LEU B 1 257 ? 1.065 15.469 16.688 1 97.81 257 LEU B CA 1
ATOM 4262 C C . LEU B 1 257 ? 1.073 16.531 17.781 1 97.81 257 LEU B C 1
ATOM 4264 O O . LEU B 1 257 ? 0.329 16.422 18.75 1 97.81 257 LEU B O 1
ATOM 4268 N N . HIS B 1 258 ? 1.9 17.5 17.641 1 97.81 258 HIS B N 1
ATOM 4269 C CA . HIS B 1 258 ? 1.95 18.656 18.516 1 97.81 258 HIS B CA 1
ATOM 4270 C C . HIS B 1 258 ? 1.275 19.859 17.875 1 97.81 258 HIS B C 1
ATOM 4272 O O . HIS B 1 258 ? 1.537 20.188 16.719 1 97.81 258 HIS B O 1
ATOM 4278 N N . LEU B 1 259 ? 0.403 20.484 18.625 1 97.88 259 LEU B N 1
ATOM 4279 C CA . LEU B 1 259 ? -0.381 21.609 18.109 1 97.88 259 LEU B CA 1
ATOM 4280 C C . LEU B 1 259 ? -0.12 22.859 18.938 1 97.88 259 LEU B C 1
ATOM 4282 O O . LEU B 1 259 ? -0.077 22.812 20.172 1 97.88 259 LEU B O 1
ATOM 4286 N N . LYS B 1 260 ? 0.131 23.938 18.281 1 97.12 260 LYS B N 1
ATOM 4287 C CA . LYS B 1 260 ? 0.287 25.234 18.938 1 97.12 260 LYS B CA 1
ATOM 4288 C C . LYS B 1 260 ? -0.463 26.328 18.172 1 97.12 260 LYS B C 1
ATOM 4290 O O . LYS B 1 260 ? -0.32 26.453 16.953 1 97.12 260 LYS B O 1
ATOM 4295 N N . GLY B 1 261 ? -1.253 27.109 18.859 1 96.81 261 GLY B N 1
ATOM 4296 C CA . GLY B 1 261 ? -2.004 28.203 18.266 1 96.81 261 GLY B CA 1
ATOM 4297 C C . GLY B 1 261 ? -1.95 29.469 19.094 1 96.81 261 GLY B C 1
ATOM 4298 O O . GLY B 1 261 ? -1.852 29.422 20.312 1 96.81 261 GLY B O 1
ATOM 4299 N N . GLU B 1 262 ? -1.966 30.578 18.375 1 95.31 262 GLU B N 1
ATOM 4300 C CA . GLU B 1 262 ? -2.027 31.891 19 1 95.31 262 GLU B CA 1
ATOM 4301 C C . GLU B 1 262 ? -2.992 32.812 18.25 1 95.31 262 GLU B C 1
ATOM 4303 O O . GLU B 1 262 ? -2.994 32.844 17.016 1 95.31 262 GLU B O 1
ATOM 4308 N N . LYS B 1 263 ? -3.766 33.438 19 1 90.25 263 LYS B N 1
ATOM 4309 C CA . LYS B 1 263 ? -4.699 34.406 18.422 1 90.25 263 LYS B CA 1
ATOM 4310 C C . LYS B 1 263 ? -3.971 35.625 17.891 1 90.25 263 LYS B C 1
ATOM 4312 O O . LYS B 1 263 ? -3.049 36.125 18.531 1 90.25 263 LYS B O 1
ATOM 4317 N N . LYS B 1 264 ? -4.383 35.969 16.734 1 86.25 264 LYS B N 1
ATOM 4318 C CA . LYS B 1 264 ? -3.973 37.25 16.141 1 86.25 264 LYS B CA 1
ATOM 4319 C C . LYS B 1 264 ? -5.148 38.188 16.047 1 86.25 264 LYS B C 1
ATOM 4321 O O . LYS B 1 264 ? -6.223 37.938 16.594 1 86.25 264 LYS B O 1
ATOM 4326 N N . VAL B 1 265 ? -4.945 39.406 15.57 1 80.75 265 VAL B N 1
ATOM 4327 C CA . VAL B 1 265 ? -5.969 40.469 15.523 1 80.75 265 VAL B CA 1
ATOM 4328 C C . VAL B 1 265 ? -7.219 39.906 14.836 1 80.75 265 VAL B C 1
ATOM 4330 O O . VAL B 1 265 ? -8.32 39.969 15.383 1 80.75 265 VAL B O 1
ATOM 4333 N N . ASN B 1 266 ? -7.109 39.281 13.703 1 80.25 266 ASN B N 1
ATOM 4334 C CA . ASN B 1 266 ? -8.305 38.812 13 1 80.25 266 ASN B CA 1
ATOM 4335 C C . ASN B 1 266 ? -8.164 37.344 12.57 1 80.25 266 ASN B C 1
ATOM 4337 O O . ASN B 1 266 ? -8.859 36.906 11.656 1 80.25 266 ASN B O 1
ATOM 4341 N N . SER B 1 267 ? -7.25 36.719 13.211 1 84.44 267 SER B N 1
ATOM 4342 C CA . SER B 1 267 ? -7.027 35.344 12.789 1 84.44 267 SER B CA 1
ATOM 4343 C C . SER B 1 267 ? -6.23 34.562 13.828 1 84.44 267 SER B C 1
ATOM 4345 O O . SER B 1 267 ? -6.168 34.969 15 1 84.44 267 SER B O 1
ATOM 4347 N N . PHE B 1 268 ? -5.922 33.344 13.586 1 89.19 268 PHE B N 1
ATOM 4348 C CA . PHE B 1 268 ? -5.078 32.469 14.422 1 89.19 268 PHE B CA 1
ATOM 4349 C C . PHE B 1 268 ? -3.826 32.062 13.664 1 89.19 268 PHE B C 1
ATOM 4351 O O . PHE B 1 268 ? -3.887 31.75 12.469 1 89.19 268 PHE B O 1
ATOM 4358 N N . ASP B 1 269 ? -2.723 32.125 14.359 1 92.94 269 ASP B N 1
ATOM 4359 C CA . ASP B 1 269 ? -1.542 31.406 13.898 1 92.94 269 ASP B CA 1
ATOM 4360 C C . ASP B 1 269 ? -1.591 29.953 14.352 1 92.94 269 ASP B C 1
ATOM 4362 O O . ASP B 1 269 ? -1.702 29.672 15.547 1 92.94 269 ASP B O 1
ATOM 4366 N N . ILE B 1 270 ? -1.537 29.062 13.367 1 95.25 270 ILE B N 1
ATOM 4367 C CA . ILE B 1 270 ? -1.678 27.641 13.664 1 95.25 270 ILE B CA 1
ATOM 4368 C C . ILE B 1 270 ? -0.402 26.891 13.273 1 95.25 270 ILE B C 1
ATOM 4370 O O . ILE B 1 270 ? 0.064 27.016 12.133 1 95.25 270 ILE B O 1
ATOM 4374 N N . HIS B 1 271 ? 0.162 26.141 14.211 1 95.69 271 HIS B N 1
ATOM 4375 C CA . HIS B 1 271 ? 1.345 25.328 13.969 1 95.69 271 HIS B CA 1
ATOM 4376 C C . HIS B 1 271 ? 1.088 23.859 14.344 1 95.69 271 HIS B C 1
ATOM 4378 O O . HIS B 1 271 ? 0.481 23.578 15.375 1 95.69 271 HIS B O 1
ATOM 4384 N N . VAL B 1 272 ? 1.476 23.016 13.469 1 96.94 272 VAL B N 1
ATOM 4385 C CA . VAL B 1 272 ? 1.418 21.578 13.719 1 96.94 272 VAL B CA 1
ATOM 4386 C C . VAL B 1 272 ? 2.818 20.984 13.617 1 96.94 272 VAL B C 1
ATOM 4388 O O . VAL B 1 272 ? 3.555 21.266 12.672 1 96.94 272 VAL B O 1
ATOM 4391 N N . GLY B 1 273 ? 3.197 20.203 14.57 1 97.56 273 GLY B N 1
ATOM 4392 C CA . GLY B 1 273 ? 4.543 19.641 14.609 1 97.56 273 GLY B CA 1
ATOM 4393 C C . GLY B 1 273 ? 4.57 18.156 14.875 1 97.56 273 GLY B C 1
ATOM 4394 O O . GLY B 1 273 ? 3.586 17.578 15.344 1 97.56 273 GLY B O 1
ATOM 4395 N N . GLY B 1 274 ? 5.684 17.594 14.578 1 97.62 274 GLY B N 1
ATOM 4396 C CA . GLY B 1 274 ? 5.926 16.172 14.836 1 97.62 274 GLY B CA 1
ATOM 4397 C C . GLY B 1 274 ? 7.352 15.75 14.531 1 97.62 274 GLY B C 1
ATOM 4398 O O . GLY B 1 274 ? 8.148 16.547 14.031 1 97.62 274 GLY B O 1
ATOM 4399 N N . GLN B 1 275 ? 7.68 14.594 14.93 1 97.31 275 GLN B N 1
ATOM 4400 C CA . GLN B 1 275 ? 8.969 13.969 14.656 1 97.31 275 GLN B CA 1
ATOM 4401 C C . GLN B 1 275 ? 8.883 13.016 13.469 1 97.31 275 GLN B C 1
ATOM 4403 O O . GLN B 1 275 ? 7.793 12.766 12.945 1 97.31 275 GLN B O 1
ATOM 4408 N N . ALA B 1 276 ? 10.016 12.57 12.984 1 96.75 276 ALA B N 1
ATOM 4409 C CA . ALA B 1 276 ? 10.078 11.617 11.883 1 96.75 276 ALA B CA 1
ATOM 4410 C C . ALA B 1 276 ? 11.227 10.633 12.078 1 96.75 276 ALA B C 1
ATOM 4412 O O . ALA B 1 276 ? 12.211 10.938 12.758 1 96.75 276 ALA B O 1
ATOM 4413 N N . VAL B 1 277 ? 11.141 9.5 11.523 1 95.88 277 VAL B N 1
ATOM 4414 C CA . VAL B 1 277 ? 12.156 8.453 11.602 1 95.88 277 VAL B CA 1
ATOM 4415 C C . VAL B 1 277 ? 12.445 7.918 10.203 1 95.88 277 VAL B C 1
ATOM 4417 O O . VAL B 1 277 ? 11.531 7.684 9.414 1 95.88 277 VAL B O 1
ATOM 4420 N N . LEU B 1 278 ? 13.688 7.77 9.859 1 96 278 LEU B N 1
ATOM 4421 C CA . LEU B 1 278 ? 14.109 7.227 8.57 1 96 278 LEU B CA 1
ATOM 4422 C C . LEU B 1 278 ? 14.008 5.703 8.57 1 96 278 LEU B C 1
ATOM 4424 O O . LEU B 1 278 ? 14.586 5.039 9.43 1 96 278 LEU B O 1
ATOM 4428 N N . LEU B 1 279 ? 13.352 5.164 7.578 1 95.69 279 LEU B N 1
ATOM 4429 C CA . LEU B 1 279 ? 13.203 3.715 7.473 1 95.69 279 LEU B CA 1
ATOM 4430 C C . LEU B 1 279 ? 14.141 3.152 6.406 1 95.69 279 LEU B C 1
ATOM 4432 O O . LEU B 1 279 ? 14.766 2.109 6.609 1 95.69 279 LEU B O 1
ATOM 4436 N N . ALA B 1 280 ? 14.148 3.824 5.273 1 96.31 280 ALA B N 1
ATOM 4437 C CA . ALA B 1 280 ? 14.891 3.285 4.137 1 96.31 280 ALA B CA 1
ATOM 4438 C C . ALA B 1 280 ? 15.367 4.402 3.215 1 96.31 280 ALA B C 1
ATOM 4440 O O . ALA B 1 280 ? 14.82 5.512 3.236 1 96.31 280 ALA B O 1
ATOM 4441 N N . SER B 1 281 ? 16.406 4.148 2.473 1 96.62 281 SER B N 1
ATOM 4442 C CA . SER B 1 281 ? 16.906 5.035 1.432 1 96.62 281 SER B CA 1
ATOM 4443 C C . SER B 1 281 ? 17.406 4.246 0.226 1 96.62 281 SER B C 1
ATOM 4445 O O . SER B 1 281 ? 17.797 3.08 0.357 1 96.62 281 SER B O 1
ATOM 4447 N N . GLY B 1 282 ? 17.312 4.859 -0.969 1 96.38 282 GLY B N 1
ATOM 4448 C CA . GLY B 1 282 ? 17.766 4.199 -2.18 1 96.38 282 GLY B CA 1
ATOM 4449 C C . GLY B 1 282 ? 17.578 5.039 -3.428 1 96.38 282 GLY B C 1
ATOM 4450 O O . GLY B 1 282 ? 17.562 6.27 -3.361 1 96.38 282 GLY B O 1
ATOM 4451 N N . THR B 1 283 ? 17.625 4.324 -4.574 1 96.5 283 THR B N 1
ATOM 4452 C CA . THR B 1 283 ? 17.406 4.965 -5.867 1 96.5 283 THR B CA 1
ATOM 4453 C C . THR B 1 283 ? 16.312 4.258 -6.648 1 96.5 283 THR B C 1
ATOM 4455 O O . THR B 1 283 ? 16.172 3.035 -6.57 1 96.5 283 THR B O 1
ATOM 4458 N N . TRP B 1 284 ? 15.531 5.031 -7.246 1 94.75 284 TRP B N 1
ATOM 4459 C CA . TRP B 1 284 ? 14.484 4.543 -8.133 1 94.75 284 TRP B CA 1
ATOM 4460 C C . TRP B 1 284 ? 14.875 4.73 -9.594 1 94.75 284 TRP B C 1
ATOM 4462 O O . TRP B 1 284 ? 15.383 5.789 -9.977 1 94.75 284 TRP B O 1
ATOM 4472 N N . ASN B 1 285 ? 14.633 3.654 -10.367 1 90.38 285 ASN B N 1
ATOM 4473 C CA . ASN B 1 285 ? 14.906 3.732 -11.797 1 90.38 285 ASN B CA 1
ATOM 4474 C C . ASN B 1 285 ? 13.727 4.328 -12.562 1 90.38 285 ASN B C 1
ATOM 4476 O O . ASN B 1 285 ? 12.641 3.742 -12.594 1 90.38 285 ASN B O 1
ATOM 4480 N N . ALA B 1 286 ? 13.859 5.484 -13.016 1 78.69 286 ALA B N 1
ATOM 4481 C CA . ALA B 1 286 ? 12.789 6.109 -13.781 1 78.69 286 ALA B CA 1
ATOM 4482 C C . ALA B 1 286 ? 13.258 6.457 -15.195 1 78.69 286 ALA B C 1
ATOM 4484 O O . ALA B 1 286 ? 14.445 6.676 -15.422 1 78.69 286 ALA B O 1
#

Solvent-accessible surface area (backbone atoms only — not comparable to full-atom values): 28578 Å² total; per-residue (Å²): 118,52,71,36,43,35,35,33,30,22,20,23,18,85,48,85,88,20,17,28,57,33,39,40,33,51,42,92,59,93,69,56,67,69,56,55,39,50,52,18,39,72,54,64,36,69,35,26,30,40,34,31,80,44,94,81,71,37,28,40,41,49,39,22,19,45,73,43,76,46,51,67,59,39,49,53,52,46,41,46,49,53,51,49,37,68,71,69,54,63,89,59,56,62,49,40,32,39,35,81,76,39,79,38,49,34,36,48,38,81,88,76,55,33,32,34,34,54,49,45,66,68,43,81,62,59,72,49,57,54,67,58,54,13,54,21,33,54,52,52,60,83,47,34,31,93,84,55,70,31,32,32,29,21,26,79,54,47,23,32,40,36,46,30,66,34,61,70,54,60,70,62,52,40,76,29,66,70,49,41,53,60,53,40,73,74,48,86,28,62,32,41,33,39,35,13,85,39,47,94,92,31,50,24,30,40,49,37,34,22,54,85,52,68,28,65,63,46,34,55,55,41,44,57,51,40,32,49,50,53,49,49,33,63,74,67,70,49,55,66,50,76,47,37,34,31,19,14,58,93,71,72,17,52,18,44,38,38,35,40,37,35,58,48,96,90,48,45,49,36,33,37,26,29,29,57,33,80,38,32,43,36,38,33,56,79,119,52,72,35,43,35,35,35,33,21,20,24,19,85,47,84,85,21,17,28,56,33,40,38,34,51,40,93,61,93,69,57,68,70,56,54,39,49,52,17,40,72,54,64,37,69,34,26,31,41,34,32,80,45,93,81,72,37,29,40,40,48,39,20,18,45,72,44,77,46,50,69,60,40,49,53,51,46,42,46,49,53,50,49,39,71,73,67,56,53,97,58,55,61,49,39,32,39,35,80,77,39,79,38,50,34,35,48,38,81,88,76,56,32,31,34,34,56,49,45,65,67,44,82,61,59,72,48,57,53,66,58,53,13,54,22,33,54,50,55,60,82,46,34,31,90,85,56,70,31,33,32,30,22,26,80,55,45,22,32,40,36,45,29,65,34,62,69,54,61,70,61,52,41,77,30,66,69,49,39,52,60,51,38,74,75,48,86,26,61,32,41,34,39,34,14,85,39,46,94,92,30,51,24,30,40,47,36,35,23,54,84,52,70,28,64,62,48,35,53,56,40,45,57,52,41,32,49,51,53,50,49,32,62,78,68,69,49,55,66,50,75,47,36,34,31,19,15,59,95,71,72,17,52,18,44,36,39,37,40,37,36,56,49,96,89,49,46,50,36,31,36,26,30,29,57,31,80,38,31,43,35,37,32,55,78

pLDDT: mean 92.91, std 6.22, range [59.25, 98.69]

Radius of gyration: 25.62 Å; Cα contacts (8 Å, |Δi|>4): 1502; chains: 2; bounding box: 54×82×53 Å

Nearest PDB structures (foldseek):
  3edn-assembly1_B  TM=9.012E-01  e=1.279E-28  Bacillus anthracis
  1qy9-assembly2_C  TM=8.977E-01  e=1.799E-28  Escherichia coli
  1qya-assembly1_A  TM=8.901E-01  e=2.392E-26  Escherichia coli
  1s7j-assembly2_B  TM=8.471E-01  e=8.846E-26  Enterococcus faecalis V583
  4dun-assembly1_A-2  TM=8.349E-01  e=1.703E-22  Clostridioides difficile 630